Protein AF-A0AAV2IDX4-F1 (afdb_monomer_lite)

Structure (mmCIF, N/CA/C/O backbone):
data_AF-A0AAV2IDX4-F1
#
_entry.id   AF-A0AAV2IDX4-F1
#
loop_
_atom_site.group_PDB
_atom_site.id
_atom_site.type_symbol
_atom_site.label_atom_id
_atom_site.label_alt_id
_atom_site.label_comp_id
_atom_site.label_asym_id
_atom_site.label_entity_id
_atom_site.label_seq_id
_atom_site.pdbx_PDB_ins_code
_atom_site.Cartn_x
_atom_site.Cartn_y
_atom_site.Cartn_z
_atom_site.occupancy
_atom_site.B_iso_or_equiv
_atom_site.auth_seq_id
_atom_site.auth_comp_id
_atom_site.auth_asym_id
_atom_site.auth_atom_id
_atom_site.pdbx_PDB_model_num
ATOM 1 N N . MET A 1 1 ? 19.542 -24.820 -16.896 1.00 60.38 1 MET A N 1
ATOM 2 C CA . MET A 1 1 ? 18.368 -23.986 -17.237 1.00 60.38 1 MET A CA 1
ATOM 3 C C . MET A 1 1 ? 18.653 -22.483 -17.141 1.00 60.38 1 MET A C 1
ATOM 5 O O . MET A 1 1 ? 18.265 -21.768 -18.048 1.00 60.38 1 MET A O 1
ATOM 9 N N . GLN A 1 2 ? 19.351 -21.977 -16.111 1.00 68.81 2 GLN A N 1
ATOM 10 C CA . GLN A 1 2 ? 19.702 -20.544 -16.048 1.00 68.81 2 GLN A CA 1
ATOM 11 C C . GLN A 1 2 ? 20.698 -20.120 -17.146 1.00 68.81 2 GLN A C 1
ATOM 13 O O . GLN A 1 2 ? 20.381 -19.242 -17.937 1.00 68.81 2 GLN A O 1
ATOM 18 N N . LYS A 1 3 ? 21.827 -20.832 -17.285 1.00 77.88 3 LYS A N 1
ATOM 19 C CA . LYS A 1 3 ? 22.819 -20.570 -18.348 1.00 77.88 3 LYS A CA 1
ATOM 20 C C . LYS A 1 3 ? 22.234 -20.627 -19.766 1.00 77.88 3 LYS A C 1
ATOM 22 O O . LYS A 1 3 ? 22.630 -19.858 -20.625 1.00 77.88 3 LYS A O 1
ATOM 27 N N . SER A 1 4 ? 21.273 -21.521 -20.016 1.00 84.56 4 SER A N 1
ATOM 28 C CA . SER A 1 4 ? 20.616 -21.618 -21.326 1.00 84.56 4 SER A CA 1
ATOM 29 C C . SER A 1 4 ? 19.731 -20.407 -21.625 1.00 84.56 4 SER A C 1
ATOM 31 O O . SER A 1 4 ? 19.692 -19.970 -22.764 1.00 84.56 4 SER A O 1
ATOM 33 N N . LEU A 1 5 ? 19.052 -19.843 -20.619 1.00 87.25 5 LEU A N 1
ATOM 34 C CA . LEU A 1 5 ? 18.246 -18.632 -20.797 1.00 87.25 5 LEU A CA 1
ATOM 35 C C . LEU A 1 5 ? 19.126 -17.401 -21.050 1.00 87.25 5 LEU A C 1
ATOM 37 O O . LEU A 1 5 ? 18.795 -16.584 -21.900 1.00 87.25 5 LEU A O 1
ATOM 41 N N . GLU A 1 6 ? 20.260 -17.296 -20.357 1.00 86.81 6 GLU A N 1
ATOM 42 C CA . GLU A 1 6 ? 21.240 -16.226 -20.585 1.00 86.81 6 GLU A CA 1
ATOM 43 C C . GLU A 1 6 ? 21.781 -16.261 -22.025 1.00 86.81 6 GLU A C 1
ATOM 45 O O . GLU A 1 6 ? 21.756 -15.238 -22.702 1.00 86.81 6 GLU A O 1
ATOM 50 N N . ILE A 1 7 ? 22.143 -17.448 -22.534 1.00 89.31 7 ILE A N 1
ATOM 51 C CA . ILE A 1 7 ? 22.582 -17.632 -23.931 1.00 89.31 7 ILE A CA 1
ATOM 52 C C . ILE A 1 7 ? 21.482 -17.237 -24.926 1.00 89.31 7 ILE A C 1
ATOM 54 O O . ILE A 1 7 ? 21.768 -16.590 -25.929 1.00 89.31 7 ILE A O 1
ATOM 58 N N . ILE A 1 8 ? 20.223 -17.602 -24.658 1.00 91.44 8 ILE A N 1
ATOM 59 C CA . ILE A 1 8 ? 19.089 -17.222 -25.513 1.00 91.44 8 ILE A CA 1
ATOM 60 C C . ILE A 1 8 ? 18.952 -15.695 -25.568 1.00 91.44 8 ILE A C 1
ATOM 62 O O . ILE A 1 8 ? 18.817 -15.132 -26.651 1.00 91.44 8 ILE A O 1
ATOM 66 N N . LEU A 1 9 ? 19.025 -15.012 -24.424 1.00 91.62 9 LEU A N 1
ATOM 67 C CA . LEU A 1 9 ? 18.957 -13.549 -24.384 1.00 91.62 9 LEU A CA 1
ATOM 68 C C . LEU A 1 9 ? 20.129 -12.896 -25.130 1.00 91.62 9 LEU A C 1
ATOM 70 O O . LEU A 1 9 ? 19.923 -11.884 -25.791 1.00 91.62 9 LEU A O 1
ATOM 74 N N . ASP A 1 10 ? 21.323 -13.486 -25.086 1.00 89.38 10 ASP A N 1
ATOM 75 C CA . ASP A 1 10 ? 22.485 -12.989 -25.833 1.00 89.38 10 ASP A CA 1
ATOM 76 C C . ASP A 1 10 ? 22.357 -13.182 -27.346 1.00 89.38 10 ASP A C 1
ATOM 78 O O . ASP A 1 10 ? 22.716 -12.296 -28.118 1.00 89.38 10 ASP A O 1
ATOM 82 N N . GLN A 1 11 ? 21.843 -14.331 -27.785 1.00 92.00 11 GLN A N 1
ATOM 83 C CA . GLN A 1 11 ? 21.772 -14.668 -29.208 1.00 92.00 11 GLN A CA 1
ATOM 84 C C . GLN A 1 11 ? 20.576 -14.032 -29.915 1.00 92.00 11 GLN A C 1
ATOM 86 O O . GLN A 1 11 ? 20.699 -13.607 -31.061 1.00 92.00 11 GLN A O 1
ATOM 91 N N . ILE A 1 12 ? 19.414 -13.996 -29.256 1.00 93.19 12 ILE A N 1
ATOM 92 C CA . ILE A 1 12 ? 18.151 -13.581 -29.882 1.00 93.19 12 ILE A CA 1
ATOM 93 C C . ILE A 1 12 ? 17.427 -12.456 -29.132 1.00 93.19 12 ILE A C 1
ATOM 95 O O . ILE A 1 12 ? 16.335 -12.065 -29.539 1.00 93.19 12 ILE A O 1
ATOM 99 N N . GLY A 1 13 ? 18.022 -11.875 -28.083 1.00 90.75 13 GLY A N 1
ATOM 100 C CA . GLY A 1 13 ? 17.424 -10.762 -27.333 1.00 90.75 13 GLY A CA 1
ATOM 101 C C . GLY A 1 13 ? 17.138 -9.522 -28.186 1.00 90.75 13 GLY A C 1
ATOM 102 O O . GLY A 1 13 ? 16.141 -8.843 -27.963 1.00 90.75 13 GLY A O 1
ATOM 103 N N . GLY A 1 14 ? 17.928 -9.275 -29.235 1.00 92.12 14 GLY A N 1
ATOM 104 C CA . GLY A 1 14 ? 17.680 -8.175 -30.174 1.00 92.12 14 GLY A CA 1
ATOM 105 C C . GLY A 1 14 ? 16.335 -8.265 -30.911 1.00 92.12 14 GLY A C 1
ATOM 106 O O . GLY A 1 14 ? 15.823 -7.246 -31.369 1.00 92.12 14 GLY A O 1
ATOM 107 N N . LEU A 1 15 ? 15.712 -9.451 -30.982 1.00 94.69 15 LEU A N 1
ATOM 108 C CA . LEU A 1 15 ? 14.390 -9.617 -31.596 1.00 94.69 15 LEU A CA 1
ATOM 109 C C . LEU A 1 15 ? 13.275 -8.917 -30.809 1.00 94.69 15 LEU A C 1
ATOM 111 O O . LEU A 1 15 ? 12.245 -8.588 -31.396 1.00 94.69 15 LEU A O 1
ATOM 115 N N . TYR A 1 16 ? 13.481 -8.624 -29.518 1.00 95.81 16 TYR A N 1
ATOM 116 C CA . TYR A 1 16 ? 12.505 -7.877 -28.720 1.00 95.81 16 TYR A CA 1
ATOM 117 C C . TYR A 1 16 ? 12.252 -6.466 -29.247 1.00 95.81 16 TYR A C 1
ATOM 119 O O . TYR A 1 16 ? 11.205 -5.911 -28.941 1.00 95.81 16 TYR A O 1
ATOM 127 N N . LYS A 1 17 ? 13.125 -5.919 -30.102 1.00 94.81 17 LYS A N 1
ATOM 128 C CA . LYS A 1 17 ? 12.891 -4.652 -30.809 1.00 94.81 17 LYS A CA 1
ATOM 129 C C . LYS A 1 17 ? 11.570 -4.627 -31.596 1.00 94.81 17 LYS A C 1
ATOM 131 O O . LYS A 1 17 ? 11.012 -3.559 -31.828 1.00 94.81 17 LYS A O 1
ATOM 136 N N . PHE A 1 18 ? 11.077 -5.796 -32.011 1.00 95.25 18 PHE A N 1
ATOM 137 C CA . PHE A 1 18 ? 9.812 -5.957 -32.739 1.00 95.25 18 PHE A CA 1
ATOM 138 C C . PHE A 1 18 ? 8.642 -6.376 -31.840 1.00 95.25 18 PHE A C 1
ATOM 140 O O . PHE A 1 18 ? 7.544 -6.609 -32.340 1.00 95.25 18 PHE A O 1
ATOM 147 N N . HIS A 1 19 ? 8.870 -6.504 -30.533 1.00 96.12 19 HIS A N 1
ATOM 148 C CA . HIS A 1 19 ? 7.825 -6.821 -29.572 1.00 96.12 19 HIS A CA 1
ATOM 149 C C . HIS A 1 19 ? 6.912 -5.600 -29.393 1.00 96.12 19 HIS A C 1
ATOM 151 O O . HIS A 1 19 ? 7.383 -4.478 -29.217 1.00 96.12 19 HIS A O 1
ATOM 157 N N . ASP A 1 20 ? 5.604 -5.828 -29.420 1.00 94.50 20 ASP A N 1
ATOM 158 C CA . ASP A 1 20 ? 4.555 -4.810 -29.307 1.00 94.50 20 ASP A CA 1
ATOM 159 C C . ASP A 1 20 ? 4.399 -4.273 -27.874 1.00 94.50 20 ASP A C 1
ATOM 161 O O . ASP A 1 20 ? 4.255 -3.069 -27.681 1.00 94.50 20 ASP A O 1
ATOM 165 N N . HIS A 1 21 ? 4.498 -5.157 -26.876 1.00 96.94 21 HIS A N 1
ATOM 166 C CA . HIS A 1 21 ? 4.340 -4.852 -25.446 1.00 96.94 21 HIS A CA 1
ATOM 167 C C . HIS A 1 21 ? 5.558 -5.241 -24.562 1.00 96.94 21 HIS A C 1
ATOM 169 O O . HIS A 1 21 ? 5.427 -6.083 -23.665 1.00 96.94 21 HIS A O 1
ATOM 175 N N . PRO A 1 22 ? 6.773 -4.710 -24.817 1.00 97.00 22 PRO A N 1
ATOM 176 C CA . PRO A 1 22 ? 8.003 -5.138 -24.140 1.00 97.00 22 PRO A CA 1
ATOM 177 C C . PRO A 1 22 ? 8.040 -4.802 -22.639 1.00 97.00 22 PRO A C 1
ATOM 179 O O . PRO A 1 22 ? 8.498 -5.631 -21.845 1.00 97.00 22 PRO A O 1
ATOM 182 N N . ILE A 1 23 ? 7.556 -3.624 -22.219 1.00 97.81 23 ILE A N 1
ATOM 183 C CA . ILE A 1 23 ? 7.543 -3.231 -20.800 1.00 97.81 23 ILE A CA 1
ATOM 184 C C . ILE A 1 23 ? 6.481 -4.040 -20.058 1.00 97.81 23 ILE A C 1
ATOM 186 O O . ILE A 1 23 ? 6.746 -4.555 -18.974 1.00 97.81 23 ILE A O 1
ATOM 190 N N . THR A 1 24 ? 5.304 -4.225 -20.656 1.00 98.38 24 THR A N 1
ATOM 191 C CA . THR A 1 24 ? 4.228 -5.056 -20.099 1.00 98.38 24 THR A CA 1
ATOM 192 C C . THR A 1 24 ? 4.675 -6.511 -19.935 1.00 98.38 24 THR A C 1
ATOM 194 O O . THR A 1 24 ? 4.412 -7.133 -18.904 1.00 98.38 24 THR A O 1
ATOM 197 N N . TYR A 1 25 ? 5.402 -7.059 -20.915 1.00 98.38 25 TYR A N 1
ATOM 198 C CA . TYR A 1 25 ? 5.982 -8.399 -20.822 1.00 98.38 25 TYR A CA 1
ATOM 199 C C . TYR A 1 25 ? 6.972 -8.515 -19.655 1.00 98.38 25 TYR A C 1
ATOM 201 O O . TYR A 1 25 ? 6.879 -9.453 -18.855 1.00 98.38 25 TYR A O 1
ATOM 209 N N . LEU A 1 26 ? 7.890 -7.552 -19.519 1.00 98.31 26 LEU A N 1
ATOM 210 C CA . LEU A 1 26 ? 8.830 -7.495 -18.398 1.00 98.31 26 LEU A CA 1
ATOM 211 C C . LEU A 1 26 ? 8.108 -7.387 -17.057 1.00 98.31 26 LEU A C 1
ATOM 213 O O . LEU A 1 26 ? 8.430 -8.140 -16.139 1.00 98.31 26 LEU A O 1
ATOM 217 N N . TYR A 1 27 ? 7.123 -6.496 -16.958 1.00 98.75 27 TYR A N 1
ATOM 218 C CA . TYR A 1 27 ? 6.324 -6.297 -15.755 1.00 98.75 27 TYR A CA 1
ATOM 219 C C . 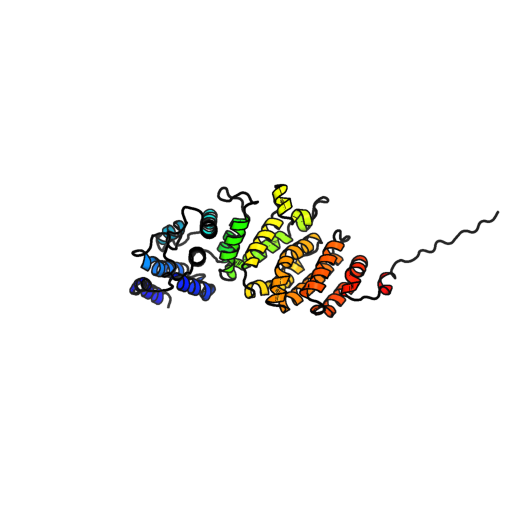TYR A 1 27 ? 5.671 -7.609 -15.319 1.00 98.75 27 TYR A C 1
ATOM 221 O O . TYR A 1 27 ? 5.926 -8.078 -14.212 1.00 98.75 27 TYR A O 1
ATOM 229 N N . ASN A 1 28 ? 4.922 -8.256 -16.215 1.00 98.50 28 ASN A N 1
ATOM 230 C CA . ASN A 1 28 ? 4.242 -9.517 -15.923 1.00 98.50 28 ASN A CA 1
ATOM 231 C C . ASN A 1 28 ? 5.230 -10.625 -15.546 1.00 98.50 28 ASN A C 1
ATOM 233 O O . ASN A 1 28 ? 4.986 -11.377 -14.606 1.00 98.50 28 ASN A O 1
ATOM 237 N N . THR A 1 29 ? 6.361 -10.716 -16.249 1.00 98.06 29 THR A N 1
ATOM 238 C CA . THR A 1 29 ? 7.387 -11.732 -15.987 1.00 98.06 29 THR A CA 1
ATOM 239 C C . THR A 1 29 ? 8.013 -11.547 -14.606 1.00 98.06 29 THR A C 1
ATOM 241 O O . THR A 1 29 ? 8.105 -12.504 -13.837 1.00 98.06 29 THR A O 1
ATOM 244 N N . LEU A 1 30 ? 8.428 -10.323 -14.273 1.00 98.25 30 LEU A N 1
ATOM 245 C CA . LEU A 1 30 ? 9.047 -10.002 -12.989 1.00 98.25 30 LEU A CA 1
ATOM 246 C C . LEU A 1 30 ? 8.050 -10.144 -11.835 1.00 98.25 30 LEU A C 1
ATOM 248 O O . LEU A 1 30 ? 8.400 -10.714 -10.804 1.00 98.25 30 LEU A O 1
ATOM 252 N N . PHE A 1 31 ? 6.809 -9.702 -12.037 1.00 98.31 31 PHE A N 1
ATOM 253 C CA . PHE A 1 31 ? 5.744 -9.789 -11.045 1.00 98.31 31 PHE A CA 1
ATOM 254 C C . PHE A 1 31 ? 5.370 -11.247 -10.759 1.00 98.31 31 PHE A C 1
ATOM 256 O O . PHE A 1 31 ? 5.369 -11.688 -9.611 1.00 98.31 31 PHE A O 1
ATOM 263 N N . TYR A 1 32 ? 5.086 -12.025 -11.806 1.00 98.06 32 TYR A N 1
ATOM 264 C CA . TYR A 1 32 ? 4.619 -13.404 -11.672 1.00 98.06 32 TYR A CA 1
ATOM 265 C C . TYR A 1 32 ? 5.705 -14.344 -11.134 1.00 98.06 32 TYR A C 1
ATOM 267 O O . TYR A 1 32 ? 5.425 -15.247 -10.342 1.00 98.06 32 TYR A O 1
ATOM 275 N N . TYR A 1 33 ? 6.959 -14.137 -11.544 1.00 97.44 33 TYR A N 1
ATOM 276 C CA . TYR A 1 33 ? 8.088 -14.964 -11.121 1.00 97.44 33 TYR A CA 1
ATOM 277 C C . TYR A 1 33 ? 8.908 -14.362 -9.974 1.00 97.44 33 TYR A C 1
ATOM 279 O O . TYR A 1 33 ? 10.010 -14.854 -9.734 1.00 97.44 33 TYR A O 1
ATOM 287 N N . GLU A 1 34 ? 8.386 -13.378 -9.233 1.00 96.06 34 GLU A N 1
ATOM 288 C CA . GLU A 1 34 ? 9.090 -12.683 -8.140 1.00 96.06 34 GLU A CA 1
ATOM 289 C C . GLU A 1 34 ? 9.817 -13.664 -7.206 1.00 96.06 34 GLU A C 1
ATOM 291 O O . GLU A 1 34 ? 11.047 -13.651 -7.131 1.00 96.06 34 GLU A O 1
ATOM 296 N N . LYS A 1 35 ? 9.098 -14.641 -6.638 1.00 94.44 35 LYS A N 1
ATOM 297 C CA . LYS A 1 35 ? 9.672 -15.665 -5.744 1.00 94.44 35 LYS A CA 1
ATOM 298 C C . LYS A 1 35 ? 10.784 -16.499 -6.385 1.00 94.44 35 LYS A C 1
ATOM 300 O O . LYS A 1 35 ? 11.672 -16.984 -5.695 1.00 94.44 35 LYS A O 1
ATOM 305 N N . ARG A 1 36 ? 10.736 -16.719 -7.705 1.00 94.31 36 ARG A N 1
ATOM 306 C CA . ARG A 1 36 ? 11.748 -17.503 -8.444 1.00 94.31 36 ARG A CA 1
ATOM 307 C C . ARG A 1 36 ? 12.945 -16.666 -8.894 1.00 94.31 36 ARG A C 1
ATOM 309 O O . ARG A 1 36 ? 13.963 -17.246 -9.288 1.00 94.31 36 ARG A O 1
ATOM 316 N N . LEU A 1 37 ? 12.796 -15.343 -8.898 1.00 93.81 37 LEU A N 1
ATOM 317 C CA . LEU A 1 37 ? 13.788 -14.370 -9.341 1.00 93.81 37 LEU A CA 1
ATOM 318 C C . LEU A 1 37 ? 14.417 -13.583 -8.183 1.00 93.81 37 LEU A C 1
ATOM 320 O O . LEU A 1 37 ? 15.413 -12.904 -8.427 1.00 93.81 37 LEU A O 1
ATOM 324 N N . ALA A 1 38 ? 13.886 -13.704 -6.960 1.00 90.31 38 ALA A N 1
ATOM 325 C CA . ALA A 1 38 ? 14.344 -12.999 -5.761 1.00 90.31 38 ALA A CA 1
ATOM 326 C C . ALA A 1 38 ? 15.873 -13.049 -5.594 1.00 90.31 38 ALA A C 1
ATOM 328 O O . ALA A 1 38 ? 16.512 -12.003 -5.537 1.00 90.31 38 ALA A O 1
ATOM 329 N N . ASP A 1 39 ? 16.459 -14.248 -5.669 1.00 89.12 39 ASP A N 1
ATOM 330 C CA . ASP A 1 39 ? 17.907 -14.458 -5.503 1.00 89.12 39 ASP A CA 1
ATOM 331 C C . ASP A 1 39 ? 18.691 -14.443 -6.830 1.00 89.12 39 ASP A C 1
ATOM 333 O O . ASP A 1 39 ? 19.891 -14.712 -6.871 1.00 89.12 39 ASP A O 1
ATOM 337 N N . LYS A 1 40 ? 18.026 -14.163 -7.959 1.00 91.12 40 LYS A N 1
ATOM 338 C CA . LYS A 1 40 ? 18.618 -14.229 -9.307 1.00 91.12 40 LYS A CA 1
ATOM 339 C C . LYS A 1 40 ? 18.844 -12.846 -9.899 1.00 91.12 40 LYS A C 1
ATOM 341 O O . LYS A 1 40 ? 18.485 -12.582 -11.046 1.00 91.12 40 LYS A O 1
ATOM 346 N N . THR A 1 41 ? 19.484 -11.976 -9.129 1.00 90.06 41 THR A N 1
ATOM 347 C CA . THR A 1 41 ? 19.788 -10.587 -9.495 1.00 90.06 41 THR A CA 1
ATOM 348 C C . THR A 1 41 ? 20.404 -10.443 -10.887 1.00 90.06 41 THR A C 1
ATOM 350 O O . THR A 1 41 ? 19.895 -9.678 -11.703 1.00 90.06 41 THR A O 1
ATOM 353 N N . ASN A 1 42 ? 21.439 -11.229 -11.204 1.00 89.62 42 ASN A N 1
ATOM 354 C CA . ASN A 1 42 ? 22.107 -11.155 -12.508 1.00 89.62 42 ASN A CA 1
ATOM 355 C C . ASN A 1 42 ? 21.173 -11.531 -13.661 1.00 89.62 42 ASN A C 1
ATOM 357 O O . ASN A 1 42 ? 21.225 -10.911 -14.719 1.00 89.62 42 ASN A O 1
ATOM 361 N N . LEU A 1 43 ? 20.277 -12.496 -13.444 1.00 91.75 43 LEU A N 1
ATOM 362 C CA . LEU A 1 43 ? 19.290 -12.884 -14.444 1.00 91.75 43 LEU A CA 1
ATOM 363 C C . LEU A 1 43 ? 18.235 -11.790 -14.641 1.00 91.75 43 LEU A C 1
ATOM 365 O O . LEU A 1 43 ? 17.913 -11.482 -15.785 1.00 91.75 43 LEU A O 1
ATOM 369 N N . LYS A 1 44 ? 17.734 -11.170 -13.559 1.00 93.69 44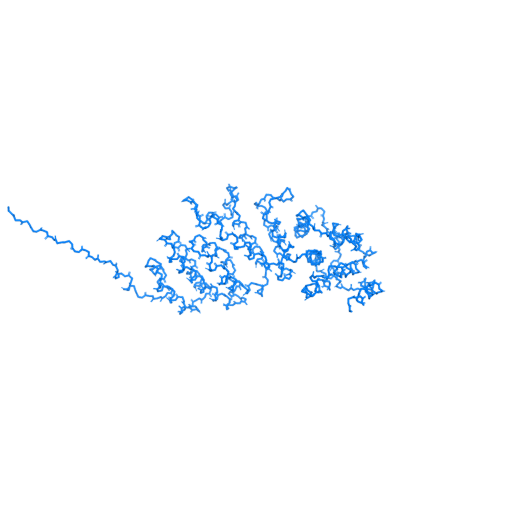 LYS A N 1
ATOM 370 C CA . LYS A 1 44 ? 16.810 -10.021 -13.645 1.00 93.69 44 LYS A CA 1
ATOM 371 C C . LYS A 1 44 ? 17.443 -8.877 -14.434 1.00 93.69 44 LYS A C 1
ATOM 373 O O . LYS A 1 44 ? 16.859 -8.387 -15.397 1.00 93.69 44 LYS A O 1
ATOM 378 N N . ARG A 1 45 ? 18.677 -8.520 -14.068 1.00 92.31 45 ARG A N 1
ATOM 379 C CA . ARG A 1 45 ? 19.477 -7.487 -14.731 1.00 92.31 45 ARG A CA 1
ATOM 380 C C . ARG A 1 45 ? 19.681 -7.800 -16.213 1.00 92.31 45 ARG A C 1
ATOM 382 O O . ARG A 1 45 ? 19.472 -6.930 -17.053 1.00 92.31 45 ARG A O 1
ATOM 389 N N . LYS A 1 46 ? 20.044 -9.043 -16.545 1.00 92.38 46 LYS A N 1
ATOM 390 C CA . LYS A 1 46 ? 20.244 -9.492 -17.929 1.00 92.38 46 LYS A CA 1
ATOM 391 C C . LYS A 1 46 ? 18.953 -9.433 -18.740 1.00 92.38 46 LYS A C 1
ATOM 393 O O . LYS A 1 46 ? 18.980 -8.955 -19.866 1.00 92.38 46 LYS A O 1
ATOM 398 N N . LEU A 1 47 ? 17.837 -9.881 -18.164 1.00 94.69 47 LEU A N 1
ATOM 399 C CA . LEU A 1 47 ? 16.526 -9.865 -18.807 1.00 94.69 47 LEU A CA 1
ATOM 400 C C . LEU A 1 47 ? 16.089 -8.436 -19.150 1.00 94.69 47 LEU A C 1
ATOM 402 O O . LEU A 1 47 ? 15.765 -8.159 -20.303 1.00 94.69 47 LEU A O 1
ATOM 406 N N . VAL A 1 48 ? 16.140 -7.524 -18.175 1.00 95.25 48 VAL A N 1
ATOM 407 C CA . VAL A 1 48 ? 15.788 -6.112 -18.388 1.00 95.25 48 VAL A CA 1
ATOM 408 C C . VAL A 1 48 ? 16.737 -5.457 -19.385 1.00 95.25 48 VAL A C 1
ATOM 410 O O . VAL A 1 48 ? 16.279 -4.808 -20.322 1.00 95.25 48 VAL A O 1
ATOM 413 N N . SER A 1 49 ? 18.048 -5.670 -19.242 1.00 93.88 49 SER A N 1
ATOM 414 C CA . SER A 1 49 ? 19.042 -5.092 -20.149 1.00 93.88 49 SER A CA 1
ATOM 415 C C . SER A 1 49 ? 18.895 -5.592 -21.585 1.00 93.88 49 SER A C 1
ATOM 417 O O . SER A 1 49 ? 19.072 -4.796 -22.500 1.00 93.88 49 SER A O 1
ATOM 419 N N . ALA A 1 50 ? 18.588 -6.874 -21.799 1.00 94.81 50 ALA A N 1
ATOM 420 C CA . ALA A 1 50 ? 18.415 -7.430 -23.138 1.00 94.81 50 ALA A CA 1
ATOM 421 C C . ALA A 1 50 ? 17.157 -6.874 -23.819 1.00 94.81 50 ALA A C 1
ATOM 423 O O . ALA A 1 50 ? 17.214 -6.474 -24.978 1.00 94.81 50 ALA A O 1
ATOM 424 N N . ILE A 1 51 ? 16.036 -6.812 -23.093 1.00 95.81 51 ILE A N 1
ATOM 425 C CA . ILE A 1 51 ? 14.747 -6.398 -23.660 1.00 95.81 51 ILE A CA 1
ATOM 426 C C . ILE A 1 51 ? 14.693 -4.885 -23.856 1.00 95.81 51 ILE A C 1
ATOM 428 O O . ILE A 1 51 ? 14.414 -4.436 -24.960 1.00 95.81 51 ILE A O 1
ATOM 432 N N . ILE A 1 52 ? 15.001 -4.089 -22.827 1.00 95.19 52 ILE A N 1
ATOM 433 C CA . ILE A 1 52 ? 14.983 -2.622 -22.942 1.00 95.19 52 ILE A CA 1
ATOM 434 C C . ILE A 1 52 ? 16.120 -2.135 -23.848 1.00 95.19 52 ILE A C 1
ATOM 436 O O . ILE A 1 52 ? 15.930 -1.208 -24.635 1.00 95.19 52 ILE A O 1
ATOM 440 N N . GLY A 1 53 ? 17.287 -2.787 -23.787 1.00 93.00 53 GLY A N 1
ATOM 441 C CA . GLY A 1 53 ? 18.433 -2.464 -24.636 1.00 93.00 53 GLY A CA 1
ATOM 442 C C . GLY A 1 53 ? 18.178 -2.697 -26.125 1.00 93.00 53 GLY A C 1
ATOM 443 O O . GLY A 1 53 ? 18.736 -1.973 -26.940 1.00 93.00 53 GLY A O 1
ATOM 444 N N . ALA A 1 54 ? 17.283 -3.619 -26.501 1.00 94.19 54 ALA A N 1
ATOM 445 C CA . ALA A 1 54 ? 16.912 -3.841 -27.903 1.00 94.19 54 ALA A CA 1
ATOM 446 C C . ALA A 1 54 ? 16.253 -2.615 -28.572 1.00 94.19 54 ALA A C 1
ATOM 448 O O . ALA A 1 54 ? 16.166 -2.564 -29.796 1.00 94.19 54 ALA A O 1
ATOM 449 N N . PHE A 1 55 ? 15.808 -1.628 -27.787 1.00 93.62 55 PHE A N 1
ATOM 450 C CA . PHE A 1 55 ? 15.180 -0.395 -28.266 1.00 93.62 55 PHE A CA 1
ATOM 451 C C . PHE A 1 55 ? 16.130 0.813 -28.282 1.00 93.62 55 PHE A C 1
ATOM 453 O O . PHE A 1 55 ? 15.694 1.907 -28.639 1.00 93.62 55 PHE A O 1
ATOM 460 N N . SER A 1 56 ? 17.407 0.660 -27.904 1.00 89.56 56 SER A N 1
ATOM 461 C CA . SER A 1 56 ? 18.337 1.790 -27.723 1.00 89.56 56 SER A CA 1
ATOM 462 C C . SER A 1 56 ? 18.608 2.604 -28.993 1.00 89.56 56 SER A C 1
ATOM 464 O O . SER A 1 56 ? 19.068 3.735 -28.905 1.00 89.56 56 SER A O 1
ATOM 466 N N . ASP A 1 57 ? 18.361 2.034 -30.173 1.00 89.31 57 ASP A N 1
ATOM 467 C CA . ASP A 1 57 ? 18.554 2.689 -31.470 1.00 89.31 57 ASP A CA 1
ATOM 468 C C . ASP A 1 57 ? 17.271 3.321 -32.043 1.00 89.31 57 ASP A C 1
ATOM 470 O O . ASP A 1 57 ? 17.335 4.046 -33.034 1.00 89.31 57 ASP A O 1
ATOM 474 N N . ILE A 1 58 ? 16.108 3.064 -31.431 1.00 89.75 58 ILE A N 1
ATOM 475 C CA . ILE A 1 58 ? 14.794 3.559 -31.883 1.00 89.75 58 ILE A CA 1
ATOM 476 C C . ILE A 1 58 ? 14.039 4.375 -30.830 1.00 89.75 58 ILE A C 1
ATOM 478 O O . ILE A 1 58 ? 13.030 5.004 -31.151 1.00 89.75 58 ILE A O 1
ATOM 482 N N . ARG A 1 59 ? 14.498 4.373 -29.576 1.00 90.12 59 ARG A N 1
ATOM 483 C CA . ARG A 1 59 ? 13.918 5.143 -28.473 1.00 90.12 59 ARG A CA 1
ATOM 484 C C . ARG A 1 59 ? 14.990 6.004 -27.787 1.00 90.12 59 ARG A C 1
ATOM 486 O O . ARG A 1 59 ? 16.146 5.594 -27.739 1.00 90.12 59 ARG A O 1
ATOM 493 N N . PRO A 1 60 ? 14.621 7.174 -27.234 1.00 88.44 60 PRO A N 1
ATOM 494 C CA . PRO A 1 60 ? 15.530 8.007 -26.437 1.00 88.44 60 PRO A CA 1
ATOM 495 C C . PRO A 1 60 ? 16.105 7.253 -25.229 1.00 88.44 60 PRO A C 1
ATOM 497 O O . PRO A 1 60 ? 15.425 6.394 -24.684 1.00 88.44 60 PRO A O 1
ATOM 500 N N . GLU A 1 61 ? 17.299 7.603 -24.739 1.00 82.12 61 GLU A N 1
ATOM 501 C CA . GLU A 1 61 ? 17.947 6.864 -23.633 1.00 82.12 61 GLU A CA 1
ATOM 502 C C . GLU A 1 61 ? 17.083 6.765 -22.362 1.00 82.12 61 GLU A C 1
ATOM 504 O O . GLU A 1 61 ? 16.997 5.706 -21.744 1.00 82.12 61 GLU A O 1
ATOM 509 N N . ASN A 1 62 ? 16.373 7.837 -22.006 1.00 84.19 62 ASN A N 1
ATOM 510 C CA . ASN A 1 62 ? 15.527 7.910 -20.814 1.00 84.19 62 ASN A CA 1
ATOM 511 C C . ASN A 1 62 ? 14.070 7.475 -21.062 1.00 84.19 62 ASN A C 1
ATOM 513 O O . ASN A 1 62 ? 13.182 7.823 -20.285 1.00 84.19 62 ASN A O 1
ATOM 517 N N . TRP A 1 63 ? 13.782 6.725 -22.130 1.00 90.44 63 TRP A N 1
ATOM 518 C CA . TRP A 1 63 ? 12.407 6.350 -22.480 1.00 90.44 63 TRP A CA 1
ATOM 519 C C . TRP A 1 63 ? 11.751 5.352 -21.516 1.00 90.44 63 TRP A C 1
ATOM 521 O O . TRP A 1 63 ? 10.531 5.245 -21.525 1.00 90.44 63 TRP A O 1
ATOM 531 N N . CYS A 1 64 ? 12.525 4.628 -20.700 1.00 93.38 64 CYS A N 1
ATOM 532 C CA . CYS A 1 64 ? 12.019 3.622 -19.756 1.00 93.38 64 CYS A CA 1
ATOM 533 C C . CYS A 1 64 ? 12.731 3.737 -18.399 1.00 93.38 64 CYS A C 1
ATOM 535 O O . CYS A 1 64 ? 12.146 4.193 -17.422 1.00 93.38 64 CYS A O 1
ATOM 537 N N . LEU A 1 65 ? 14.014 3.379 -18.340 1.00 95.12 65 LEU A N 1
ATOM 538 C CA . LEU A 1 65 ? 14.780 3.297 -17.091 1.00 95.12 65 LEU A CA 1
ATOM 539 C C . LEU A 1 65 ? 15.304 4.672 -16.644 1.00 95.12 65 LEU A C 1
ATOM 541 O O . LEU A 1 65 ? 15.463 5.579 -17.464 1.00 95.12 65 LEU A O 1
ATOM 545 N N . SER A 1 66 ? 15.535 4.836 -15.343 1.00 94.88 66 SER A N 1
ATOM 546 C CA . SER A 1 66 ? 16.163 6.021 -14.754 1.00 94.88 66 SER A CA 1
ATOM 547 C C . SER A 1 66 ? 17.657 6.093 -15.077 1.00 94.88 66 SER A C 1
ATOM 549 O O . SER A 1 66 ? 18.307 5.078 -15.336 1.00 94.88 66 SER A O 1
ATOM 551 N N . GLU A 1 67 ? 18.224 7.298 -15.030 1.00 93.44 67 GLU A N 1
ATOM 552 C CA . GLU A 1 67 ? 19.656 7.514 -15.265 1.00 93.44 67 GLU A CA 1
ATOM 553 C C . GLU A 1 67 ? 20.523 6.724 -14.274 1.00 93.44 67 GLU A C 1
ATOM 555 O O . GLU A 1 67 ? 21.466 6.046 -14.684 1.00 93.44 67 GLU A O 1
ATOM 560 N N . ASP A 1 68 ? 20.156 6.727 -12.989 1.00 94.50 68 ASP A N 1
ATOM 561 C CA . ASP A 1 68 ? 20.846 5.975 -11.937 1.00 94.50 68 ASP A CA 1
ATOM 562 C C . ASP A 1 68 ? 20.863 4.464 -12.230 1.00 94.50 68 ASP A C 1
ATOM 564 O O . ASP A 1 68 ? 21.902 3.804 -12.111 1.00 94.50 68 ASP A O 1
ATOM 568 N N . TYR A 1 69 ? 19.736 3.909 -12.689 1.00 94.88 69 TYR A N 1
ATOM 569 C CA . TYR A 1 69 ? 19.652 2.494 -13.048 1.00 94.88 69 TYR A CA 1
ATOM 570 C C . TYR A 1 69 ? 20.423 2.174 -14.335 1.00 94.88 69 TYR A C 1
ATOM 572 O O . TYR A 1 69 ? 21.081 1.137 -14.425 1.00 94.88 69 TYR A O 1
ATOM 580 N N . LEU A 1 70 ? 20.417 3.068 -15.328 1.00 93.06 70 LEU A N 1
ATOM 581 C CA . LEU A 1 70 ? 21.232 2.919 -16.539 1.00 93.06 70 LEU A CA 1
ATOM 582 C C . LEU A 1 70 ? 22.735 2.925 -16.216 1.00 93.06 70 LEU A C 1
ATOM 584 O O . LEU A 1 70 ? 23.493 2.148 -16.803 1.00 93.06 70 LEU A O 1
ATOM 588 N N . LEU A 1 71 ? 23.177 3.750 -15.261 1.00 92.31 71 LEU A N 1
ATOM 589 C CA . LEU A 1 71 ? 24.553 3.727 -14.755 1.00 92.31 71 LEU A CA 1
ATOM 590 C C . LEU A 1 71 ? 24.869 2.405 -14.052 1.00 92.31 71 LEU A C 1
ATOM 592 O O . LEU A 1 71 ? 25.944 1.841 -14.266 1.00 92.31 71 LEU A O 1
ATOM 596 N N . TYR A 1 72 ? 23.932 1.871 -13.264 1.00 91.94 72 TYR A N 1
ATOM 597 C CA . TYR A 1 72 ? 24.063 0.538 -12.680 1.00 91.94 72 TYR A CA 1
ATOM 598 C C . TYR A 1 72 ? 24.199 -0.552 -13.754 1.00 91.94 72 TYR A C 1
ATOM 600 O O . TYR A 1 72 ? 25.086 -1.399 -13.649 1.00 91.94 72 TYR A O 1
ATOM 608 N N . LEU A 1 73 ? 23.401 -0.505 -14.828 1.00 90.00 73 LEU A N 1
ATOM 609 C CA . LEU A 1 73 ? 23.476 -1.480 -15.922 1.00 90.00 73 LEU A CA 1
ATOM 610 C C . LEU A 1 73 ? 24.839 -1.512 -16.623 1.00 90.00 73 LEU A C 1
ATOM 612 O O . LEU A 1 73 ? 25.214 -2.577 -17.116 1.00 90.00 73 LEU A O 1
ATOM 616 N N . LYS A 1 74 ? 25.599 -0.412 -16.613 1.00 87.94 74 LYS A N 1
ATOM 617 C CA . LYS A 1 74 ? 26.943 -0.323 -17.209 1.00 87.94 74 LYS A CA 1
ATOM 618 C C . LYS A 1 74 ? 28.062 -0.913 -16.335 1.00 87.94 74 LYS A C 1
ATOM 620 O O . LYS A 1 74 ? 29.160 -1.119 -16.844 1.00 87.94 74 LYS A O 1
ATOM 625 N N . ARG A 1 75 ? 27.817 -1.195 -15.047 1.00 88.50 75 ARG A N 1
ATOM 626 C CA . ARG A 1 75 ? 28.830 -1.775 -14.135 1.00 88.50 75 ARG A CA 1
ATOM 627 C C . ARG A 1 75 ? 29.208 -3.201 -14.544 1.00 88.50 75 ARG A C 1
ATOM 629 O O . ARG A 1 75 ? 28.424 -3.879 -15.207 1.00 88.50 75 ARG A O 1
ATOM 636 N N . SER A 1 76 ? 30.369 -3.701 -14.129 1.00 78.94 76 SER A N 1
ATOM 637 C CA . SER A 1 76 ? 30.727 -5.106 -14.382 1.00 78.94 76 SER A CA 1
ATOM 638 C C . SER A 1 76 ? 29.740 -6.068 -13.689 1.00 78.94 76 SER A C 1
ATOM 640 O O . SER A 1 76 ? 28.998 -5.682 -12.778 1.00 78.94 76 SER A O 1
ATOM 642 N N . GLN A 1 77 ? 29.680 -7.330 -14.131 1.00 70.12 77 GLN A N 1
ATOM 643 C CA . GLN A 1 77 ? 28.872 -8.352 -13.444 1.00 70.12 77 GLN A CA 1
ATOM 644 C C . GLN A 1 77 ? 29.442 -8.706 -12.059 1.00 70.12 77 GLN A C 1
ATOM 646 O O . GLN A 1 77 ? 28.692 -9.148 -11.190 1.00 70.12 77 GLN A O 1
ATOM 651 N N . ASP A 1 78 ? 30.729 -8.452 -11.830 1.00 64.12 78 ASP A N 1
ATOM 652 C CA . ASP A 1 78 ? 31.390 -8.685 -10.544 1.00 64.12 78 ASP A CA 1
ATOM 653 C C . ASP A 1 78 ? 31.081 -7.570 -9.519 1.00 64.12 78 ASP A C 1
ATOM 655 O O . ASP A 1 78 ? 31.088 -7.813 -8.316 1.00 64.12 78 ASP A O 1
ATOM 659 N N . GLU A 1 79 ? 30.682 -6.376 -9.978 1.00 64.44 79 GLU A N 1
ATOM 660 C CA . GLU A 1 79 ? 30.213 -5.238 -9.164 1.00 64.44 79 GLU A CA 1
ATOM 661 C C . GLU A 1 79 ? 28.672 -5.167 -9.073 1.00 64.44 79 GLU A C 1
ATOM 663 O O . GLU A 1 79 ? 28.057 -4.098 -9.108 1.00 64.44 79 GLU A O 1
ATOM 668 N N . SER A 1 80 ? 28.006 -6.320 -8.982 1.00 63.69 80 SER A N 1
ATOM 669 C CA . SER A 1 80 ? 26.534 -6.399 -9.028 1.00 63.69 80 SER A CA 1
ATOM 670 C C . SER A 1 80 ? 25.812 -5.892 -7.772 1.00 63.69 80 SER A C 1
ATOM 672 O O . SER A 1 80 ? 24.585 -5.756 -7.794 1.00 63.69 80 SER A O 1
ATOM 674 N N . ALA A 1 81 ? 26.546 -5.590 -6.699 1.00 79.00 81 ALA A N 1
ATOM 675 C CA . ALA A 1 81 ? 26.001 -5.062 -5.454 1.00 79.00 81 ALA A CA 1
ATOM 676 C C . ALA A 1 81 ? 25.795 -3.541 -5.554 1.00 79.00 81 ALA A C 1
ATOM 678 O O . ALA A 1 81 ? 26.708 -2.751 -5.321 1.00 79.00 81 ALA A O 1
ATOM 679 N N . TRP A 1 82 ? 24.579 -3.122 -5.898 1.00 91.31 82 TRP A N 1
ATOM 680 C CA . TRP A 1 82 ? 24.162 -1.725 -5.796 1.00 91.31 82 TRP A CA 1
ATOM 681 C C . TRP A 1 82 ? 22.979 -1.606 -4.847 1.00 91.31 82 TRP A C 1
ATOM 683 O O . TRP A 1 82 ? 21.934 -2.194 -5.081 1.00 91.31 82 TRP A O 1
ATOM 693 N N . THR A 1 83 ? 23.125 -0.817 -3.792 1.00 93.38 83 THR A N 1
ATOM 694 C CA . THR A 1 83 ? 22.007 -0.472 -2.914 1.00 93.38 83 THR A CA 1
ATOM 695 C C . THR A 1 83 ? 21.610 0.965 -3.224 1.00 93.38 83 THR A C 1
ATOM 697 O O . THR A 1 83 ? 22.398 1.862 -2.919 1.00 93.38 83 THR A O 1
ATOM 700 N N . PRO A 1 84 ? 20.445 1.206 -3.852 1.00 95.69 84 PRO A N 1
ATOM 701 C CA . PRO A 1 84 ? 19.992 2.564 -4.111 1.00 95.69 84 PRO A CA 1
ATOM 702 C C . PRO A 1 84 ? 19.743 3.313 -2.802 1.00 95.69 84 PRO A C 1
ATOM 704 O O . PRO A 1 84 ? 19.252 2.733 -1.829 1.00 95.69 84 PRO A O 1
ATOM 707 N N . ASP A 1 85 ? 20.091 4.595 -2.780 1.00 95.88 85 ASP A N 1
ATOM 708 C CA . ASP A 1 85 ? 19.878 5.465 -1.629 1.00 95.88 85 ASP A CA 1
ATOM 709 C C . ASP A 1 85 ? 18.449 6.026 -1.596 1.00 95.88 85 ASP A C 1
ATOM 711 O O . ASP A 1 85 ? 17.611 5.730 -2.445 1.00 95.88 85 ASP A O 1
ATOM 715 N N . HIS A 1 86 ? 18.141 6.829 -0.579 1.00 95.88 86 HIS A N 1
ATOM 716 C CA . HIS A 1 86 ? 16.811 7.412 -0.424 1.00 95.88 86 HIS A CA 1
ATOM 717 C C . HIS A 1 86 ? 16.452 8.393 -1.554 1.00 95.88 86 HIS A C 1
ATOM 719 O O . HIS A 1 86 ? 15.302 8.440 -1.991 1.00 95.88 86 HIS A O 1
ATOM 725 N N . GLU A 1 87 ? 17.436 9.145 -2.054 1.00 97.00 87 GLU A N 1
ATOM 726 C CA . GLU A 1 87 ? 17.255 10.119 -3.130 1.00 97.00 87 GLU A CA 1
ATOM 727 C C . GLU A 1 87 ? 16.830 9.447 -4.441 1.00 97.00 87 GLU A C 1
ATOM 729 O O . GLU A 1 87 ? 15.948 9.963 -5.130 1.00 97.00 87 GLU A O 1
ATOM 734 N N . TYR A 1 88 ? 17.371 8.268 -4.748 1.00 97.69 88 TYR A N 1
ATOM 735 C CA . TYR A 1 88 ? 16.939 7.463 -5.887 1.00 97.69 88 TYR A CA 1
ATOM 736 C C . TYR A 1 88 ? 15.425 7.183 -5.872 1.00 97.69 88 TYR A C 1
ATOM 738 O O . TYR A 1 88 ? 14.731 7.429 -6.864 1.00 97.69 88 TYR A O 1
ATOM 746 N N . TYR A 1 89 ? 14.878 6.727 -4.740 1.00 98.38 89 TYR A N 1
ATOM 747 C CA . TYR A 1 89 ? 13.441 6.441 -4.637 1.00 98.38 89 TYR A CA 1
ATOM 748 C C . TYR A 1 89 ? 12.597 7.719 -4.715 1.00 98.38 89 TYR A C 1
ATOM 750 O O . TYR A 1 89 ? 11.542 7.708 -5.353 1.00 98.38 89 TYR A O 1
ATOM 758 N N . ILE A 1 90 ? 13.070 8.836 -4.144 1.00 97.62 90 ILE A N 1
ATOM 759 C CA . ILE A 1 90 ? 12.417 10.147 -4.290 1.00 97.62 90 ILE A CA 1
ATOM 760 C C . ILE A 1 90 ? 12.341 10.535 -5.771 1.00 97.62 90 ILE A C 1
ATOM 762 O O . ILE A 1 90 ? 11.263 10.887 -6.250 1.00 97.62 90 ILE A O 1
ATOM 766 N N . LYS A 1 91 ? 13.448 10.435 -6.519 1.00 96.25 91 LYS A N 1
ATOM 767 C CA . LYS A 1 91 ? 13.494 10.760 -7.955 1.00 96.25 91 LYS A CA 1
ATOM 768 C C . LYS A 1 91 ? 12.543 9.888 -8.771 1.00 96.25 91 LYS A C 1
ATOM 770 O O . LYS A 1 91 ? 11.822 10.411 -9.622 1.00 96.25 91 LYS A O 1
ATOM 775 N N . LEU A 1 92 ? 12.489 8.584 -8.492 1.00 96.94 92 LEU A N 1
ATOM 776 C CA . LEU A 1 92 ? 11.564 7.672 -9.167 1.00 96.94 92 LEU A CA 1
ATOM 777 C C . LEU A 1 92 ? 10.098 8.019 -8.905 1.00 96.94 92 LEU A C 1
ATOM 779 O O . LEU A 1 92 ? 9.314 8.112 -9.849 1.00 96.94 92 LEU A O 1
ATOM 783 N N . ILE A 1 93 ? 9.714 8.247 -7.648 1.00 97.88 93 ILE A N 1
ATOM 784 C CA . ILE A 1 93 ? 8.334 8.626 -7.321 1.00 97.88 93 ILE A CA 1
ATOM 785 C C . ILE A 1 93 ? 7.993 9.998 -7.911 1.00 97.88 93 ILE A C 1
ATOM 787 O O . ILE A 1 93 ? 6.912 10.166 -8.483 1.00 97.88 93 ILE A O 1
ATOM 791 N N . ASN A 1 94 ? 8.927 10.952 -7.856 1.00 95.94 94 ASN A N 1
ATOM 792 C CA . ASN A 1 94 ? 8.777 12.261 -8.485 1.00 95.94 94 ASN A CA 1
ATOM 793 C C . ASN A 1 94 ? 8.496 12.123 -9.985 1.00 95.94 94 ASN A C 1
ATOM 795 O O . ASN A 1 94 ? 7.621 12.802 -10.506 1.00 95.94 94 ASN A O 1
ATOM 799 N N . ARG A 1 95 ? 9.165 11.189 -10.670 1.00 95.12 95 ARG A N 1
ATOM 800 C CA . ARG A 1 95 ? 8.939 10.909 -12.093 1.00 95.12 95 ARG A CA 1
ATOM 801 C C . ARG A 1 95 ? 7.475 10.581 -12.394 1.00 95.12 95 ARG A C 1
ATOM 803 O O . ARG A 1 95 ? 6.912 11.123 -13.346 1.00 95.12 95 ARG A O 1
ATOM 810 N N . LEU A 1 96 ? 6.839 9.728 -11.587 1.00 96.94 96 LEU A N 1
ATOM 811 C CA . LEU A 1 96 ? 5.412 9.423 -11.735 1.00 96.94 96 LEU A CA 1
ATOM 812 C C . LEU A 1 96 ? 4.539 10.621 -11.368 1.00 96.94 96 LEU A C 1
ATOM 814 O O . LEU A 1 96 ? 3.650 10.978 -12.140 1.00 96.94 96 LEU A O 1
ATOM 818 N N . ARG A 1 97 ? 4.816 11.262 -10.228 1.00 95.81 97 ARG A N 1
ATOM 819 C CA . ARG A 1 97 ? 4.062 12.424 -9.742 1.00 95.81 97 ARG A CA 1
ATOM 820 C C . ARG A 1 97 ? 4.035 13.547 -10.782 1.00 95.81 97 ARG A C 1
ATOM 822 O O . ARG A 1 97 ? 2.956 13.965 -11.191 1.00 95.81 97 ARG A O 1
ATOM 829 N N . SER A 1 98 ? 5.202 13.976 -11.256 1.00 94.75 98 SER A N 1
ATOM 830 C CA . SER A 1 98 ? 5.358 15.008 -12.283 1.00 94.75 98 SER A CA 1
ATOM 831 C C . SER A 1 98 ? 4.666 14.621 -13.591 1.00 94.75 98 SER A C 1
ATOM 833 O O . SER A 1 98 ? 4.061 15.476 -14.230 1.00 94.75 98 SER A O 1
ATOM 835 N N . THR A 1 99 ? 4.678 13.334 -13.968 1.00 94.88 99 THR A N 1
ATOM 836 C CA . THR A 1 99 ? 3.949 12.855 -15.156 1.00 94.88 99 THR A CA 1
ATOM 837 C C . THR A 1 99 ? 2.432 12.990 -14.987 1.00 94.88 99 THR A C 1
ATOM 839 O O . THR A 1 99 ? 1.762 13.460 -15.901 1.00 94.88 99 THR A O 1
ATOM 842 N N . ILE A 1 100 ? 1.883 12.596 -13.832 1.00 94.62 100 ILE A N 1
ATOM 843 C CA . ILE A 1 100 ? 0.440 12.695 -13.544 1.00 94.62 100 ILE A CA 1
ATOM 844 C C . ILE A 1 100 ? -0.008 14.160 -13.499 1.00 94.62 100 ILE A C 1
ATOM 846 O O . ILE A 1 100 ? -1.082 14.489 -13.994 1.00 94.62 100 ILE A O 1
ATOM 850 N N . LEU A 1 101 ? 0.820 15.036 -12.924 1.00 93.75 101 LEU A N 1
ATOM 851 C CA . LEU A 1 101 ? 0.539 16.468 -12.810 1.00 93.75 101 LEU A CA 1
ATOM 852 C C . LEU A 1 101 ? 0.799 17.250 -14.108 1.00 93.75 101 LEU A C 1
ATOM 854 O O . LEU A 1 101 ? 0.419 18.415 -14.195 1.00 93.75 101 LEU A O 1
ATOM 858 N N . GLY A 1 102 ? 1.433 16.634 -15.111 1.00 91.44 102 GLY A N 1
ATOM 859 C CA . GLY A 1 102 ? 1.796 17.307 -16.359 1.00 91.44 102 GLY A CA 1
ATOM 860 C C . GLY A 1 102 ? 2.853 18.403 -16.175 1.00 91.44 102 GLY A C 1
ATOM 861 O O . GLY A 1 102 ? 2.835 19.396 -16.899 1.00 91.44 102 GLY A O 1
ATOM 862 N N . GLU A 1 103 ? 3.752 18.249 -15.198 1.00 91.50 103 GLU A N 1
ATOM 863 C CA . GLU A 1 103 ? 4.834 19.204 -14.936 1.00 91.50 103 GLU A CA 1
ATOM 864 C C . GLU A 1 103 ? 5.844 19.235 -16.102 1.00 91.50 103 GLU A C 1
ATOM 866 O O . GLU A 1 103 ? 6.128 18.213 -16.734 1.00 91.50 103 GLU A O 1
ATOM 871 N N . LEU A 1 104 ? 6.400 20.421 -16.383 1.00 86.12 104 LEU A N 1
ATOM 872 C CA . LEU A 1 104 ? 7.382 20.642 -17.447 1.00 86.12 104 LEU A CA 1
ATOM 873 C C . LEU A 1 104 ? 8.785 20.921 -16.870 1.00 86.12 104 LEU A C 1
ATOM 875 O O . LEU A 1 104 ? 8.889 21.673 -15.899 1.00 86.12 104 LEU A O 1
ATOM 879 N N . PRO A 1 105 ? 9.864 20.409 -17.498 1.00 85.25 105 PRO A N 1
ATOM 880 C CA . PRO A 1 105 ? 9.861 19.503 -18.651 1.00 85.25 105 PRO A CA 1
ATOM 881 C C . PRO A 1 105 ? 9.337 18.101 -18.281 1.00 85.25 105 PRO A C 1
ATOM 883 O O . PRO A 1 105 ? 9.533 17.660 -17.147 1.00 85.25 105 PRO A O 1
ATOM 886 N N . PRO A 1 106 ? 8.674 17.388 -19.213 1.00 83.12 106 PRO A N 1
ATOM 887 C CA . PRO A 1 106 ? 8.105 16.088 -18.902 1.00 83.12 106 PRO A CA 1
ATOM 888 C C . PRO A 1 106 ? 9.229 15.079 -18.613 1.00 83.12 106 PRO A C 1
ATOM 890 O O . PRO A 1 106 ? 10.243 15.077 -19.319 1.00 83.12 106 PRO A O 1
ATOM 893 N N . PRO A 1 107 ? 9.063 14.176 -17.627 1.00 82.50 107 PRO A N 1
ATOM 894 C CA . PRO A 1 107 ? 10.114 13.213 -17.289 1.00 82.50 107 PRO A CA 1
ATOM 895 C C . PRO A 1 107 ? 10.398 12.168 -18.380 1.00 82.50 107 PRO A C 1
ATOM 897 O O . PRO A 1 107 ? 11.436 11.509 -18.354 1.00 82.50 107 PRO A O 1
ATOM 900 N N . TYR A 1 108 ? 9.466 11.996 -19.319 1.00 81.00 108 TYR A N 1
ATOM 901 C CA . TYR A 1 108 ? 9.647 11.235 -20.552 1.00 81.00 108 TYR A CA 1
ATOM 902 C C . TYR A 1 108 ? 9.426 12.158 -21.743 1.00 81.00 108 TYR A C 1
ATOM 904 O O . TYR A 1 108 ? 8.564 13.038 -21.708 1.00 81.00 108 TYR A O 1
ATOM 912 N N . GLN A 1 109 ? 10.170 11.929 -22.823 1.00 77.50 109 GLN A N 1
ATOM 913 C CA . GLN A 1 109 ? 9.897 12.613 -24.082 1.00 77.50 109 GLN A CA 1
ATOM 914 C C . GLN A 1 109 ? 8.501 12.239 -24.598 1.00 77.50 109 GLN A C 1
ATOM 916 O O . GLN A 1 109 ? 8.057 11.099 -24.450 1.00 77.50 109 GLN A O 1
ATOM 921 N N . SER A 1 110 ? 7.812 13.213 -25.197 1.00 71.75 110 SER A N 1
ATOM 922 C CA . SER A 1 110 ? 6.469 13.009 -25.743 1.00 71.75 110 SER A CA 1
ATOM 923 C C . SER A 1 110 ? 6.484 11.912 -26.809 1.00 71.75 110 SER A C 1
ATOM 925 O O . SER A 1 110 ? 7.278 11.962 -27.748 1.00 71.75 110 SER A O 1
ATOM 927 N N . ALA A 1 111 ? 5.599 10.928 -26.657 1.00 81.56 111 ALA A N 1
ATOM 928 C CA . ALA A 1 111 ? 5.413 9.824 -27.587 1.00 81.56 111 ALA A CA 1
ATOM 929 C C . ALA A 1 111 ? 3.987 9.844 -28.155 1.00 81.56 111 ALA A C 1
ATOM 931 O O . ALA A 1 111 ? 3.047 10.293 -27.499 1.00 81.56 111 ALA A O 1
ATOM 932 N N . ASP A 1 112 ? 3.811 9.321 -29.370 1.00 89.31 112 ASP A N 1
ATOM 933 C CA . ASP A 1 112 ? 2.481 9.113 -29.944 1.00 89.31 112 ASP A CA 1
ATOM 934 C C . ASP A 1 112 ? 1.828 7.863 -29.338 1.00 89.31 112 ASP A C 1
ATOM 936 O O . ASP A 1 112 ? 2.027 6.742 -29.813 1.00 89.31 112 ASP A O 1
ATOM 940 N N . TRP A 1 113 ? 1.052 8.044 -28.267 1.00 92.25 113 TRP A N 1
ATOM 941 C CA . TRP A 1 113 ? 0.447 6.952 -27.492 1.00 92.25 113 TRP A CA 1
ATOM 942 C C . TRP A 1 113 ? -0.463 6.013 -28.301 1.00 92.25 113 TRP A C 1
ATOM 944 O O . TRP A 1 113 ? -0.732 4.906 -27.852 1.00 92.25 113 TRP A O 1
ATOM 954 N N . ARG A 1 114 ? -0.885 6.391 -29.518 1.00 92.94 114 ARG A N 1
ATOM 955 C CA . ARG A 1 114 ? -1.676 5.522 -30.412 1.00 92.94 114 ARG A CA 1
ATOM 956 C C . ARG A 1 114 ? -0.904 4.296 -30.901 1.00 92.94 114 ARG A C 1
ATOM 958 O O . ARG A 1 114 ? -1.520 3.299 -31.259 1.00 92.94 114 ARG A O 1
ATOM 965 N N . PHE A 1 115 ? 0.425 4.388 -30.937 1.00 91.81 115 PHE A N 1
ATOM 966 C CA . PHE A 1 115 ? 1.327 3.343 -31.431 1.00 91.81 115 PHE A CA 1
ATOM 967 C C . PHE A 1 115 ? 2.243 2.796 -30.329 1.00 91.81 115 PHE A C 1
ATOM 969 O O . PHE A 1 115 ? 3.314 2.263 -30.613 1.00 91.81 115 PHE A O 1
ATOM 976 N N . ASN A 1 116 ? 1.866 2.982 -29.064 1.00 92.50 116 ASN A N 1
ATOM 977 C CA . ASN A 1 116 ? 2.611 2.481 -27.915 1.00 92.50 116 ASN A CA 1
ATOM 978 C C . ASN A 1 116 ? 1.775 1.461 -27.142 1.00 92.50 116 ASN A C 1
ATOM 980 O O . ASN A 1 116 ? 0.551 1.440 -27.235 1.00 92.50 116 ASN A O 1
ATOM 984 N N . GLU A 1 117 ? 2.450 0.637 -26.343 1.00 95.81 117 GLU A N 1
ATOM 985 C CA . GLU A 1 117 ? 1.797 -0.379 -25.512 1.00 95.81 117 GLU A CA 1
ATOM 986 C C . GLU A 1 117 ? 0.892 0.207 -24.417 1.00 95.81 117 GLU A C 1
ATOM 988 O O . GLU A 1 117 ? 0.003 -0.483 -23.923 1.00 95.81 117 GLU A O 1
ATOM 993 N N . PHE A 1 118 ? 1.097 1.478 -24.054 1.00 96.12 118 PHE A N 1
ATOM 994 C CA . PHE A 1 118 ? 0.336 2.173 -23.022 1.00 96.12 118 PHE A CA 1
ATOM 995 C C . PHE A 1 118 ? -0.528 3.299 -23.599 1.00 96.12 118 PHE A C 1
ATOM 997 O O . PHE A 1 118 ? -0.084 4.024 -24.491 1.00 96.12 118 PHE A O 1
ATOM 1004 N N . PRO A 1 119 ? -1.725 3.527 -23.026 1.00 94.88 119 PRO A N 1
ATOM 1005 C CA . PRO A 1 119 ? -2.666 4.526 -23.530 1.00 94.88 119 PRO A CA 1
ATOM 1006 C C . PRO A 1 119 ? -2.254 5.974 -23.227 1.00 94.88 119 PRO A C 1
ATOM 1008 O O . PRO A 1 119 ? -2.813 6.903 -23.806 1.00 94.88 119 PRO A O 1
ATOM 1011 N N . ASN A 1 120 ? -1.341 6.192 -22.276 1.00 94.50 120 ASN A N 1
ATOM 1012 C CA . ASN A 1 120 ? -0.890 7.517 -21.859 1.00 94.50 120 ASN A CA 1
ATOM 1013 C C . ASN A 1 120 ? 0.445 7.453 -21.099 1.00 94.50 120 ASN A C 1
ATOM 1015 O O . ASN A 1 120 ? 0.903 6.384 -20.686 1.00 94.50 120 ASN A O 1
ATOM 1019 N N . ALA A 1 121 ? 1.025 8.634 -20.863 1.00 94.50 121 ALA A N 1
ATOM 1020 C CA . ALA A 1 121 ? 2.298 8.796 -20.170 1.00 94.50 121 ALA A CA 1
ATOM 1021 C C . ALA A 1 121 ? 2.287 8.240 -18.740 1.00 94.50 121 ALA A C 1
ATOM 1023 O O . ALA A 1 121 ? 3.254 7.611 -18.332 1.00 94.50 121 ALA A O 1
ATOM 1024 N N . ALA A 1 122 ? 1.205 8.428 -17.977 1.00 95.50 122 ALA A N 1
ATOM 1025 C CA . ALA A 1 122 ? 1.143 7.965 -16.590 1.00 95.50 122 ALA A CA 1
ATOM 1026 C C . ALA A 1 122 ? 1.192 6.431 -16.495 1.00 95.50 122 ALA A C 1
ATOM 1028 O O . ALA A 1 122 ? 1.939 5.892 -15.679 1.00 95.50 122 ALA A O 1
ATOM 1029 N N . ALA A 1 123 ? 0.455 5.731 -17.365 1.00 96.81 123 ALA A N 1
ATOM 1030 C CA . ALA A 1 123 ? 0.477 4.273 -17.447 1.00 96.81 123 ALA A CA 1
ATOM 1031 C C . ALA A 1 123 ? 1.868 3.748 -17.837 1.00 96.81 123 ALA A C 1
ATOM 1033 O O . ALA A 1 123 ? 2.362 2.809 -17.210 1.00 96.81 123 ALA A O 1
ATOM 1034 N N . HIS A 1 124 ? 2.517 4.394 -18.810 1.00 96.50 124 HIS A N 1
ATOM 1035 C CA . HIS A 1 124 ? 3.893 4.087 -19.208 1.00 96.50 124 HIS A CA 1
ATOM 1036 C C . HIS A 1 124 ? 4.891 4.275 -18.067 1.00 96.50 124 HIS A C 1
ATOM 1038 O O . HIS A 1 124 ? 5.677 3.375 -17.763 1.00 96.50 124 HIS A O 1
ATOM 1044 N N . THR A 1 125 ? 4.829 5.424 -17.394 1.00 97.06 125 THR A N 1
ATOM 1045 C CA . THR A 1 125 ? 5.709 5.752 -16.272 1.00 97.06 125 THR A CA 1
ATOM 1046 C C . THR A 1 125 ? 5.555 4.757 -15.131 1.00 97.06 125 THR A C 1
ATOM 1048 O O . THR A 1 125 ? 6.562 4.283 -14.609 1.00 97.06 125 THR A O 1
ATOM 1051 N N . LEU A 1 126 ? 4.316 4.418 -14.763 1.00 98.31 126 LEU A N 1
ATOM 1052 C CA . LEU A 1 126 ? 4.028 3.474 -13.686 1.00 98.31 126 LEU A CA 1
ATOM 1053 C C . LEU A 1 126 ? 4.661 2.104 -13.959 1.00 98.31 126 LEU A C 1
ATOM 1055 O O . LEU A 1 126 ? 5.424 1.612 -13.131 1.00 98.31 126 LEU A O 1
ATOM 1059 N N . HIS A 1 127 ? 4.407 1.517 -15.132 1.00 98.38 127 HIS A N 1
ATOM 1060 C CA . HIS A 1 127 ? 4.937 0.191 -15.459 1.00 98.38 127 HIS A CA 1
ATOM 1061 C C . HIS A 1 127 ? 6.460 0.197 -15.599 1.00 98.38 127 HIS A C 1
ATOM 1063 O O . HIS A 1 127 ? 7.113 -0.730 -15.122 1.00 98.38 127 HIS A O 1
ATOM 1069 N N . SER A 1 128 ? 7.036 1.256 -16.175 1.00 97.44 128 SER A N 1
ATOM 1070 C CA . SER A 1 128 ? 8.492 1.415 -16.278 1.00 97.44 128 SER A CA 1
ATOM 1071 C C . SER A 1 128 ? 9.154 1.441 -14.895 1.00 97.44 128 SER A C 1
ATOM 1073 O O . SER A 1 128 ? 10.133 0.731 -14.666 1.00 97.44 128 SER A O 1
ATOM 1075 N N . ILE A 1 129 ? 8.580 2.192 -13.946 1.00 98.38 129 ILE A N 1
ATOM 1076 C CA . ILE A 1 129 ? 9.055 2.244 -12.556 1.00 98.38 129 ILE A CA 1
ATOM 1077 C C . ILE A 1 129 ? 8.909 0.876 -11.883 1.00 98.38 129 ILE A C 1
ATOM 1079 O O . ILE A 1 129 ? 9.854 0.406 -11.257 1.00 98.38 129 ILE A O 1
ATOM 1083 N N . CYS A 1 130 ? 7.765 0.199 -12.023 1.00 98.69 130 CYS A N 1
ATOM 1084 C CA . CYS A 1 130 ? 7.569 -1.122 -11.422 1.00 98.69 130 CYS A CA 1
ATOM 1085 C C . CYS A 1 130 ? 8.560 -2.164 -11.964 1.00 98.69 130 CYS A C 1
ATOM 1087 O O . CYS A 1 130 ? 9.101 -2.950 -11.185 1.00 98.69 130 CYS A O 1
ATOM 1089 N N . VAL A 1 131 ? 8.835 -2.160 -13.274 1.00 98.50 131 VAL A N 1
ATOM 1090 C CA . VAL A 1 131 ? 9.861 -3.018 -13.891 1.00 98.50 131 VAL A CA 1
ATOM 1091 C C . VAL A 1 131 ? 11.232 -2.739 -13.285 1.00 98.50 131 VAL A C 1
ATOM 1093 O O . VAL A 1 131 ? 11.913 -3.676 -12.868 1.00 98.50 131 VAL A O 1
ATOM 1096 N N . GLU A 1 132 ? 11.621 -1.468 -13.192 1.00 98.00 132 GLU A N 1
ATOM 1097 C CA . GLU A 1 132 ? 12.910 -1.069 -12.629 1.00 98.00 132 GLU A CA 1
ATOM 1098 C C . GLU A 1 132 ? 13.055 -1.506 -11.164 1.00 98.00 132 GLU A C 1
ATOM 1100 O O . GLU A 1 132 ? 14.031 -2.169 -10.810 1.00 98.00 132 GLU A O 1
ATOM 1105 N N . LEU A 1 133 ? 12.044 -1.230 -10.333 1.00 98.38 133 LEU A N 1
ATOM 1106 C CA . LEU A 1 133 ? 12.021 -1.591 -8.913 1.00 98.38 133 LEU A CA 1
ATOM 1107 C C . LEU A 1 133 ? 12.091 -3.108 -8.689 1.00 98.38 133 LEU A C 1
ATOM 1109 O O . LEU A 1 133 ? 12.807 -3.570 -7.799 1.00 98.38 133 LEU A O 1
ATOM 1113 N N . MET A 1 134 ? 11.392 -3.906 -9.504 1.00 98.25 134 MET A N 1
ATOM 1114 C CA . MET A 1 134 ? 11.470 -5.370 -9.419 1.00 98.25 134 MET A CA 1
ATOM 1115 C C . MET A 1 134 ? 12.826 -5.918 -9.881 1.00 98.25 134 MET A C 1
ATOM 1117 O O . MET A 1 134 ? 13.277 -6.976 -9.423 1.00 98.25 134 MET A O 1
ATOM 1121 N N . ALA A 1 135 ? 13.511 -5.190 -10.759 1.00 96.44 135 ALA A N 1
ATOM 1122 C CA . ALA A 1 135 ? 14.814 -5.557 -11.289 1.00 96.44 135 ALA A CA 1
ATOM 1123 C C . ALA A 1 135 ? 15.995 -5.108 -10.417 1.00 96.44 135 ALA A C 1
ATOM 1125 O O . ALA A 1 135 ? 17.136 -5.465 -10.723 1.00 96.44 135 ALA A O 1
ATOM 1126 N N . LEU A 1 136 ? 15.748 -4.369 -9.331 1.00 96.00 136 LEU A N 1
ATOM 1127 C CA . LEU A 1 136 ? 16.787 -3.970 -8.387 1.00 96.00 136 LEU A CA 1
ATOM 1128 C C . LEU A 1 136 ? 17.477 -5.183 -7.730 1.00 96.00 136 LEU A C 1
ATOM 1130 O O . LEU A 1 136 ? 16.837 -6.214 -7.480 1.00 96.00 136 LEU A O 1
ATOM 1134 N N . PRO A 1 137 ? 18.775 -5.066 -7.397 1.00 94.06 137 PRO A N 1
ATOM 1135 C CA . PRO A 1 137 ? 19.552 -6.102 -6.713 1.00 94.06 137 PRO A CA 1
ATOM 1136 C C . PRO A 1 137 ? 19.345 -6.099 -5.183 1.00 94.06 137 PRO A C 1
ATOM 1138 O O . PRO A 1 137 ? 20.230 -6.512 -4.439 1.00 94.06 137 PRO A O 1
ATOM 1141 N N . VAL A 1 138 ? 18.197 -5.611 -4.706 1.00 95.00 138 VAL A N 1
ATOM 1142 C CA . VAL A 1 138 ? 17.821 -5.557 -3.286 1.00 95.00 138 VAL A CA 1
ATOM 1143 C C . VAL A 1 138 ? 16.528 -6.336 -3.045 1.00 95.00 138 VAL A C 1
ATOM 1145 O O . VAL A 1 138 ? 15.783 -6.632 -3.981 1.00 95.00 138 VAL A O 1
ATOM 1148 N N . SER A 1 139 ? 16.266 -6.693 -1.786 1.00 95.75 139 SER A N 1
ATOM 1149 C CA . SER A 1 139 ? 15.063 -7.448 -1.427 1.00 95.75 139 SER A CA 1
ATOM 1150 C C . SER A 1 139 ? 13.786 -6.631 -1.660 1.00 95.75 139 SER A C 1
ATOM 1152 O O . SER A 1 139 ? 13.785 -5.406 -1.513 1.00 95.75 139 SER A O 1
ATOM 1154 N N . ALA A 1 140 ? 12.681 -7.318 -1.958 1.00 97.19 140 ALA A N 1
ATOM 1155 C CA . ALA A 1 140 ? 11.367 -6.697 -2.124 1.00 97.19 140 ALA A CA 1
ATOM 1156 C C . ALA A 1 140 ? 10.945 -5.868 -0.898 1.00 97.19 140 ALA A C 1
ATOM 1158 O O . ALA A 1 140 ? 10.465 -4.746 -1.043 1.00 97.19 140 ALA A O 1
ATOM 1159 N N . GLN A 1 141 ? 11.210 -6.384 0.306 1.00 97.19 141 GLN A N 1
ATOM 1160 C CA . GLN A 1 141 ? 10.920 -5.692 1.562 1.00 97.19 141 GLN A CA 1
ATOM 1161 C C . GLN A 1 141 ? 11.717 -4.391 1.678 1.00 97.19 141 GLN A C 1
ATOM 1163 O O . GLN A 1 141 ? 11.141 -3.355 1.984 1.00 97.19 141 GLN A O 1
ATOM 1168 N N . THR A 1 142 ? 13.018 -4.416 1.364 1.00 97.25 142 THR A N 1
ATOM 1169 C CA . THR A 1 142 ? 13.871 -3.216 1.384 1.00 97.25 142 THR A CA 1
ATOM 1170 C C . THR A 1 142 ? 13.360 -2.146 0.422 1.00 97.25 142 THR A C 1
ATOM 1172 O O . THR A 1 142 ? 13.313 -0.973 0.784 1.00 97.25 142 THR A O 1
ATOM 1175 N N . VAL A 1 143 ? 12.943 -2.539 -0.786 1.00 98.25 143 VAL A N 1
ATOM 1176 C CA . VAL A 1 143 ? 12.343 -1.607 -1.752 1.00 98.25 143 VAL A CA 1
ATOM 1177 C C . VAL A 1 143 ? 11.033 -1.042 -1.211 1.00 98.25 143 VAL A C 1
ATOM 1179 O O . VAL A 1 143 ? 10.845 0.169 -1.217 1.00 98.25 143 VAL A O 1
ATOM 1182 N N . GLY A 1 144 ? 10.144 -1.896 -0.704 1.00 98.00 144 GLY A N 1
ATOM 1183 C CA . GLY A 1 144 ? 8.873 -1.481 -0.117 1.00 98.00 144 GLY A CA 1
ATOM 1184 C C . GLY A 1 144 ? 9.030 -0.490 1.034 1.00 98.00 144 GLY A C 1
ATOM 1185 O O . GLY A 1 144 ? 8.360 0.542 1.071 1.00 98.00 144 GLY A O 1
ATOM 1186 N N . GLU A 1 145 ? 9.964 -0.760 1.947 1.00 97.94 145 GLU A N 1
ATOM 1187 C CA . GLU A 1 145 ? 10.302 0.153 3.037 1.00 97.94 145 GLU A CA 1
ATOM 1188 C C . GLU A 1 145 ? 10.849 1.481 2.519 1.00 97.94 145 GLU A C 1
ATOM 1190 O O . GLU A 1 145 ? 10.438 2.530 3.010 1.00 97.94 145 GLU A O 1
ATOM 1195 N N . ALA A 1 146 ? 11.722 1.455 1.511 1.00 98.12 146 ALA A N 1
ATOM 1196 C CA . ALA A 1 146 ? 12.277 2.667 0.926 1.00 98.12 146 ALA A CA 1
ATOM 1197 C C . ALA A 1 146 ? 11.209 3.527 0.228 1.00 98.12 146 ALA A C 1
ATOM 1199 O O . ALA A 1 146 ? 11.235 4.749 0.364 1.00 98.12 146 ALA A O 1
ATOM 1200 N N . LEU A 1 147 ? 10.243 2.903 -0.459 1.00 98.19 147 LEU A N 1
ATOM 1201 C CA . LEU A 1 147 ? 9.102 3.589 -1.076 1.00 98.19 147 LEU A CA 1
ATOM 1202 C C . LEU A 1 147 ? 8.196 4.243 -0.027 1.00 98.19 147 LEU A C 1
ATOM 1204 O O . LEU A 1 147 ? 7.785 5.386 -0.200 1.00 98.19 147 LEU A O 1
ATOM 1208 N N . ILE A 1 148 ? 7.906 3.544 1.073 1.00 97.12 148 ILE A N 1
ATOM 1209 C CA . ILE A 1 148 ? 7.148 4.118 2.192 1.00 97.12 148 ILE A CA 1
ATOM 1210 C C . ILE A 1 148 ? 7.927 5.271 2.829 1.00 97.12 148 ILE A C 1
ATOM 1212 O O . ILE A 1 148 ? 7.358 6.317 3.138 1.00 97.12 148 ILE A O 1
ATOM 1216 N N . ASP A 1 149 ? 9.236 5.111 2.993 1.00 95.88 149 ASP A N 1
ATOM 1217 C CA . ASP A 1 149 ? 10.086 6.121 3.602 1.00 95.88 149 ASP A CA 1
ATOM 1218 C C . ASP A 1 149 ? 10.122 7.426 2.786 1.00 95.88 149 ASP A C 1
ATOM 1220 O O . ASP A 1 149 ? 10.328 8.472 3.394 1.00 95.88 149 ASP A O 1
ATOM 1224 N N . VAL A 1 150 ? 9.841 7.417 1.469 1.00 95.44 150 VAL A N 1
ATOM 1225 C CA . VAL A 1 150 ? 9.649 8.653 0.661 1.00 95.44 150 VAL A CA 1
ATOM 1226 C C . VAL A 1 150 ? 8.560 9.550 1.258 1.00 95.44 150 VAL A C 1
ATOM 1228 O O . VAL A 1 150 ? 8.610 10.763 1.116 1.00 95.44 150 VAL A O 1
ATOM 1231 N N . SER A 1 151 ? 7.574 8.964 1.937 1.00 91.06 151 SER A N 1
ATOM 1232 C CA . SER A 1 151 ? 6.463 9.686 2.568 1.00 91.06 151 SER A CA 1
ATOM 1233 C C . SER A 1 151 ? 6.688 9.992 4.052 1.00 91.06 151 SER A C 1
ATOM 1235 O O . SER A 1 151 ? 6.027 10.877 4.599 1.00 91.06 151 SER A O 1
ATOM 1237 N N . LEU A 1 152 ? 7.567 9.236 4.722 1.00 89.25 152 LEU A N 1
ATOM 1238 C CA . LEU A 1 152 ? 7.742 9.289 6.180 1.00 89.25 152 LEU A CA 1
ATOM 1239 C C . LEU A 1 152 ? 9.028 9.989 6.630 1.00 89.25 152 LEU A C 1
ATOM 1241 O O . LEU A 1 152 ? 9.094 10.431 7.777 1.00 89.25 152 LEU A O 1
ATOM 1245 N N . LYS A 1 153 ? 10.066 10.045 5.788 1.00 89.25 153 LYS A N 1
ATOM 1246 C CA . LYS A 1 153 ? 11.348 10.670 6.129 1.00 89.25 153 LYS A CA 1
ATOM 1247 C C . LYS A 1 153 ? 11.435 12.074 5.531 1.00 89.25 153 LYS A C 1
ATOM 1249 O O . LYS A 1 153 ? 11.146 12.244 4.349 1.00 89.25 153 LYS A O 1
ATOM 1254 N N . PRO A 1 154 ? 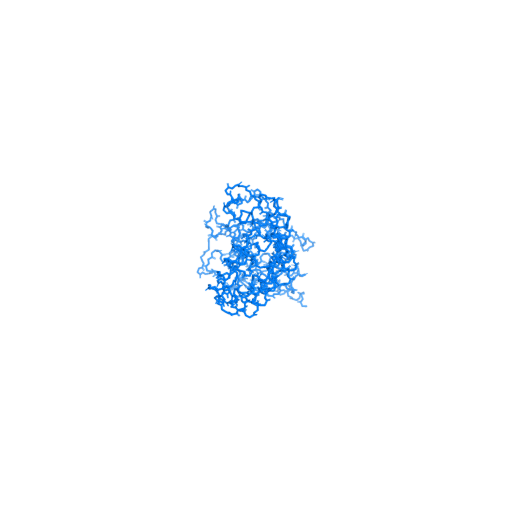11.875 13.076 6.311 1.00 84.06 154 PRO A N 1
ATOM 1255 C CA . PRO A 1 154 ? 12.105 14.405 5.772 1.00 84.06 154 PRO A CA 1
ATOM 1256 C C . PRO A 1 154 ? 13.275 14.377 4.784 1.00 84.06 154 PRO A C 1
ATOM 1258 O O . PRO A 1 154 ? 14.284 13.704 5.006 1.00 84.06 154 PRO A O 1
ATOM 1261 N N . SER A 1 155 ? 13.155 15.148 3.709 1.00 87.81 155 SER A N 1
ATOM 1262 C CA . SER A 1 155 ? 14.205 15.340 2.710 1.00 87.81 155 SER A CA 1
ATOM 1263 C C . SER A 1 155 ? 14.104 16.743 2.127 1.00 87.81 155 SER A C 1
ATOM 1265 O O . SER A 1 155 ? 13.005 17.259 1.941 1.00 87.81 155 SER A O 1
ATOM 1267 N N . SER A 1 156 ? 15.243 17.354 1.797 1.00 86.69 156 SER A N 1
ATOM 1268 C CA . SER A 1 156 ? 15.288 18.654 1.112 1.00 86.69 156 SER A CA 1
ATOM 1269 C C . SER A 1 156 ? 14.713 18.611 -0.308 1.00 86.69 156 SER A C 1
ATOM 1271 O O . SER A 1 156 ? 14.410 19.656 -0.876 1.00 86.69 156 SER A O 1
ATOM 1273 N N . LEU A 1 157 ? 14.569 17.413 -0.882 1.00 86.00 157 LEU A N 1
ATOM 1274 C CA . LEU A 1 157 ? 13.994 17.184 -2.210 1.00 86.00 157 LEU A CA 1
ATOM 1275 C C . LEU A 1 157 ? 12.466 17.059 -2.191 1.00 86.00 157 LEU A C 1
ATOM 1277 O O . LEU A 1 157 ? 11.839 17.008 -3.249 1.00 86.00 157 LEU A O 1
ATOM 1281 N N . LEU A 1 158 ? 11.872 16.958 -1.003 1.00 85.88 158 LEU A N 1
ATOM 1282 C CA . LEU A 1 158 ? 10.438 16.809 -0.827 1.00 85.88 158 LEU A CA 1
ATOM 1283 C C . LEU A 1 158 ? 9.802 18.161 -0.488 1.00 85.88 158 LEU A C 1
ATOM 1285 O O . LEU A 1 158 ? 10.427 18.993 0.176 1.00 85.88 158 LEU A O 1
ATOM 1289 N N . PRO A 1 159 ? 8.559 18.402 -0.936 1.00 82.50 159 PRO A N 1
ATOM 1290 C CA . PRO A 1 159 ? 7.828 19.585 -0.522 1.00 82.50 159 PRO A CA 1
ATOM 1291 C C . PRO A 1 159 ? 7.507 19.523 0.981 1.00 82.50 159 PRO A C 1
ATOM 1293 O O . PRO A 1 159 ? 7.590 18.455 1.597 1.00 82.50 159 PRO A O 1
ATOM 1296 N N . PRO A 1 160 ? 7.083 20.651 1.578 1.00 75.81 160 PRO A N 1
ATOM 1297 C CA . PRO A 1 160 ? 6.516 20.646 2.920 1.00 75.81 160 PRO A CA 1
ATOM 1298 C C . PRO A 1 160 ? 5.386 19.614 3.044 1.00 75.81 160 PRO A C 1
ATOM 1300 O O . PRO A 1 160 ? 4.603 19.434 2.112 1.00 75.81 160 PRO A O 1
ATOM 1303 N N . GLN A 1 161 ? 5.255 18.985 4.215 1.00 68.50 161 GLN A N 1
ATOM 1304 C CA . GLN A 1 161 ? 4.344 17.853 4.427 1.00 68.50 161 GLN A CA 1
ATOM 1305 C C . GLN A 1 161 ? 2.882 18.140 4.042 1.00 68.50 161 GLN A C 1
ATOM 1307 O O . GLN A 1 161 ? 2.182 17.261 3.550 1.00 68.50 161 GLN A O 1
ATOM 1312 N N . LYS A 1 162 ? 2.425 19.387 4.204 1.00 66.06 162 LYS A N 1
ATOM 1313 C CA . LYS A 1 162 ? 1.077 19.837 3.809 1.00 66.06 162 LYS A CA 1
ATOM 1314 C C . LYS A 1 162 ? 0.756 19.665 2.316 1.00 66.06 162 LYS A C 1
ATOM 1316 O O . LYS A 1 162 ? -0.412 19.646 1.947 1.00 66.06 162 LYS A O 1
ATOM 1321 N N . ASP A 1 163 ? 1.779 19.521 1.474 1.00 75.75 163 ASP A N 1
ATOM 1322 C CA . ASP A 1 163 ? 1.665 19.381 0.020 1.00 75.75 163 ASP A CA 1
ATOM 1323 C C . ASP A 1 163 ? 2.034 17.951 -0.447 1.00 75.75 163 ASP A C 1
ATOM 1325 O O . ASP A 1 163 ? 2.277 17.702 -1.631 1.00 75.75 163 ASP A O 1
ATOM 1329 N N . MET A 1 164 ? 2.065 16.982 0.480 1.00 87.81 164 MET A N 1
ATOM 1330 C CA . MET A 1 164 ? 2.518 15.606 0.233 1.00 87.81 164 MET A CA 1
ATOM 1331 C C . MET A 1 164 ? 1.450 14.696 -0.401 1.00 87.81 164 MET A C 1
ATOM 1333 O O . MET A 1 164 ? 1.759 13.596 -0.853 1.00 87.81 164 MET A O 1
ATOM 1337 N N . MET A 1 165 ? 0.195 15.140 -0.516 1.00 90.19 165 MET A N 1
ATOM 1338 C CA . MET A 1 165 ? -0.912 14.309 -1.025 1.00 90.19 165 MET A CA 1
ATOM 1339 C C . MET A 1 165 ? -0.639 13.699 -2.409 1.00 90.19 165 MET A C 1
ATOM 1341 O O . MET A 1 165 ? -0.940 12.530 -2.658 1.00 90.19 165 MET A O 1
ATOM 1345 N N . SER A 1 166 ? -0.026 14.465 -3.315 1.00 93.19 166 SER A N 1
ATOM 1346 C CA . SER A 1 166 ? 0.342 13.982 -4.653 1.00 93.19 166 SER A CA 1
ATOM 1347 C C . SER A 1 166 ? 1.444 12.913 -4.610 1.00 93.19 166 SER A C 1
ATOM 1349 O O . SER A 1 166 ? 1.459 12.010 -5.449 1.00 93.19 166 SER A O 1
ATOM 1351 N N . TRP A 1 167 ? 2.322 12.962 -3.606 1.00 95.19 167 TRP A N 1
ATOM 1352 C CA . TRP A 1 167 ? 3.331 11.939 -3.348 1.00 95.19 167 TRP A CA 1
ATOM 1353 C C . TRP A 1 167 ? 2.716 10.672 -2.767 1.00 95.19 167 TRP A C 1
ATOM 1355 O O . TRP A 1 167 ? 3.021 9.594 -3.270 1.00 95.19 167 TRP A O 1
ATOM 1365 N N . TYR A 1 168 ? 1.804 10.775 -1.793 1.00 95.00 168 TYR A N 1
ATOM 1366 C CA . TYR A 1 168 ? 1.079 9.607 -1.272 1.00 95.00 168 TYR A CA 1
ATOM 1367 C C . TYR A 1 168 ? 0.325 8.879 -2.383 1.00 95.00 168 TYR A C 1
ATOM 1369 O O . TYR A 1 168 ? 0.339 7.652 -2.443 1.00 95.00 168 TYR A O 1
ATOM 1377 N N . ASN A 1 169 ? -0.276 9.632 -3.307 1.00 96.06 169 ASN A N 1
ATOM 1378 C CA . ASN A 1 169 ? -0.939 9.081 -4.481 1.00 96.06 169 ASN A CA 1
ATOM 1379 C C . ASN A 1 169 ? 0.035 8.310 -5.391 1.00 96.06 169 ASN A C 1
ATOM 1381 O O . ASN A 1 169 ? -0.248 7.179 -5.783 1.00 96.06 169 ASN A O 1
ATOM 1385 N N . ALA A 1 170 ? 1.196 8.893 -5.703 1.00 97.75 170 ALA A N 1
ATOM 1386 C CA . ALA A 1 170 ? 2.207 8.249 -6.541 1.00 97.75 170 ALA A CA 1
ATOM 1387 C C . ALA A 1 170 ? 2.828 7.010 -5.865 1.00 97.75 170 ALA A C 1
ATOM 1389 O O . ALA A 1 170 ? 2.961 5.970 -6.510 1.00 97.75 170 ALA A O 1
ATOM 1390 N N . VAL A 1 171 ? 3.147 7.087 -4.567 1.00 98.19 171 VAL A N 1
ATOM 1391 C CA . VAL A 1 171 ? 3.609 5.936 -3.773 1.00 98.19 171 VAL A CA 1
ATOM 1392 C C . VAL A 1 171 ? 2.540 4.850 -3.751 1.00 98.19 171 VAL A C 1
ATOM 1394 O O . VAL A 1 171 ? 2.859 3.694 -4.001 1.00 98.19 171 VAL A O 1
ATOM 1397 N N . GLY A 1 172 ? 1.274 5.206 -3.520 1.00 98.06 172 GLY A N 1
ATOM 1398 C CA . GLY A 1 172 ? 0.156 4.267 -3.521 1.00 98.06 172 GLY A CA 1
ATOM 1399 C C . GLY A 1 172 ? -0.000 3.521 -4.845 1.00 98.06 172 GLY A C 1
ATOM 1400 O O . GLY A 1 172 ? -0.086 2.294 -4.838 1.00 98.06 172 GLY A O 1
ATOM 1401 N N . LEU A 1 173 ? 0.045 4.230 -5.976 1.00 98.50 173 LEU A N 1
ATOM 1402 C CA . LEU A 1 173 ? -0.006 3.628 -7.315 1.00 98.50 173 LEU A CA 1
ATOM 1403 C C . LEU A 1 173 ? 1.147 2.644 -7.553 1.00 98.50 173 LEU A C 1
ATOM 1405 O O . LEU A 1 173 ? 0.914 1.514 -7.974 1.00 98.50 173 LEU A O 1
ATOM 1409 N N . VAL A 1 174 ? 2.387 3.050 -7.261 1.00 98.69 174 VAL A N 1
ATOM 1410 C CA . VAL A 1 174 ? 3.567 2.192 -7.464 1.00 98.69 174 VAL A CA 1
ATOM 1411 C C . VAL A 1 174 ? 3.524 0.980 -6.541 1.00 98.69 174 VAL A C 1
ATOM 1413 O O . VAL A 1 174 ? 3.694 -0.149 -6.993 1.00 98.69 174 VAL A O 1
ATOM 1416 N N . LEU A 1 175 ? 3.280 1.199 -5.249 1.00 98.06 175 LEU A N 1
ATOM 1417 C CA . LEU A 1 175 ? 3.345 0.160 -4.228 1.00 98.06 175 LEU A CA 1
ATOM 1418 C C . LEU A 1 175 ? 2.265 -0.911 -4.441 1.00 98.06 175 LEU A C 1
ATOM 1420 O O . LEU A 1 175 ? 2.543 -2.098 -4.286 1.00 98.06 175 LEU A O 1
ATOM 1424 N N . THR A 1 176 ? 1.058 -0.515 -4.856 1.00 97.81 176 THR A N 1
ATOM 1425 C CA . THR A 1 176 ? -0.040 -1.457 -5.146 1.00 97.81 176 THR A CA 1
ATOM 1426 C C . THR A 1 176 ? 0.108 -2.185 -6.479 1.00 97.81 176 THR A C 1
ATOM 1428 O O . THR A 1 176 ? -0.453 -3.271 -6.626 1.00 97.81 176 THR A O 1
ATOM 1431 N N . ALA A 1 177 ? 0.902 -1.650 -7.411 1.00 98.31 177 ALA A N 1
ATOM 1432 C CA . ALA A 1 177 ? 1.263 -2.313 -8.662 1.00 98.31 177 ALA A CA 1
ATOM 1433 C C . ALA A 1 177 ? 2.442 -3.300 -8.516 1.00 98.31 177 ALA A C 1
ATOM 1435 O O . ALA A 1 177 ? 2.792 -3.980 -9.481 1.00 98.31 177 ALA A O 1
ATOM 1436 N N . LEU A 1 178 ? 3.058 -3.408 -7.335 1.00 98.44 178 LEU A N 1
ATOM 1437 C CA . LEU A 1 178 ? 4.137 -4.359 -7.046 1.00 98.44 178 LEU A CA 1
ATOM 1438 C C . LEU A 1 178 ? 3.618 -5.644 -6.362 1.00 98.44 178 LEU A C 1
ATOM 1440 O O . LEU A 1 178 ? 2.517 -5.653 -5.799 1.00 98.44 178 LEU A O 1
ATOM 1444 N N . PRO A 1 179 ? 4.393 -6.748 -6.390 1.00 97.62 179 PRO A N 1
ATOM 1445 C CA . PRO A 1 179 ? 4.052 -7.980 -5.675 1.00 97.62 179 PRO A CA 1
ATOM 1446 C C . PRO A 1 179 ? 3.864 -7.781 -4.162 1.00 97.62 179 PRO A C 1
ATOM 1448 O O . PRO A 1 179 ? 4.390 -6.840 -3.571 1.00 97.62 179 PRO A O 1
ATOM 1451 N N . GLU A 1 180 ? 3.161 -8.716 -3.514 1.00 95.75 180 GLU A N 1
ATOM 1452 C CA . GLU A 1 180 ? 2.844 -8.668 -2.072 1.00 95.75 180 GLU A CA 1
ATOM 1453 C C . GLU A 1 180 ? 4.048 -8.423 -1.163 1.00 95.75 180 GLU A C 1
ATOM 1455 O O . GLU A 1 180 ? 3.954 -7.638 -0.222 1.00 95.75 180 GLU A O 1
ATOM 1460 N N . SER A 1 181 ? 5.195 -9.019 -1.486 1.00 96.12 181 SER A N 1
ATOM 1461 C CA . SER A 1 181 ? 6.439 -8.870 -0.728 1.00 96.12 181 SER A CA 1
ATOM 1462 C C . SER A 1 181 ? 6.952 -7.426 -0.636 1.00 96.12 181 SER A C 1
ATOM 1464 O O . SER A 1 181 ? 7.732 -7.127 0.268 1.00 96.12 181 SER A O 1
ATOM 1466 N N . TYR A 1 182 ? 6.515 -6.533 -1.531 1.00 97.75 182 TYR A N 1
ATOM 1467 C CA . TYR A 1 182 ? 6.866 -5.112 -1.517 1.00 97.75 182 TYR A CA 1
ATOM 1468 C C . TYR A 1 182 ? 5.934 -4.304 -0.614 1.00 97.75 182 TYR A C 1
ATOM 1470 O O . TYR A 1 182 ? 6.392 -3.465 0.153 1.00 97.75 182 TYR A O 1
ATOM 1478 N N . TRP A 1 183 ? 4.623 -4.534 -0.678 1.00 95.12 183 TRP A N 1
ATOM 1479 C CA . TRP A 1 183 ? 3.656 -3.697 0.039 1.00 95.12 183 TRP A CA 1
ATOM 1480 C C . TRP A 1 183 ? 3.273 -4.232 1.419 1.00 95.12 183 TRP A C 1
ATOM 1482 O O . TRP A 1 183 ? 2.768 -3.469 2.244 1.00 95.12 183 TRP A O 1
ATOM 1492 N N . SER A 1 184 ? 3.566 -5.500 1.732 1.00 94.50 184 SER A N 1
ATOM 1493 C CA . SER A 1 184 ? 3.275 -6.090 3.046 1.00 94.50 184 SER A CA 1
ATOM 1494 C C . SER A 1 184 ? 3.972 -5.365 4.202 1.00 94.50 184 SER A C 1
ATOM 1496 O O . SER A 1 184 ? 3.463 -5.368 5.319 1.00 94.50 184 SER A O 1
ATOM 1498 N N . VAL A 1 185 ? 5.104 -4.700 3.943 1.00 96.31 185 VAL A N 1
ATOM 1499 C CA . VAL A 1 185 ? 5.857 -3.904 4.935 1.00 96.31 185 VAL A CA 1
ATOM 1500 C C . VAL A 1 185 ? 5.089 -2.676 5.447 1.00 96.31 185 VAL A C 1
ATOM 1502 O O . VAL A 1 185 ? 5.422 -2.131 6.502 1.00 96.31 185 VAL A O 1
ATOM 1505 N N . LEU A 1 186 ? 4.012 -2.264 4.761 1.00 96.88 186 LEU A N 1
ATOM 1506 C CA . LEU A 1 186 ? 3.087 -1.242 5.262 1.00 96.88 186 LEU A CA 1
ATOM 1507 C C . LEU A 1 186 ? 2.421 -1.679 6.573 1.00 96.88 186 LEU A C 1
ATOM 1509 O O . LEU A 1 186 ? 2.245 -0.861 7.476 1.00 96.88 186 LEU A O 1
ATOM 1513 N N . ASN A 1 187 ? 2.129 -2.974 6.721 1.00 96.44 187 ASN A N 1
ATOM 1514 C CA . ASN A 1 187 ? 1.536 -3.532 7.937 1.00 96.44 187 ASN A CA 1
ATOM 1515 C C . ASN A 1 187 ? 2.427 -3.292 9.164 1.00 96.44 187 ASN A C 1
ATOM 1517 O O . ASN A 1 187 ? 1.929 -2.932 10.231 1.00 96.44 187 ASN A O 1
ATOM 1521 N N . ASP A 1 188 ? 3.747 -3.404 9.004 1.00 95.94 188 ASP A N 1
ATOM 1522 C CA . ASP A 1 188 ? 4.705 -3.149 10.083 1.00 95.94 188 ASP A CA 1
ATOM 1523 C C . ASP A 1 188 ? 4.765 -1.662 10.453 1.00 95.94 188 ASP A C 1
ATOM 1525 O O . ASP A 1 188 ? 4.972 -1.311 11.615 1.00 95.94 188 ASP A O 1
ATOM 1529 N N . ARG A 1 189 ? 4.556 -0.762 9.484 1.00 96.19 189 ARG A N 1
ATOM 1530 C CA . ARG A 1 189 ? 4.480 0.686 9.733 1.00 96.19 189 ARG A CA 1
ATOM 1531 C C . ARG A 1 189 ? 3.192 1.062 10.467 1.00 96.19 189 ARG A C 1
ATOM 1533 O O . ARG A 1 189 ? 3.255 1.856 11.402 1.00 96.19 189 ARG A O 1
ATOM 1540 N N . ILE A 1 190 ? 2.064 0.435 10.124 1.00 97.44 190 ILE A N 1
ATOM 1541 C CA . ILE A 1 190 ? 0.799 0.568 10.866 1.00 97.44 190 ILE A CA 1
ATOM 1542 C C . ILE A 1 190 ? 0.968 0.069 12.304 1.00 97.44 190 ILE A C 1
ATOM 1544 O O . ILE A 1 190 ? 0.555 0.751 13.240 1.00 97.44 190 ILE A O 1
ATOM 1548 N N . LEU A 1 191 ? 1.614 -1.087 12.493 1.00 97.00 191 LEU A N 1
ATOM 1549 C CA . LEU A 1 191 ? 1.896 -1.632 13.823 1.00 97.00 191 LEU A CA 1
ATOM 1550 C C . LEU A 1 191 ? 2.755 -0.676 14.655 1.00 97.00 191 LEU A C 1
ATOM 1552 O O . LEU A 1 191 ? 2.403 -0.373 15.788 1.00 97.00 191 LEU A O 1
ATOM 1556 N N . LYS A 1 192 ? 3.832 -0.128 14.085 1.00 95.62 192 LYS A N 1
ATOM 1557 C CA . LYS A 1 192 ? 4.660 0.873 14.779 1.00 95.62 192 LYS A CA 1
ATOM 1558 C C . LYS A 1 192 ? 3.873 2.143 15.126 1.00 95.62 192 LYS A C 1
ATOM 1560 O O . LYS A 1 192 ? 4.085 2.715 16.190 1.00 95.62 192 LYS A O 1
ATOM 1565 N N . ALA A 1 193 ? 2.973 2.587 14.246 1.00 94.88 193 ALA A N 1
ATOM 1566 C CA . ALA A 1 193 ? 2.147 3.767 14.486 1.00 94.88 193 ALA A CA 1
ATOM 1567 C C . ALA A 1 193 ? 1.142 3.541 15.624 1.00 94.88 193 ALA A C 1
ATOM 1569 O O . ALA A 1 193 ? 1.034 4.389 16.512 1.00 94.88 193 ALA A O 1
ATOM 1570 N N . ILE A 1 194 ? 0.442 2.399 15.632 1.00 95.44 194 ILE A N 1
ATOM 1571 C CA . ILE A 1 194 ? -0.592 2.099 16.632 1.00 95.44 194 ILE A CA 1
ATOM 1572 C C . ILE A 1 194 ? -0.010 1.833 18.026 1.00 95.44 194 ILE A C 1
ATOM 1574 O O . ILE A 1 194 ? -0.659 2.139 19.023 1.00 95.44 194 ILE A O 1
ATOM 1578 N N . THR A 1 195 ? 1.222 1.325 18.113 1.00 94.69 195 THR A N 1
ATOM 1579 C CA . THR A 1 195 ? 1.958 1.150 19.380 1.00 94.69 195 THR A CA 1
ATOM 1580 C C . THR A 1 195 ? 2.831 2.359 19.725 1.00 94.69 195 THR A C 1
ATOM 1582 O O . THR A 1 195 ? 3.774 2.256 20.505 1.00 94.69 195 THR A O 1
ATOM 1585 N N . SER A 1 196 ? 2.604 3.514 19.091 1.00 92.62 196 SER A N 1
ATOM 1586 C CA . SER A 1 196 ? 3.370 4.715 19.418 1.00 92.62 196 SER A CA 1
ATOM 1587 C C . SER A 1 196 ? 2.962 5.256 20.797 1.00 92.62 196 SER A C 1
ATOM 1589 O O . SER A 1 196 ? 1.778 5.203 21.151 1.00 92.62 196 SER A O 1
ATOM 1591 N N . PRO A 1 197 ? 3.889 5.874 21.555 1.00 90.19 197 PRO A N 1
ATOM 1592 C CA . PRO A 1 197 ? 3.573 6.459 22.862 1.00 90.19 197 PRO A CA 1
ATOM 1593 C C . PRO A 1 197 ? 2.437 7.490 22.812 1.00 90.19 197 PRO A C 1
ATOM 1595 O O . PRO A 1 197 ? 1.716 7.668 23.788 1.00 90.19 197 PRO A O 1
ATOM 1598 N N . MET A 1 198 ? 2.240 8.142 21.661 1.00 87.31 198 MET A N 1
ATOM 1599 C CA . MET A 1 198 ? 1.141 9.082 21.436 1.00 87.31 198 MET A CA 1
ATOM 1600 C C . MET A 1 198 ? -0.249 8.439 21.538 1.00 87.31 198 MET A C 1
ATOM 1602 O O . MET A 1 198 ? -1.202 9.118 21.921 1.00 87.31 198 MET A O 1
ATOM 1606 N N . LEU A 1 199 ? -0.373 7.159 21.176 1.00 90.31 199 LEU A N 1
ATOM 1607 C CA . LEU A 1 199 ? -1.636 6.420 21.195 1.00 90.31 199 LEU A CA 1
ATOM 1608 C C . LEU A 1 199 ? -1.747 5.478 22.400 1.00 90.31 199 LEU A C 1
ATOM 1610 O O . LEU A 1 199 ? -2.860 5.230 22.856 1.00 90.31 199 LEU A O 1
ATOM 1614 N N . GLU A 1 200 ? -0.632 4.979 22.937 1.00 88.62 200 GLU A N 1
ATOM 1615 C CA . GLU A 1 200 ? -0.628 4.144 24.148 1.00 88.62 200 GLU A CA 1
ATOM 1616 C C . GLU A 1 200 ? -0.769 4.970 25.430 1.00 88.62 200 GLU A C 1
ATOM 1618 O O . GLU A 1 200 ? -1.610 4.677 26.278 1.00 88.62 200 GLU A O 1
ATOM 1623 N N . THR A 1 201 ? 0.023 6.034 25.557 1.00 82.31 201 THR A N 1
ATOM 1624 C CA . THR A 1 201 ? 0.093 6.885 26.752 1.00 82.31 201 THR A CA 1
ATOM 1625 C C . THR A 1 201 ? -0.023 8.357 26.349 1.00 82.31 201 THR A C 1
ATOM 1627 O O . THR A 1 201 ? 0.957 9.107 26.432 1.00 82.31 201 THR A O 1
ATOM 1630 N N . PRO A 1 202 ? -1.196 8.793 25.857 1.00 74.06 202 PRO A N 1
ATOM 1631 C CA . PRO A 1 202 ? -1.392 10.176 25.442 1.00 74.06 202 PRO A CA 1
ATOM 1632 C C . PRO A 1 202 ? -1.155 11.137 26.612 1.00 74.06 202 PRO A C 1
ATOM 1634 O O . PRO A 1 202 ? -1.582 10.893 27.741 1.00 74.06 202 PRO A O 1
ATOM 1637 N N . ALA A 1 203 ? -0.511 12.272 26.338 1.00 75.06 203 ALA A N 1
ATOM 1638 C CA . ALA A 1 203 ? -0.462 13.368 27.298 1.00 75.06 203 ALA A CA 1
ATOM 1639 C C . ALA A 1 203 ? -1.887 13.875 27.588 1.00 75.06 203 ALA A C 1
ATOM 1641 O O . ALA A 1 203 ? -2.741 13.870 26.704 1.00 75.06 203 ALA A O 1
ATOM 1642 N N . ALA A 1 204 ? -2.138 14.373 28.802 1.00 70.56 204 ALA A N 1
ATOM 1643 C CA . ALA A 1 204 ? -3.483 14.729 29.280 1.00 70.56 204 ALA A CA 1
ATOM 1644 C C . ALA A 1 204 ? -4.258 15.742 28.401 1.00 70.56 204 ALA A C 1
ATOM 1646 O O . ALA A 1 204 ? -5.476 15.841 28.497 1.00 70.56 204 ALA A O 1
ATOM 1647 N N . HIS A 1 205 ? -3.566 16.501 27.548 1.00 67.88 205 HIS A N 1
ATOM 1648 C CA . HIS A 1 205 ? -4.129 17.518 26.650 1.00 67.88 205 HIS A CA 1
ATOM 1649 C C . HIS A 1 205 ? -4.239 17.063 25.181 1.00 67.88 205 HIS A C 1
ATOM 1651 O O . HIS A 1 205 ? -4.710 17.822 24.330 1.00 67.88 205 HIS A O 1
ATOM 1657 N N . HIS A 1 206 ? -3.823 15.837 24.860 1.00 73.50 206 HIS A N 1
ATOM 1658 C CA . HIS A 1 206 ? -3.856 15.300 23.505 1.00 73.50 206 HIS A CA 1
ATOM 1659 C C . HIS A 1 206 ? -5.164 14.556 23.231 1.00 73.50 206 HIS A C 1
ATOM 1661 O O . HIS A 1 206 ? -5.384 13.446 23.706 1.00 73.50 206 HIS A O 1
ATOM 1667 N N . SER A 1 207 ? -6.023 15.165 22.409 1.00 82.50 207 SER A N 1
ATOM 1668 C CA . SER A 1 207 ? -7.193 14.481 21.861 1.00 82.50 207 SER A CA 1
ATOM 1669 C C . SER A 1 207 ? -6.792 13.675 20.618 1.00 82.50 207 SER A C 1
ATOM 1671 O O . SER A 1 207 ? -6.190 14.258 19.707 1.00 82.50 207 SER A O 1
ATOM 1673 N N . PRO A 1 208 ? -7.166 12.385 20.516 1.00 83.50 208 PRO A N 1
ATOM 1674 C CA . PRO A 1 208 ? -6.885 11.569 19.335 1.00 83.50 208 PRO A CA 1
ATOM 1675 C C . PRO A 1 208 ? -7.480 12.183 18.062 1.00 83.50 208 PRO A C 1
ATOM 1677 O O . PRO A 1 208 ? -6.846 12.158 17.017 1.00 83.50 208 PRO A O 1
ATOM 1680 N N . PHE A 1 209 ? -8.642 12.837 18.149 1.00 86.06 209 PHE A N 1
ATOM 1681 C CA . PHE A 1 209 ? -9.266 13.501 17.001 1.00 86.06 209 PHE A CA 1
ATOM 1682 C C . PHE A 1 209 ? -8.493 14.721 16.502 1.00 86.06 209 PHE A C 1
ATOM 1684 O O . PHE A 1 209 ? -8.624 15.074 15.340 1.00 86.06 209 PHE A O 1
ATOM 1691 N N . LYS A 1 210 ? -7.690 15.377 17.350 1.00 83.88 210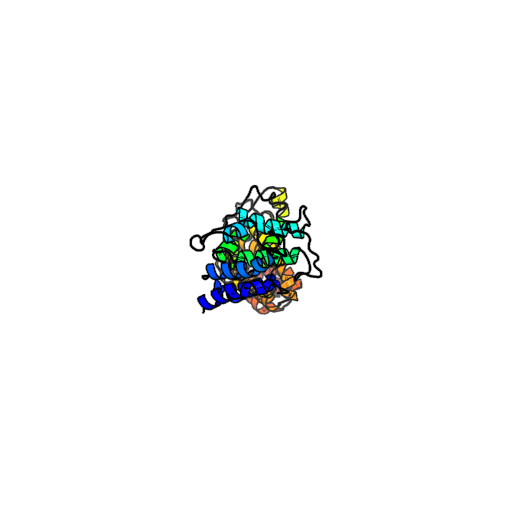 LYS A N 1
ATOM 1692 C CA . LYS A 1 210 ? -6.793 16.450 16.896 1.00 83.88 210 LYS A CA 1
ATOM 1693 C C . LYS A 1 210 ? -5.544 15.870 16.248 1.00 83.88 210 LYS A C 1
ATOM 1695 O O . LYS A 1 210 ? -5.154 16.336 15.190 1.00 83.88 210 LYS A O 1
ATOM 1700 N N . ILE A 1 211 ? -4.970 14.832 16.861 1.00 82.75 211 ILE A N 1
ATOM 1701 C CA . ILE A 1 211 ? -3.766 14.158 16.357 1.00 82.75 211 ILE A CA 1
ATOM 1702 C C . ILE A 1 211 ? -4.013 13.548 14.974 1.00 82.75 211 ILE A C 1
ATOM 1704 O O . ILE A 1 211 ? -3.154 13.635 14.108 1.00 82.75 211 ILE A O 1
ATOM 1708 N N . LEU A 1 212 ? -5.177 12.92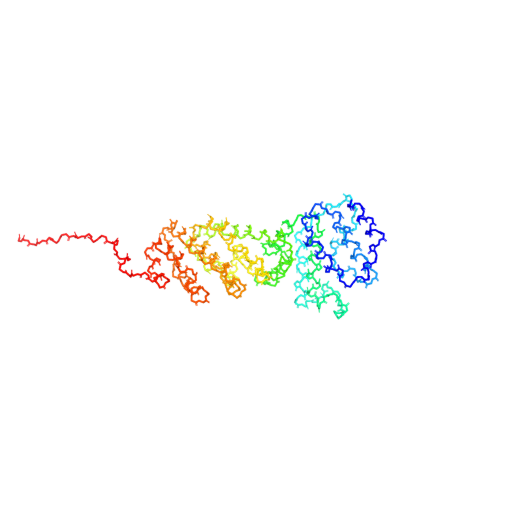7 14.775 1.00 84.94 212 LEU A N 1
ATOM 1709 C CA . LEU A 1 212 ? -5.529 12.230 13.537 1.00 84.94 212 LEU A CA 1
ATOM 1710 C C . LEU A 1 212 ? -6.209 13.135 12.505 1.00 84.94 212 LEU A C 1
ATOM 1712 O O . LEU A 1 212 ? -6.473 12.694 11.388 1.00 84.94 212 LEU A O 1
ATOM 1716 N N . ASN A 1 213 ? -6.488 14.395 12.851 1.00 82.69 213 ASN A N 1
ATOM 1717 C CA . ASN A 1 213 ? -7.020 15.363 11.905 1.00 82.69 213 ASN A CA 1
ATOM 1718 C C . ASN A 1 213 ? -5.876 16.071 11.187 1.00 82.69 213 ASN A C 1
ATOM 1720 O O . ASN A 1 213 ? -5.375 17.106 11.617 1.00 82.69 213 ASN A O 1
ATOM 1724 N N . VAL A 1 214 ? -5.546 15.509 10.036 1.00 72.38 214 VAL A N 1
ATOM 1725 C CA . VAL A 1 214 ? -4.545 15.982 9.081 1.00 72.38 214 VAL A CA 1
ATOM 1726 C C . VAL A 1 214 ? -4.664 17.478 8.786 1.00 72.38 214 VAL A C 1
ATOM 1728 O O . VAL A 1 214 ? -3.681 18.212 8.866 1.00 72.38 214 VAL A O 1
ATOM 1731 N N . SER A 1 215 ? -5.874 17.968 8.495 1.00 74.62 215 SER A N 1
ATOM 1732 C CA . SER A 1 215 ? -6.086 19.383 8.177 1.00 74.62 215 SER A CA 1
ATOM 1733 C C . SER A 1 215 ? -5.722 20.286 9.355 1.00 74.62 215 SER A C 1
ATOM 1735 O O . SER A 1 215 ? -5.106 21.331 9.162 1.00 74.62 215 SER A O 1
ATOM 1737 N N . LEU A 1 216 ? -6.057 19.875 10.581 1.00 74.00 216 LEU A N 1
ATOM 1738 C CA . LEU A 1 216 ? -5.671 20.602 11.791 1.00 74.00 216 LEU A CA 1
ATOM 1739 C C . LEU A 1 216 ? -4.167 20.493 12.067 1.00 74.00 216 LEU A C 1
ATOM 1741 O O . LEU A 1 216 ? -3.547 21.508 12.380 1.00 74.00 216 LEU A O 1
ATOM 1745 N N . SER A 1 217 ? -3.571 19.310 11.902 1.00 73.81 217 SER A N 1
ATOM 1746 C CA . SER A 1 217 ? -2.128 19.089 12.052 1.00 73.81 217 SER A CA 1
ATOM 1747 C C . SER A 1 217 ? -1.313 19.982 11.115 1.00 73.81 217 SER A C 1
ATOM 1749 O O . SER A 1 217 ? -0.371 20.636 11.560 1.00 73.81 217 SER A O 1
ATOM 1751 N N . HIS A 1 218 ? -1.717 20.095 9.845 1.00 71.25 218 HIS A N 1
ATOM 1752 C CA . HIS A 1 218 ? -1.078 20.993 8.882 1.00 71.25 218 HIS A CA 1
ATOM 1753 C C . HIS A 1 218 ? -1.260 22.469 9.235 1.00 71.25 218 HIS A C 1
ATOM 1755 O O . HIS A 1 218 ? -0.310 23.239 9.129 1.00 71.25 218 HIS A O 1
ATOM 1761 N N . LEU A 1 219 ? -2.452 22.879 9.681 1.00 69.88 219 LEU A N 1
ATOM 1762 C CA . LEU A 1 219 ? -2.694 24.263 10.109 1.00 69.88 219 LEU A CA 1
ATOM 1763 C C . LEU A 1 219 ? -1.842 24.653 11.324 1.00 69.88 219 LEU A C 1
ATOM 1765 O O . LEU A 1 219 ? -1.453 25.811 11.459 1.00 69.88 219 LEU A O 1
ATOM 1769 N N . GLN A 1 220 ? -1.561 23.697 12.210 1.00 70.38 220 GLN A N 1
ATOM 1770 C CA . GLN A 1 220 ? -0.802 23.912 13.441 1.00 70.38 220 GLN A CA 1
ATOM 1771 C C . GLN A 1 220 ? 0.700 23.634 13.293 1.00 70.38 220 GLN A C 1
ATOM 1773 O O . GLN A 1 220 ? 1.431 23.811 14.266 1.00 70.38 220 GLN A O 1
ATOM 1778 N N . ASN A 1 221 ? 1.164 23.195 12.113 1.00 66.62 221 ASN A N 1
ATOM 1779 C CA . ASN A 1 221 ? 2.509 22.641 11.901 1.00 66.62 221 ASN A CA 1
ATOM 1780 C C . ASN A 1 221 ? 2.892 21.594 12.971 1.00 66.62 221 ASN A C 1
ATOM 1782 O O . ASN A 1 221 ? 4.049 21.491 13.379 1.00 66.62 221 ASN A O 1
ATOM 1786 N N . ALA A 1 222 ? 1.901 20.845 13.461 1.00 69.06 222 ALA A N 1
ATOM 1787 C CA . ALA A 1 222 ? 2.062 19.821 14.481 1.00 69.06 222 ALA A CA 1
ATOM 1788 C C . ALA A 1 222 ? 2.105 18.459 13.788 1.00 69.06 222 ALA A C 1
ATOM 1790 O O . ALA A 1 222 ? 1.073 17.857 13.492 1.00 69.06 222 ALA A O 1
ATOM 1791 N N . GLU A 1 223 ? 3.316 18.005 13.478 1.00 70.62 223 GLU A N 1
ATOM 1792 C CA . GLU A 1 223 ? 3.533 16.762 12.745 1.00 70.62 223 GLU A CA 1
ATOM 1793 C C . GLU A 1 223 ? 3.560 15.565 13.696 1.00 70.62 223 GLU A C 1
ATOM 1795 O O . GLU A 1 223 ? 4.282 15.534 14.698 1.00 70.62 223 GLU A O 1
ATOM 1800 N N . HIS A 1 224 ? 2.760 14.553 13.372 1.00 82.31 224 HIS A N 1
ATOM 1801 C CA . HIS A 1 224 ? 2.671 13.328 14.147 1.00 82.31 224 HIS A CA 1
ATOM 1802 C C . HIS A 1 224 ? 2.887 12.137 13.227 1.00 82.31 224 HIS A C 1
ATOM 1804 O O . HIS A 1 224 ? 2.182 11.949 12.244 1.00 82.31 224 HIS A O 1
ATOM 1810 N N . GLN A 1 225 ? 3.847 11.277 13.562 1.00 84.81 225 GLN A N 1
ATOM 1811 C CA . GLN A 1 225 ? 4.179 10.138 12.706 1.00 84.81 225 GLN A CA 1
ATOM 1812 C C . GLN A 1 225 ? 2.971 9.216 12.460 1.00 84.81 225 GLN A C 1
ATOM 1814 O O . GLN A 1 225 ? 2.831 8.656 11.376 1.00 84.81 225 GLN A O 1
ATOM 1819 N N . CYS A 1 226 ? 2.080 9.068 13.447 1.00 88.75 226 CYS A N 1
ATOM 1820 C CA . CYS A 1 226 ? 0.879 8.249 13.302 1.00 88.75 226 CYS A CA 1
ATOM 1821 C C . CYS A 1 226 ? -0.125 8.830 12.292 1.00 88.75 226 CYS A C 1
ATOM 1823 O O . CYS A 1 226 ? -0.699 8.051 11.533 1.00 88.75 226 CYS A O 1
ATOM 1825 N N . SER A 1 227 ? -0.305 10.156 12.219 1.00 89.12 227 SER A N 1
ATOM 1826 C CA . SER A 1 227 ? -1.185 10.769 11.217 1.00 89.12 227 SER A CA 1
ATOM 1827 C C . SER A 1 227 ? -0.602 10.639 9.814 1.00 89.12 227 SER A C 1
ATOM 1829 O O . SER A 1 227 ? -1.312 10.207 8.914 1.00 89.12 227 SER A O 1
ATOM 1831 N N . THR A 1 228 ? 0.706 10.845 9.645 1.00 89.25 228 THR A N 1
ATOM 1832 C CA . THR A 1 228 ? 1.367 10.624 8.351 1.00 89.25 228 THR A CA 1
ATOM 1833 C C . THR A 1 228 ? 1.223 9.177 7.868 1.00 89.25 228 THR A C 1
ATOM 1835 O O . THR A 1 228 ? 0.955 8.924 6.694 1.00 89.25 228 THR A O 1
ATOM 1838 N N . VAL A 1 229 ? 1.386 8.197 8.767 1.00 93.81 229 VAL A N 1
ATOM 1839 C CA . VAL A 1 229 ? 1.177 6.780 8.422 1.00 93.81 229 VAL A CA 1
ATOM 1840 C C . VAL A 1 229 ? -0.276 6.531 8.024 1.00 93.81 229 VAL A C 1
ATOM 1842 O O . VAL A 1 229 ? -0.511 5.806 7.060 1.00 93.81 229 VAL A O 1
ATOM 1845 N N . LEU A 1 230 ? -1.241 7.135 8.722 1.00 93.81 230 LEU A N 1
ATOM 1846 C CA . LEU A 1 230 ? -2.660 7.033 8.386 1.00 93.81 230 LEU A CA 1
ATOM 1847 C C . LEU A 1 230 ? -2.948 7.570 6.973 1.00 93.81 230 LEU A C 1
ATOM 1849 O O . LEU A 1 230 ? -3.572 6.868 6.179 1.00 93.81 230 LEU A O 1
ATOM 1853 N N . GLU A 1 231 ? -2.441 8.756 6.635 1.00 92.12 231 GLU A N 1
ATOM 1854 C CA . GLU A 1 231 ? -2.594 9.367 5.307 1.00 92.12 231 GLU A CA 1
ATOM 1855 C C . GLU A 1 231 ? -1.983 8.517 4.197 1.00 92.12 231 GLU A C 1
ATOM 1857 O O . GLU A 1 231 ? -2.623 8.260 3.174 1.00 92.12 231 GLU A O 1
ATOM 1862 N N . LEU A 1 232 ? -0.763 8.022 4.418 1.00 94.75 232 LEU A N 1
ATOM 1863 C CA . LEU A 1 232 ? -0.111 7.128 3.473 1.00 94.75 232 LEU A CA 1
ATOM 1864 C C . LEU A 1 232 ? -0.925 5.844 3.283 1.00 94.75 232 LEU A C 1
ATOM 1866 O O . LEU A 1 232 ? -1.121 5.412 2.150 1.00 94.75 232 LEU A O 1
ATOM 1870 N N . CYS A 1 233 ? -1.424 5.241 4.367 1.00 96.50 233 CYS A N 1
ATOM 1871 C CA . CYS A 1 233 ? -2.270 4.052 4.276 1.00 96.50 233 CYS A CA 1
ATOM 1872 C C . CYS A 1 233 ? -3.524 4.333 3.455 1.00 96.50 233 CYS A C 1
ATOM 1874 O O . CYS A 1 233 ? -3.891 3.516 2.615 1.00 96.50 233 CYS A O 1
ATOM 1876 N N . HIS A 1 234 ? -4.153 5.495 3.650 1.00 95.88 234 HIS A N 1
ATOM 1877 C CA . HIS A 1 234 ? -5.313 5.893 2.861 1.00 95.88 234 HIS A CA 1
ATOM 1878 C C . HIS A 1 234 ? -4.964 6.062 1.381 1.00 95.88 234 HIS A C 1
ATOM 1880 O O . HIS A 1 234 ? -5.690 5.544 0.535 1.00 95.88 234 HIS A O 1
ATOM 1886 N N . GLY A 1 235 ? -3.832 6.694 1.061 1.00 95.19 235 GLY A N 1
ATOM 1887 C CA . GLY A 1 235 ? -3.331 6.811 -0.311 1.00 95.19 235 GLY A CA 1
ATOM 1888 C C . GLY A 1 235 ? -3.054 5.453 -0.963 1.00 95.19 235 GLY A C 1
ATOM 1889 O O . GLY A 1 235 ? -3.484 5.207 -2.087 1.00 95.19 235 GLY A O 1
ATOM 1890 N N . VAL A 1 236 ? -2.401 4.532 -0.249 1.00 97.56 236 VAL A N 1
ATOM 1891 C CA . VAL A 1 236 ? -2.103 3.177 -0.744 1.00 97.56 236 VAL A CA 1
ATOM 1892 C C . VAL A 1 236 ? -3.387 2.368 -0.931 1.00 97.56 236 VAL A C 1
ATOM 1894 O O . VAL A 1 236 ? -3.618 1.802 -1.995 1.00 97.56 236 VAL A O 1
ATOM 1897 N N . TRP A 1 237 ? -4.255 2.316 0.076 1.00 97.31 237 TRP A N 1
ATOM 1898 C CA . TRP A 1 237 ? -5.481 1.517 0.028 1.00 97.31 237 TRP A CA 1
ATOM 1899 C C . TRP A 1 237 ? -6.528 2.072 -0.933 1.00 97.31 237 TRP A C 1
ATOM 1901 O O . TRP A 1 237 ? -7.357 1.307 -1.425 1.00 97.31 237 TRP A O 1
ATOM 1911 N N . HIS A 1 238 ? -6.474 3.365 -1.262 1.00 97.19 238 HIS A N 1
ATOM 1912 C CA . HIS A 1 238 ? -7.288 3.937 -2.331 1.00 97.19 238 HIS A CA 1
ATOM 1913 C C . HIS A 1 238 ? -6.998 3.269 -3.684 1.00 97.19 238 HIS A C 1
ATOM 1915 O O . HIS A 1 238 ? -7.936 2.928 -4.400 1.00 97.19 238 HIS A O 1
ATOM 1921 N N . HIS A 1 239 ? -5.723 2.995 -3.980 1.00 97.31 239 HIS A N 1
ATOM 1922 C CA . HIS A 1 239 ? -5.287 2.343 -5.225 1.00 97.31 239 HIS A CA 1
ATOM 1923 C C . HIS A 1 239 ? -5.289 0.817 -5.168 1.00 97.31 239 HIS A C 1
ATOM 1925 O O . HIS A 1 239 ? -5.248 0.159 -6.204 1.00 97.31 239 HIS A O 1
ATOM 1931 N N . ALA A 1 240 ? -5.361 0.238 -3.970 1.00 96.75 240 ALA A N 1
ATOM 1932 C CA . ALA A 1 240 ? -5.362 -1.206 -3.806 1.00 96.75 240 ALA A CA 1
ATOM 1933 C C . ALA A 1 240 ? -6.607 -1.839 -4.447 1.00 96.75 240 ALA A C 1
ATOM 1935 O O . ALA A 1 240 ? -7.749 -1.412 -4.219 1.00 96.75 240 ALA A O 1
ATOM 1936 N N . GLY A 1 241 ? -6.394 -2.910 -5.212 1.00 95.56 241 GLY A N 1
ATOM 1937 C CA . GLY A 1 241 ? -7.479 -3.743 -5.718 1.00 95.56 241 GLY A CA 1
ATOM 1938 C C . GLY A 1 241 ? -8.199 -4.463 -4.574 1.00 95.56 241 GLY A C 1
ATOM 1939 O O . GLY A 1 241 ? -7.610 -4.727 -3.521 1.00 95.56 241 GLY A O 1
ATOM 1940 N N . ILE A 1 242 ? -9.464 -4.850 -4.778 1.00 95.25 242 ILE A N 1
ATOM 1941 C CA . ILE A 1 242 ? -10.242 -5.515 -3.719 1.00 95.25 242 ILE A CA 1
ATOM 1942 C C . ILE A 1 242 ? -9.556 -6.774 -3.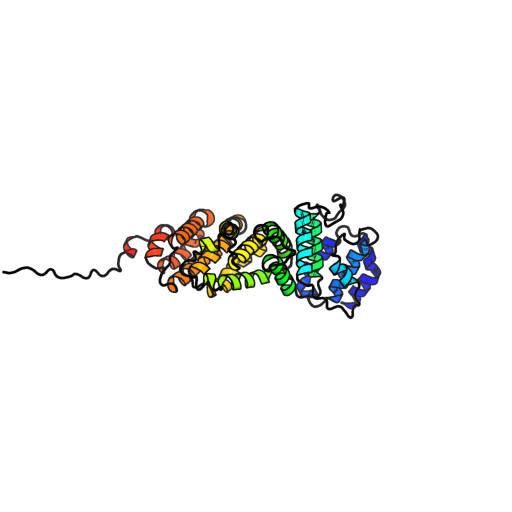190 1.00 95.25 242 ILE A C 1
ATOM 1944 O O . ILE A 1 242 ? -9.596 -7.030 -1.991 1.00 95.25 242 ILE A O 1
ATOM 1948 N N . GLY A 1 243 ? -8.863 -7.529 -4.050 1.00 94.38 243 GLY A N 1
ATOM 1949 C CA . GLY A 1 243 ? -8.079 -8.699 -3.652 1.00 94.38 243 GLY A CA 1
ATOM 1950 C C . GLY A 1 243 ? -7.013 -8.379 -2.600 1.00 94.38 243 GLY A C 1
ATOM 1951 O O . GLY A 1 243 ? -6.907 -9.108 -1.620 1.00 94.38 243 GLY A O 1
ATOM 1952 N N . GLN A 1 244 ? -6.295 -7.260 -2.748 1.00 94.44 244 GLN A N 1
ATOM 1953 C CA . GLN A 1 244 ? -5.298 -6.800 -1.774 1.00 94.44 244 GLN A CA 1
ATOM 1954 C C . GLN A 1 244 ? -5.967 -6.357 -0.466 1.00 94.44 244 GLN A C 1
ATOM 1956 O O . GLN A 1 244 ? -5.560 -6.801 0.607 1.00 94.44 244 GLN A O 1
ATOM 1961 N N . LEU A 1 245 ? -7.042 -5.561 -0.550 1.00 95.31 245 LEU A N 1
ATOM 1962 C CA . LEU A 1 245 ? -7.795 -5.088 0.623 1.00 95.31 245 LEU A CA 1
ATOM 1963 C C . LEU A 1 245 ? -8.465 -6.214 1.413 1.00 95.31 245 LEU A C 1
ATOM 1965 O O . LEU A 1 245 ? -8.732 -6.073 2.603 1.00 95.31 245 LEU A O 1
ATOM 1969 N N . SER A 1 246 ? -8.721 -7.354 0.779 1.00 94.19 246 SER A N 1
ATOM 1970 C CA . SER A 1 246 ? -9.378 -8.497 1.418 1.00 94.19 246 SER A CA 1
ATOM 1971 C C . SER A 1 246 ? -8.543 -9.154 2.516 1.00 94.19 246 SER A C 1
ATOM 1973 O O . SER A 1 246 ? -9.093 -9.916 3.306 1.00 94.19 246 SER A O 1
ATOM 1975 N N . HIS A 1 247 ? -7.244 -8.852 2.595 1.00 93.06 247 HIS A N 1
ATOM 1976 C CA . HIS A 1 247 ? -6.383 -9.280 3.699 1.00 93.06 247 HIS A CA 1
ATOM 1977 C C . HIS A 1 247 ? -6.566 -8.426 4.963 1.00 93.06 247 HIS A C 1
ATOM 1979 O O . HIS A 1 247 ? -6.110 -8.817 6.037 1.00 93.06 247 HIS A O 1
ATOM 1985 N N . LEU A 1 248 ? -7.244 -7.275 4.867 1.00 95.25 248 LEU A N 1
ATOM 1986 C CA . LEU A 1 248 ? -7.390 -6.335 5.976 1.00 95.25 248 LEU A CA 1
ATOM 1987 C C . LEU A 1 248 ? -8.100 -6.935 7.204 1.00 95.25 248 LEU A C 1
ATOM 1989 O O . LEU A 1 248 ? -7.568 -6.763 8.298 1.00 95.25 248 LEU A O 1
ATOM 1993 N N . PRO A 1 249 ? -9.223 -7.679 7.092 1.00 96.12 249 PRO A N 1
ATOM 1994 C CA . PRO A 1 249 ? -9.849 -8.298 8.264 1.00 96.12 249 PRO A CA 1
ATOM 1995 C C . PRO A 1 249 ? -8.905 -9.262 8.992 1.00 96.12 249 PRO A C 1
ATOM 1997 O O . PRO A 1 249 ? -8.815 -9.236 10.219 1.00 96.12 249 PRO A O 1
ATOM 2000 N N . GLN A 1 250 ? -8.143 -10.066 8.241 1.00 96.50 250 GLN A N 1
ATOM 2001 C CA . GLN A 1 250 ? -7.156 -10.978 8.817 1.00 96.50 250 GLN A CA 1
ATOM 2002 C C . GLN A 1 250 ? -6.020 -10.210 9.501 1.00 96.50 250 GLN A C 1
ATOM 2004 O O . GLN A 1 250 ? -5.659 -10.531 10.631 1.00 96.50 250 GLN A O 1
ATOM 2009 N N . PHE A 1 251 ? -5.498 -9.158 8.867 1.00 97.31 251 PHE A N 1
ATOM 2010 C CA . PHE A 1 251 ? -4.482 -8.294 9.466 1.00 97.31 251 PHE A CA 1
ATOM 2011 C C . PHE A 1 251 ? -4.974 -7.646 10.772 1.00 97.31 251 PHE A C 1
ATOM 2013 O O . PHE A 1 251 ? -4.277 -7.687 11.789 1.00 97.31 251 PHE A O 1
ATOM 2020 N N . VAL A 1 252 ? -6.201 -7.116 10.784 1.00 98.31 252 VAL A N 1
ATOM 2021 C CA . VAL A 1 252 ? -6.821 -6.537 11.984 1.00 98.31 252 VAL A CA 1
ATOM 2022 C C . VAL A 1 252 ? -6.930 -7.584 13.090 1.00 98.31 252 VAL A C 1
ATOM 2024 O O . VAL A 1 252 ? -6.494 -7.332 14.212 1.00 98.31 252 VAL A O 1
ATOM 2027 N N . LYS A 1 253 ? -7.441 -8.775 12.774 1.00 98.12 253 LYS A N 1
ATOM 2028 C CA . LYS A 1 253 ? -7.635 -9.864 13.734 1.00 98.12 253 LYS A CA 1
ATOM 2029 C C . LYS A 1 253 ? -6.328 -10.414 14.306 1.00 98.12 253 LYS A C 1
ATOM 2031 O O . LYS A 1 253 ? -6.222 -10.624 15.512 1.00 98.12 253 LYS A O 1
ATOM 2036 N N . GLU A 1 254 ? -5.351 -10.693 13.450 1.00 97.75 254 GLU A N 1
ATOM 2037 C CA . GLU A 1 254 ? -4.144 -11.437 13.826 1.00 97.75 254 GLU A CA 1
ATOM 2038 C C . GLU A 1 254 ? -3.001 -10.539 14.299 1.00 97.75 254 GLU A C 1
ATOM 2040 O O . GLU A 1 254 ? -2.147 -10.997 15.058 1.00 97.75 254 GLU A O 1
ATOM 2045 N N . LYS A 1 255 ? -2.952 -9.278 13.852 1.00 97.88 255 LYS A N 1
ATOM 2046 C CA . LYS A 1 255 ? -1.832 -8.369 14.136 1.00 97.88 255 LYS A CA 1
ATOM 2047 C C . LYS A 1 255 ? -2.238 -7.159 14.970 1.00 97.88 255 LYS A C 1
ATOM 2049 O O . LYS A 1 255 ? -1.552 -6.866 15.944 1.00 97.88 255 LYS A O 1
ATOM 2054 N N . LEU A 1 256 ? -3.345 -6.483 14.646 1.00 98.12 256 LEU A N 1
ATOM 2055 C CA . LEU A 1 256 ? -3.741 -5.255 15.356 1.00 98.12 256 LEU A CA 1
ATOM 2056 C C . LEU A 1 256 ? -4.485 -5.534 16.671 1.00 98.12 256 LEU A C 1
ATOM 2058 O O . LEU A 1 256 ? -4.134 -4.988 17.715 1.00 98.12 256 LEU A O 1
ATOM 2062 N N . LYS A 1 257 ? -5.480 -6.424 16.664 1.00 98.19 257 LYS A N 1
ATOM 2063 C CA . LYS A 1 257 ? -6.271 -6.788 17.852 1.00 98.19 257 LYS A CA 1
ATOM 2064 C C . LYS A 1 257 ? -5.419 -7.222 19.058 1.00 98.19 257 LYS A C 1
ATOM 2066 O O . LYS A 1 257 ? -5.737 -6.804 20.175 1.00 98.19 257 LYS A O 1
ATOM 2071 N N . PRO A 1 258 ? -4.328 -8.003 18.903 1.00 97.81 258 PRO A N 1
ATOM 2072 C CA . PRO A 1 258 ? -3.465 -8.353 20.028 1.00 97.81 258 PRO A CA 1
ATOM 2073 C C . PRO A 1 258 ? -2.795 -7.153 20.706 1.00 97.81 258 PRO A C 1
ATOM 2075 O O . PRO A 1 258 ? -2.637 -7.193 21.927 1.00 97.81 258 PRO A O 1
ATOM 2078 N N . VAL A 1 259 ? -2.446 -6.098 19.960 1.00 97.56 259 VAL A N 1
ATOM 2079 C CA . VAL A 1 259 ? -1.697 -4.939 20.483 1.00 97.56 259 VAL A CA 1
ATOM 2080 C C . VAL A 1 259 ? -2.592 -3.793 20.952 1.00 97.56 259 VAL A C 1
ATOM 2082 O O . VAL A 1 259 ? -2.191 -3.036 21.827 1.00 97.56 259 VAL A O 1
ATOM 2085 N N . ILE A 1 260 ? -3.823 -3.691 20.444 1.00 97.81 260 ILE A N 1
ATOM 2086 C CA . ILE A 1 260 ? -4.764 -2.643 20.857 1.00 97.81 260 ILE A CA 1
ATOM 2087 C C . ILE A 1 260 ? -5.275 -2.928 22.276 1.00 97.81 260 ILE A C 1
ATOM 2089 O O . ILE A 1 260 ? -5.884 -3.973 22.539 1.00 97.81 260 ILE A O 1
ATOM 2093 N N . LYS A 1 261 ? -5.018 -1.990 23.193 1.00 96.06 261 LYS A N 1
ATOM 2094 C CA . LYS A 1 261 ? -5.467 -2.011 24.598 1.00 96.06 261 LYS A CA 1
ATOM 2095 C C . LYS A 1 261 ? -6.104 -0.700 25.047 1.00 96.06 261 LYS A C 1
ATOM 2097 O O . LYS A 1 261 ? -6.891 -0.724 25.988 1.00 96.06 261 LYS A O 1
ATOM 2102 N N . HIS A 1 262 ? -5.793 0.409 24.382 1.00 94.06 262 HIS A N 1
ATOM 2103 C CA . HIS A 1 262 ? -6.208 1.749 24.790 1.00 94.06 262 HIS A CA 1
ATOM 2104 C C . HIS A 1 262 ? -7.200 2.380 23.809 1.00 94.06 262 HIS A C 1
ATOM 2106 O O . HIS A 1 262 ? -7.227 2.057 22.620 1.00 94.06 262 HIS A O 1
ATOM 2112 N N . GLU A 1 263 ? -7.997 3.325 24.310 1.00 95.00 263 GLU A N 1
ATOM 2113 C CA . GLU A 1 263 ? -9.046 4.009 23.544 1.00 95.00 263 GLU A CA 1
ATOM 2114 C C . GLU A 1 263 ? -8.509 4.698 22.280 1.00 95.00 263 GLU A C 1
ATOM 2116 O O . GLU A 1 263 ? -9.063 4.527 21.195 1.00 95.00 263 GLU A O 1
ATOM 2121 N N . ASN A 1 264 ? -7.376 5.395 22.377 1.00 93.88 264 ASN A N 1
ATOM 2122 C CA . ASN A 1 264 ? -6.782 6.105 21.241 1.00 93.88 264 ASN A CA 1
ATOM 2123 C C . ASN A 1 264 ? -6.312 5.164 20.124 1.00 93.88 264 ASN A C 1
ATOM 2125 O O . ASN A 1 264 ? -6.433 5.500 18.947 1.00 93.88 264 ASN A O 1
ATOM 2129 N N . GLN A 1 265 ? -5.821 3.972 20.472 1.00 96.00 265 GLN A N 1
ATOM 2130 C CA . GLN A 1 265 ? -5.440 2.951 19.494 1.00 96.00 265 GLN A CA 1
ATOM 2131 C C . GLN A 1 265 ? -6.666 2.421 18.742 1.00 96.00 265 GLN A C 1
ATOM 2133 O O . GLN A 1 265 ? -6.622 2.228 17.527 1.00 96.00 265 GLN A O 1
ATOM 2138 N N . PHE A 1 266 ? -7.786 2.227 19.445 1.00 97.44 266 PHE A N 1
ATOM 2139 C CA . PHE A 1 266 ? -9.041 1.831 18.812 1.00 97.44 266 PHE A CA 1
ATOM 2140 C C . PHE A 1 266 ? -9.591 2.927 17.889 1.00 97.44 266 PHE A C 1
ATOM 2142 O O . PHE A 1 266 ? -10.018 2.636 16.771 1.00 97.44 266 PHE A O 1
ATOM 2149 N N . ILE A 1 267 ? -9.511 4.194 18.303 1.00 96.38 267 ILE A N 1
ATOM 2150 C CA . ILE A 1 267 ? -9.896 5.336 17.461 1.00 96.38 267 ILE A CA 1
ATOM 2151 C C . ILE A 1 267 ? -9.007 5.418 16.213 1.00 96.38 267 ILE A C 1
ATOM 2153 O O . ILE A 1 267 ? -9.527 5.647 15.120 1.00 96.38 267 ILE A O 1
ATOM 2157 N N . PHE A 1 268 ? -7.698 5.180 16.342 1.00 96.75 268 PHE A N 1
ATOM 2158 C CA . PHE A 1 268 ? -6.786 5.091 15.200 1.00 96.75 268 PHE A CA 1
ATOM 2159 C C . PHE A 1 268 ? -7.213 3.995 14.219 1.00 96.75 268 PHE A C 1
ATOM 2161 O O . PHE A 1 268 ? -7.325 4.258 13.024 1.00 96.75 268 PHE A O 1
ATOM 2168 N N . LEU A 1 269 ? -7.527 2.792 14.715 1.00 98.00 269 LEU A N 1
ATOM 2169 C CA . LEU A 1 269 ? -8.043 1.706 13.879 1.00 98.00 269 LEU A CA 1
ATOM 2170 C C . LEU A 1 269 ? -9.334 2.111 13.150 1.00 98.00 269 LEU A C 1
ATOM 2172 O O . LEU A 1 269 ? -9.475 1.829 11.961 1.00 98.00 269 LEU A O 1
ATOM 2176 N N . CYS A 1 270 ? -10.258 2.796 13.829 1.00 97.69 270 CYS A N 1
ATOM 2177 C CA . CYS A 1 270 ? -11.495 3.275 13.209 1.00 97.69 270 CYS A CA 1
ATOM 2178 C C . CYS A 1 270 ? -11.215 4.267 12.069 1.00 97.69 270 CYS A C 1
ATOM 2180 O O . CYS A 1 270 ? -11.795 4.130 10.994 1.00 97.69 270 CYS A O 1
ATOM 2182 N N . HIS A 1 271 ? -10.284 5.210 12.257 1.00 96.44 271 HIS A N 1
ATOM 2183 C CA . HIS A 1 271 ? -9.863 6.134 11.196 1.00 96.44 271 HIS A CA 1
ATOM 2184 C C . HIS A 1 271 ? -9.154 5.412 10.047 1.00 96.44 271 HIS A C 1
ATOM 2186 O O . HIS A 1 271 ? -9.305 5.789 8.887 1.00 96.44 271 HIS A O 1
ATOM 2192 N N . LEU A 1 272 ? -8.390 4.366 10.357 1.00 96.75 272 LEU A N 1
ATOM 2193 C CA . LEU A 1 272 ? -7.664 3.577 9.374 1.00 96.75 272 LEU A CA 1
ATOM 2194 C C . LEU A 1 272 ? -8.624 2.845 8.426 1.00 96.75 272 LEU A C 1
ATOM 2196 O O . LEU A 1 272 ? -8.460 2.933 7.212 1.00 96.75 272 LEU A O 1
ATOM 2200 N N . VAL A 1 273 ? -9.641 2.161 8.960 1.00 97.25 273 VAL A N 1
ATOM 2201 C CA . VAL A 1 273 ? -10.530 1.303 8.153 1.00 97.25 273 VAL A CA 1
ATOM 2202 C C . VAL A 1 273 ? -11.805 1.990 7.664 1.00 97.25 273 VAL A C 1
ATOM 2204 O O . VAL A 1 273 ? -12.359 1.585 6.643 1.00 97.25 273 VAL A O 1
ATOM 2207 N N . GLY A 1 274 ? -12.271 3.025 8.367 1.00 96.75 274 GLY A N 1
ATOM 2208 C CA . GLY A 1 274 ? -13.556 3.683 8.119 1.00 96.75 274 GLY A CA 1
ATOM 2209 C C . GLY A 1 274 ? -13.781 4.142 6.676 1.00 96.75 274 GLY A C 1
ATOM 2210 O O . GLY A 1 274 ? -14.813 3.788 6.101 1.00 96.75 274 GLY A O 1
ATOM 2211 N N . PRO A 1 275 ? -12.822 4.839 6.035 1.00 96.56 275 PRO A N 1
ATOM 2212 C CA . PRO A 1 275 ? -12.982 5.302 4.654 1.00 96.56 275 PRO A CA 1
ATOM 2213 C C . PRO A 1 275 ? -13.199 4.183 3.621 1.00 96.56 275 PRO A C 1
ATOM 2215 O O . PRO A 1 275 ? -13.715 4.438 2.535 1.00 96.56 275 PRO A O 1
ATOM 2218 N N . PHE A 1 276 ? -12.836 2.938 3.946 1.00 97.25 276 PHE A N 1
ATOM 2219 C CA . PHE A 1 276 ? -12.891 1.800 3.024 1.00 97.25 276 PHE A CA 1
ATOM 2220 C C . PHE A 1 276 ? -14.114 0.902 3.225 1.00 97.25 276 PHE A C 1
ATOM 2222 O O . PHE A 1 276 ? -14.322 -0.032 2.448 1.00 97.25 276 PHE A O 1
ATOM 2229 N N . LEU A 1 277 ? -14.965 1.191 4.215 1.00 97.50 277 LEU A N 1
ATOM 2230 C CA . LEU A 1 277 ? -16.172 0.405 4.486 1.00 97.50 277 LEU A CA 1
ATOM 2231 C C . LEU A 1 277 ? -17.126 0.362 3.287 1.00 97.50 277 LEU A C 1
ATOM 2233 O O . LEU A 1 277 ? -17.623 -0.711 2.951 1.00 97.50 277 LEU A O 1
ATOM 2237 N N . GLN A 1 278 ? -17.313 1.490 2.590 1.00 97.56 278 GLN A N 1
ATOM 2238 C CA . GLN A 1 278 ? -18.137 1.554 1.377 1.00 97.56 278 GLN A CA 1
ATOM 2239 C C . GLN A 1 278 ? -17.600 0.627 0.277 1.00 97.56 278 GLN A C 1
ATOM 2241 O O . GLN A 1 278 ? -18.375 -0.068 -0.378 1.00 97.56 278 GLN A O 1
ATOM 2246 N N . ARG A 1 279 ? -16.274 0.570 0.092 1.00 97.00 279 ARG A N 1
ATOM 2247 C CA . ARG A 1 279 ? -15.658 -0.326 -0.896 1.00 97.00 279 ARG A CA 1
ATOM 2248 C C . ARG A 1 279 ? -15.882 -1.788 -0.533 1.00 97.00 279 ARG A C 1
ATOM 2250 O O . ARG A 1 279 ? -16.285 -2.565 -1.391 1.00 97.00 279 ARG A O 1
ATOM 2257 N N . PHE A 1 280 ? -15.720 -2.170 0.736 1.00 97.69 280 PHE A N 1
ATOM 2258 C CA . PHE A 1 280 ? -16.056 -3.533 1.159 1.00 97.69 280 PHE A CA 1
ATOM 2259 C C . PHE A 1 280 ? -17.546 -3.841 1.010 1.00 97.69 280 PHE A C 1
ATOM 2261 O O . PHE A 1 280 ? -17.889 -4.946 0.602 1.00 97.69 280 PHE A O 1
ATOM 2268 N N . HIS A 1 281 ? -18.430 -2.885 1.299 1.00 96.94 281 HIS A N 1
ATOM 2269 C CA . HIS A 1 281 ? -19.867 -3.056 1.107 1.00 96.94 281 HIS A CA 1
ATOM 2270 C C . HIS A 1 281 ? -20.205 -3.383 -0.357 1.00 96.94 281 HIS A C 1
ATOM 2272 O O . HIS A 1 281 ? -20.928 -4.346 -0.608 1.00 96.94 281 HIS A O 1
ATOM 2278 N N . MET A 1 282 ? -19.627 -2.634 -1.304 1.00 96.69 282 MET A N 1
ATOM 2279 C CA . MET A 1 282 ? -19.880 -2.781 -2.742 1.00 96.69 282 MET A CA 1
ATOM 2280 C C . MET A 1 282 ? -19.171 -3.981 -3.379 1.00 96.69 282 MET A C 1
ATOM 2282 O O . MET A 1 282 ? -19.749 -4.661 -4.221 1.00 96.69 282 MET A O 1
ATOM 2286 N N . GLU A 1 283 ? -17.911 -4.223 -3.019 1.00 96.81 283 GLU A N 1
ATOM 2287 C CA . GLU A 1 283 ? -17.032 -5.134 -3.759 1.00 96.81 283 GLU A CA 1
ATOM 2288 C C . GLU A 1 283 ? -16.829 -6.479 -3.036 1.00 96.81 283 GLU A C 1
ATOM 2290 O O . GLU A 1 283 ? -16.548 -7.489 -3.686 1.00 96.81 283 GLU A O 1
ATOM 2295 N N . ARG A 1 284 ? -16.946 -6.532 -1.694 1.00 96.25 284 ARG A N 1
ATOM 2296 C CA . ARG A 1 284 ? -16.692 -7.760 -0.913 1.00 96.25 284 ARG A CA 1
ATOM 2297 C C . ARG A 1 284 ? -17.322 -7.758 0.487 1.00 96.25 284 ARG A C 1
ATOM 2299 O O . ARG A 1 284 ? -16.623 -7.725 1.503 1.00 96.25 284 ARG A O 1
ATOM 2306 N N . THR A 1 285 ? -18.647 -7.890 0.551 1.00 96.25 285 THR A N 1
ATOM 2307 C CA . THR A 1 285 ? -19.445 -7.759 1.788 1.00 96.25 285 THR A CA 1
ATOM 2308 C C . THR A 1 285 ? -18.989 -8.675 2.929 1.00 96.25 285 THR A C 1
ATOM 2310 O O . THR A 1 285 ? -19.041 -8.286 4.091 1.00 96.25 285 THR A O 1
ATOM 2313 N N . ARG A 1 286 ? -18.469 -9.873 2.633 1.00 96.75 286 ARG A N 1
ATOM 2314 C CA . ARG A 1 286 ? -17.930 -10.782 3.661 1.00 96.75 286 ARG A CA 1
ATOM 2315 C C . ARG A 1 286 ? -16.834 -10.124 4.513 1.00 96.75 286 ARG A C 1
ATOM 2317 O O . ARG A 1 286 ? -16.864 -10.254 5.731 1.00 96.75 286 ARG A O 1
ATOM 2324 N N . CYS A 1 287 ? -15.906 -9.399 3.887 1.00 96.88 287 CYS A N 1
ATOM 2325 C CA . CYS A 1 287 ? -14.818 -8.722 4.596 1.00 96.88 287 CYS A CA 1
ATOM 2326 C C . CYS A 1 287 ? -15.343 -7.599 5.498 1.00 96.88 287 CYS A C 1
ATOM 2328 O O . CYS A 1 287 ? -14.824 -7.414 6.593 1.00 96.88 287 CYS A O 1
ATOM 2330 N N . LEU A 1 288 ? -16.395 -6.889 5.073 1.00 97.69 288 LEU A N 1
ATOM 2331 C CA . LEU A 1 288 ? -17.073 -5.881 5.892 1.00 97.69 288 LEU A CA 1
ATOM 2332 C C . LEU A 1 288 ? -17.676 -6.501 7.163 1.00 97.69 288 LEU A C 1
ATOM 2334 O O . LEU A 1 288 ? -17.507 -5.943 8.247 1.00 97.69 288 LEU A O 1
ATOM 2338 N N . LEU A 1 289 ? -18.371 -7.638 7.041 1.00 97.81 289 LEU A N 1
ATOM 2339 C CA . LEU A 1 289 ? -18.987 -8.317 8.188 1.00 97.81 289 LEU A CA 1
ATOM 2340 C C . LEU A 1 289 ? -17.916 -8.807 9.174 1.00 97.81 289 LEU A C 1
ATOM 2342 O O . LEU A 1 289 ? -18.005 -8.515 10.365 1.00 97.81 289 LEU A O 1
ATOM 2346 N N . GLU A 1 290 ? -16.873 -9.476 8.670 1.00 97.88 290 GLU A N 1
ATOM 2347 C CA . GLU A 1 290 ? -15.735 -9.939 9.477 1.00 97.88 290 GLU A CA 1
ATOM 2348 C C . GLU A 1 290 ? -15.055 -8.769 10.204 1.00 97.88 290 GLU A C 1
ATOM 2350 O O . GLU A 1 290 ? -14.877 -8.812 11.419 1.00 97.88 290 GLU A O 1
ATOM 2355 N N . LEU A 1 291 ? -14.747 -7.685 9.485 1.00 97.88 291 LEU A N 1
ATOM 2356 C CA . LEU A 1 291 ? -14.125 -6.495 10.061 1.00 97.88 291 LEU A CA 1
ATOM 2357 C C . LEU A 1 291 ? -15.008 -5.842 11.131 1.00 97.88 291 LEU A C 1
ATOM 2359 O O . LEU A 1 291 ? -14.502 -5.416 12.166 1.00 97.88 291 LEU A O 1
ATOM 2363 N N . THR A 1 292 ? -16.322 -5.779 10.904 1.00 98.19 292 THR A N 1
ATOM 2364 C CA . THR A 1 292 ? -17.259 -5.185 11.864 1.00 98.19 292 THR A CA 1
ATOM 2365 C C . THR A 1 292 ? -17.268 -5.967 13.173 1.00 98.19 292 THR A C 1
ATOM 2367 O O . THR A 1 292 ? -17.158 -5.358 14.233 1.00 98.19 292 THR A O 1
ATOM 2370 N N . VAL A 1 293 ? -17.330 -7.302 13.123 1.00 98.25 293 VAL A N 1
ATOM 2371 C CA . VAL A 1 293 ? -17.244 -8.140 14.333 1.00 98.25 293 VAL A CA 1
ATOM 2372 C C . VAL A 1 293 ? -15.924 -7.899 15.072 1.00 98.25 293 VAL A C 1
ATOM 2374 O O . VAL A 1 293 ? -15.932 -7.710 16.289 1.00 98.25 293 VAL A O 1
ATOM 2377 N N . GLU A 1 294 ? -14.803 -7.820 14.349 1.00 98.38 294 GLU A N 1
ATOM 2378 C CA . GLU A 1 294 ? -13.498 -7.546 14.961 1.00 98.38 294 GLU A CA 1
ATOM 2379 C C . GLU A 1 294 ? -13.442 -6.166 15.641 1.00 98.38 294 GLU A C 1
ATOM 2381 O O . GLU A 1 294 ? -12.849 -6.050 16.712 1.00 98.38 294 GLU A O 1
ATOM 2386 N N . LEU A 1 295 ? -14.101 -5.131 15.100 1.00 98.56 295 LEU A N 1
ATOM 2387 C CA . LEU A 1 295 ? -14.189 -3.821 15.763 1.00 98.56 295 LEU A CA 1
ATOM 2388 C C . LEU A 1 295 ? -14.888 -3.908 17.128 1.00 98.56 295 LEU A C 1
ATOM 2390 O O . LEU A 1 295 ? -14.402 -3.322 18.096 1.00 98.56 295 LEU A O 1
ATOM 2394 N N . TYR A 1 296 ? -15.990 -4.657 17.237 1.00 98.50 296 TYR A N 1
ATOM 2395 C CA . TYR A 1 296 ? -16.670 -4.855 18.522 1.00 98.50 296 TYR A CA 1
ATOM 2396 C C . TYR A 1 296 ? -15.815 -5.650 19.507 1.00 98.50 296 TYR A C 1
ATOM 2398 O O . TYR A 1 296 ? -15.715 -5.276 20.676 1.00 98.50 296 TYR A O 1
ATOM 2406 N N . ASP A 1 297 ? -15.170 -6.722 19.049 1.00 98.50 297 ASP A N 1
ATOM 2407 C CA . ASP A 1 297 ? -14.280 -7.508 19.901 1.00 98.50 297 ASP A CA 1
ATOM 2408 C C . ASP A 1 297 ? -13.109 -6.670 20.436 1.00 98.50 297 ASP A C 1
ATOM 2410 O O . ASP A 1 297 ? -12.733 -6.793 21.603 1.00 98.50 297 ASP A O 1
ATOM 2414 N N . ILE A 1 298 ? -12.527 -5.806 19.600 1.00 98.69 298 ILE A N 1
ATOM 2415 C CA . ILE A 1 298 ? -11.452 -4.898 20.013 1.00 98.69 298 ILE A CA 1
ATOM 2416 C C . ILE A 1 298 ? -11.983 -3.852 20.999 1.00 98.69 298 ILE A C 1
ATOM 2418 O O . ILE A 1 298 ? -11.312 -3.578 21.996 1.00 98.69 298 ILE A O 1
ATOM 2422 N N . LEU A 1 299 ? -13.192 -3.318 20.787 1.00 98.56 299 LEU A N 1
ATOM 2423 C CA . LEU A 1 299 ? -13.834 -2.423 21.751 1.00 98.56 299 LEU A CA 1
ATOM 2424 C C . LEU A 1 299 ? -13.994 -3.099 23.117 1.00 98.56 299 LEU A C 1
ATOM 2426 O O . LEU A 1 299 ? -13.689 -2.477 24.128 1.00 98.56 299 LEU A O 1
ATOM 2430 N N . LEU A 1 300 ? -14.398 -4.372 23.168 1.00 98.38 300 LEU A N 1
ATOM 2431 C CA . LEU A 1 300 ? -14.487 -5.123 24.426 1.00 98.38 300 LEU A CA 1
ATOM 2432 C C . LEU A 1 300 ? -13.120 -5.279 25.112 1.00 98.38 300 LEU A C 1
ATOM 2434 O O . LEU A 1 300 ? -13.025 -5.174 26.336 1.00 98.38 300 LEU A O 1
ATOM 2438 N N . ILE A 1 301 ? -12.047 -5.496 24.346 1.00 98.12 301 ILE A N 1
ATOM 2439 C CA . ILE A 1 301 ? -10.684 -5.538 24.896 1.00 98.12 301 ILE A CA 1
ATOM 2440 C C . ILE A 1 301 ? -10.326 -4.185 25.520 1.00 98.12 301 ILE A C 1
ATOM 2442 O O . ILE A 1 301 ? -9.898 -4.147 26.673 1.00 98.12 301 ILE A O 1
ATOM 2446 N N . VAL A 1 302 ? -10.528 -3.091 24.788 1.00 97.62 302 VAL A N 1
ATOM 2447 C CA . VAL A 1 302 ? -10.233 -1.724 25.249 1.00 97.62 302 VAL A CA 1
ATOM 2448 C C . VAL A 1 302 ? -11.061 -1.365 26.482 1.00 97.62 302 VAL A C 1
ATOM 2450 O O . VAL A 1 302 ? -10.525 -0.828 27.452 1.00 97.62 302 VAL A O 1
ATOM 2453 N N . ASP A 1 303 ? -12.342 -1.732 26.479 1.00 97.50 303 ASP A N 1
ATOM 2454 C CA . ASP A 1 303 ? -13.274 -1.561 27.591 1.00 97.50 303 ASP A CA 1
ATOM 2455 C C . ASP A 1 303 ? -12.790 -2.271 28.860 1.00 97.50 303 ASP A C 1
ATOM 2457 O O . ASP A 1 303 ? -12.849 -1.701 29.945 1.00 97.50 303 ASP A O 1
ATOM 2461 N N . SER A 1 304 ? -12.259 -3.489 28.722 1.00 96.88 304 SER A N 1
ATOM 2462 C CA . SER A 1 304 ? -11.756 -4.283 29.851 1.00 96.88 304 SER A CA 1
ATOM 2463 C C . SER A 1 304 ? -10.418 -3.797 30.421 1.00 96.88 304 SER A C 1
ATOM 2465 O O . SER A 1 304 ? -10.054 -4.168 31.536 1.00 96.88 304 SER A O 1
ATOM 2467 N N . LYS A 1 305 ? -9.653 -3.017 29.648 1.00 95.25 305 LYS A N 1
ATOM 2468 C CA . LYS A 1 305 ? -8.300 -2.558 30.005 1.00 95.25 305 LYS A CA 1
ATOM 2469 C C . LYS A 1 305 ? -8.241 -1.102 30.442 1.00 95.25 305 LYS A C 1
ATOM 2471 O O . LYS A 1 305 ? -7.262 -0.710 31.067 1.00 95.25 305 LYS A O 1
ATOM 2476 N N . SER A 1 306 ? -9.268 -0.323 30.126 1.00 92.06 306 SER A N 1
ATOM 2477 C CA . SER A 1 306 ? -9.324 1.105 30.421 1.00 92.06 306 SER A CA 1
ATOM 2478 C C . SER A 1 306 ? -10.200 1.347 31.648 1.00 92.06 306 SER A C 1
ATOM 2480 O O . SER A 1 306 ? -11.330 0.871 31.697 1.00 92.06 306 SER A O 1
ATOM 2482 N N . GLU A 1 307 ? -9.742 2.119 32.632 1.00 90.25 307 GLU A N 1
ATOM 2483 C CA . GLU A 1 307 ? -10.597 2.507 33.770 1.00 90.25 307 GLU A CA 1
ATOM 2484 C C . GLU A 1 307 ? -11.743 3.414 33.302 1.00 90.25 307 GLU A C 1
ATOM 2486 O O . GLU A 1 307 ? -12.915 3.190 33.614 1.00 90.25 307 GLU A O 1
ATOM 2491 N N . HIS A 1 308 ? -11.421 4.373 32.434 1.00 90.31 308 HIS A N 1
ATOM 2492 C CA . HIS A 1 308 ? -12.356 5.319 31.838 1.00 90.31 308 HIS A CA 1
ATOM 2493 C C . HIS A 1 308 ? -12.196 5.364 30.316 1.00 90.31 308 HIS A C 1
ATOM 2495 O O . HIS A 1 308 ? -11.098 5.185 29.797 1.00 90.31 308 HIS A O 1
ATOM 2501 N N . LEU A 1 309 ? -13.311 5.600 29.621 1.00 93.00 309 LEU A N 1
ATOM 2502 C CA . LEU A 1 309 ? -13.363 5.871 28.186 1.00 93.00 309 LEU A CA 1
ATOM 2503 C C . LEU A 1 309 ? -13.923 7.283 28.001 1.00 93.00 309 LEU A C 1
ATOM 2505 O O . LEU A 1 309 ? -15.022 7.579 28.474 1.00 93.00 309 LEU A O 1
ATOM 2509 N N . TYR A 1 310 ? -13.159 8.155 27.357 1.00 92.38 310 TYR A N 1
ATOM 2510 C CA . TYR A 1 310 ? -13.457 9.578 27.205 1.00 92.38 310 TYR A CA 1
ATOM 2511 C C . TYR A 1 310 ? -14.285 9.883 25.953 1.00 92.38 310 TYR A C 1
ATOM 2513 O O . TYR A 1 310 ? -14.927 10.929 25.870 1.00 92.38 310 TYR A O 1
ATOM 2521 N N . HIS A 1 311 ? -14.287 8.982 24.972 1.00 94.75 311 HIS A N 1
ATOM 2522 C CA . HIS A 1 311 ? -14.829 9.191 23.630 1.00 94.75 311 HIS A CA 1
ATOM 2523 C C . HIS A 1 311 ? -15.890 8.147 23.256 1.00 94.75 311 HIS A C 1
ATOM 2525 O O . HIS A 1 311 ? -16.107 7.849 22.080 1.00 94.75 311 HIS A O 1
ATOM 2531 N N . MET A 1 312 ? -16.596 7.626 24.265 1.00 95.94 312 MET A N 1
ATOM 2532 C CA . MET A 1 312 ? -17.647 6.618 24.104 1.00 95.94 312 MET A CA 1
ATOM 2533 C C . MET A 1 312 ? -18.726 7.026 23.099 1.00 95.94 312 MET A C 1
ATOM 2535 O O . MET A 1 312 ? -19.165 6.180 22.326 1.00 95.94 312 MET A O 1
ATOM 2539 N N . ASP A 1 313 ? -19.154 8.293 23.106 1.00 96.44 313 ASP A N 1
ATOM 2540 C CA . ASP A 1 313 ? -20.217 8.778 22.217 1.00 96.44 313 ASP A CA 1
ATOM 2541 C C . ASP A 1 313 ? -19.780 8.695 20.748 1.00 96.44 313 ASP A C 1
ATOM 2543 O O . ASP A 1 313 ? -20.435 8.028 19.955 1.00 96.44 313 ASP A O 1
ATOM 2547 N N . ALA A 1 314 ? -18.600 9.230 20.414 1.00 96.44 314 ALA A N 1
ATOM 2548 C CA . ALA A 1 314 ? -18.052 9.175 19.057 1.00 96.44 314 ALA A CA 1
ATOM 2549 C C . ALA A 1 314 ? -17.829 7.733 18.563 1.00 96.44 314 ALA A C 1
ATOM 2551 O O . ALA A 1 314 ? -18.108 7.416 17.406 1.00 96.44 314 ALA A O 1
ATOM 2552 N N . ILE A 1 315 ? -17.358 6.843 19.445 1.00 97.94 315 ILE A N 1
ATOM 2553 C CA . ILE A 1 315 ? -17.227 5.413 19.140 1.00 97.94 315 ILE A CA 1
ATOM 2554 C C . ILE A 1 315 ? -18.599 4.801 18.828 1.00 97.94 315 ILE A C 1
ATOM 2556 O O . ILE A 1 315 ? -18.746 4.089 17.835 1.00 97.94 315 ILE A O 1
ATOM 2560 N N . CYS A 1 316 ? -19.608 5.067 19.659 1.00 98.00 316 CYS A N 1
ATOM 2561 C CA . CYS A 1 316 ? -20.946 4.514 19.467 1.00 98.00 316 CYS A CA 1
ATOM 2562 C C . CYS A 1 316 ? -21.607 5.056 18.196 1.00 98.00 316 CYS A C 1
ATOM 2564 O O . CYS A 1 316 ? -22.204 4.274 17.459 1.00 98.00 316 CYS A O 1
ATOM 2566 N N . ASP A 1 317 ? -21.462 6.349 17.907 1.00 98.19 317 ASP A N 1
ATOM 2567 C CA . ASP A 1 317 ? -21.981 6.982 16.692 1.00 98.19 317 ASP A CA 1
ATOM 2568 C C . ASP A 1 317 ? -21.384 6.344 15.434 1.00 98.19 317 ASP A C 1
ATOM 2570 O O . ASP A 1 317 ? -22.111 6.009 14.498 1.00 98.19 317 ASP A O 1
ATOM 2574 N N . TYR A 1 318 ? -20.073 6.084 15.435 1.00 98.06 318 TYR A N 1
ATOM 2575 C CA . TYR A 1 318 ? -19.405 5.377 14.344 1.00 98.06 318 TYR A CA 1
ATOM 2576 C C . TYR A 1 318 ? -19.932 3.943 14.166 1.00 98.06 318 TYR A C 1
ATOM 2578 O O . TYR A 1 318 ? -20.200 3.510 13.045 1.00 98.06 318 TYR A O 1
ATOM 2586 N N . LEU A 1 319 ? -20.161 3.210 15.258 1.00 98.25 319 LEU A N 1
ATOM 2587 C CA . LEU A 1 319 ? -20.733 1.860 15.200 1.00 98.25 319 LEU A CA 1
ATOM 2588 C C . LEU A 1 319 ? -22.195 1.857 14.719 1.00 98.25 319 LEU A C 1
ATOM 2590 O O . LEU A 1 319 ? -22.589 0.977 13.952 1.00 98.25 319 LEU A O 1
ATOM 2594 N N . TYR A 1 320 ? -22.996 2.855 15.102 1.00 98.00 320 TYR A N 1
ATOM 2595 C CA . TYR A 1 320 ? -24.341 3.045 14.552 1.00 98.00 320 TYR A CA 1
ATOM 2596 C C . TYR A 1 320 ? -24.308 3.392 13.067 1.00 98.00 320 TYR A C 1
ATOM 2598 O O . TYR A 1 320 ? -25.108 2.851 12.304 1.00 98.00 320 TYR A O 1
ATOM 2606 N N . HIS A 1 321 ? -23.375 4.246 12.643 1.00 98.31 321 HIS A N 1
ATOM 2607 C CA . HIS A 1 321 ? -23.158 4.528 11.230 1.00 98.31 321 HIS A CA 1
ATOM 2608 C C . HIS A 1 321 ? -22.854 3.235 10.465 1.00 98.31 321 HIS A C 1
ATOM 2610 O O . HIS A 1 321 ? -23.505 2.965 9.458 1.00 98.31 321 HIS A O 1
ATOM 2616 N N . ILE A 1 322 ? -21.966 2.378 10.987 1.00 98.12 322 ILE A N 1
ATOM 2617 C CA . ILE A 1 322 ? -21.679 1.076 10.371 1.00 98.12 322 ILE A CA 1
ATOM 2618 C C . ILE A 1 322 ? -22.935 0.205 10.270 1.00 98.12 322 ILE A C 1
ATOM 2620 O O . ILE A 1 322 ? -23.211 -0.350 9.201 1.00 98.12 322 ILE A O 1
ATOM 2624 N N . LYS A 1 323 ? -23.716 0.110 11.358 1.00 96.62 323 LYS A N 1
ATOM 2625 C CA . LYS A 1 323 ? -24.978 -0.643 11.387 1.00 96.62 323 LYS A CA 1
ATOM 2626 C C . LYS A 1 323 ? -25.921 -0.176 10.283 1.00 96.62 323 LYS A C 1
ATOM 2628 O O . LYS A 1 323 ? -26.333 -0.984 9.459 1.00 96.62 323 LYS A O 1
ATOM 2633 N N . TYR A 1 324 ? -26.276 1.103 10.273 1.00 97.00 324 TYR A N 1
ATOM 2634 C CA . TYR A 1 324 ? -27.356 1.589 9.416 1.00 97.00 324 TYR A CA 1
ATOM 2635 C C . TYR A 1 324 ? -26.937 1.800 7.963 1.00 97.00 324 TYR A C 1
ATOM 2637 O O . TYR A 1 324 ? -27.777 1.654 7.080 1.00 97.00 324 TYR A O 1
ATOM 2645 N N . MET A 1 325 ? -25.664 2.108 7.703 1.00 97.81 325 MET A N 1
ATOM 2646 C CA . MET A 1 325 ? -25.191 2.366 6.342 1.00 97.81 325 MET A CA 1
ATOM 2647 C C . MET A 1 325 ? -24.661 1.125 5.630 1.00 97.81 325 MET A C 1
ATOM 2649 O O . MET A 1 325 ? -24.722 1.083 4.405 1.00 97.81 325 MET A O 1
ATOM 2653 N N . PHE A 1 326 ? -24.136 0.126 6.355 1.00 97.25 326 PHE A N 1
ATOM 2654 C CA . PHE A 1 326 ? -23.395 -0.966 5.715 1.00 97.25 326 PHE A CA 1
ATOM 2655 C C . PHE A 1 326 ? -23.873 -2.371 6.084 1.00 97.25 326 PHE A C 1
ATOM 2657 O O . PHE A 1 326 ? -24.120 -3.171 5.181 1.00 97.25 326 PHE A O 1
ATOM 2664 N N . VAL A 1 327 ? -23.955 -2.716 7.375 1.00 96.19 327 VAL A N 1
ATOM 2665 C CA . VAL A 1 327 ? -24.137 -4.127 7.789 1.00 96.19 327 VAL A CA 1
ATOM 2666 C C . VAL A 1 327 ? -25.576 -4.517 8.121 1.00 96.19 327 VAL A C 1
ATOM 2668 O O . VAL A 1 327 ? -25.893 -5.706 8.112 1.00 96.19 327 VAL A O 1
ATOM 2671 N N . GLY A 1 328 ? -26.448 -3.556 8.431 1.00 93.62 328 GLY A N 1
ATOM 2672 C CA . GLY A 1 328 ? -27.808 -3.809 8.903 1.00 93.62 328 GLY A CA 1
ATOM 2673 C C . GLY A 1 328 ? -27.825 -4.734 10.123 1.00 93.62 328 GLY A C 1
ATOM 2674 O O . GLY A 1 328 ? -27.286 -4.409 11.184 1.00 93.62 328 GLY A O 1
ATOM 2675 N N . ASP A 1 329 ? -28.427 -5.911 9.955 1.00 93.12 329 ASP A N 1
ATOM 2676 C CA . ASP A 1 329 ? -28.477 -6.968 10.972 1.00 93.12 329 ASP A CA 1
ATOM 2677 C C . ASP A 1 329 ? -27.529 -8.146 10.679 1.00 93.12 329 ASP A C 1
ATOM 2679 O O . ASP A 1 329 ? -27.546 -9.147 11.392 1.00 93.12 329 ASP A O 1
ATOM 2683 N N . GLY A 1 330 ? -26.659 -8.030 9.668 1.00 93.50 330 GLY A N 1
ATOM 2684 C CA . GLY A 1 330 ? -25.801 -9.123 9.190 1.00 93.50 330 GLY A CA 1
ATOM 2685 C C . GLY A 1 330 ? -24.764 -9.646 10.193 1.00 93.50 330 GLY A C 1
ATOM 2686 O O . GLY A 1 330 ? -24.231 -10.729 9.987 1.00 93.50 330 GLY A O 1
ATOM 2687 N N . VAL A 1 331 ? -24.488 -8.905 11.270 1.00 94.94 331 VAL A N 1
ATOM 2688 C CA . VAL A 1 331 ? -23.568 -9.295 12.363 1.00 94.94 331 VAL A CA 1
ATOM 2689 C C . VAL A 1 331 ? -24.240 -9.259 13.738 1.00 94.94 331 VAL A C 1
ATOM 2691 O O . VAL A 1 331 ? -23.573 -9.219 14.772 1.00 94.94 331 VAL A O 1
ATOM 2694 N N . ARG A 1 332 ? -25.576 -9.193 13.770 1.00 93.12 332 ARG A N 1
ATOM 2695 C CA . ARG A 1 332 ? -26.334 -8.911 14.992 1.00 93.12 332 ARG A CA 1
ATOM 2696 C C . ARG A 1 332 ? -26.045 -9.925 16.099 1.00 93.12 332 ARG A C 1
ATOM 2698 O O . ARG A 1 332 ? -25.757 -9.526 17.223 1.00 93.12 332 ARG A O 1
ATOM 2705 N N . SER A 1 333 ? -26.082 -11.219 15.782 1.00 92.50 333 SER A N 1
ATOM 2706 C CA . SER A 1 333 ? -25.953 -12.287 16.782 1.00 92.50 333 SER A CA 1
ATOM 2707 C C . SER A 1 333 ? -24.568 -12.341 17.437 1.00 92.50 333 SER A C 1
ATOM 2709 O O . SER A 1 333 ? -24.420 -12.721 18.598 1.00 92.50 333 SER A O 1
ATOM 2711 N N . GLU A 1 334 ? -23.538 -11.970 16.686 1.00 95.31 334 GLU A N 1
ATOM 2712 C CA . GLU A 1 334 ? -22.147 -11.912 17.100 1.00 95.31 334 GLU A CA 1
ATOM 2713 C C . GLU A 1 334 ? -21.919 -10.676 17.962 1.00 95.31 334 GLU A C 1
ATOM 2715 O O . GLU A 1 334 ? -21.396 -10.778 19.070 1.00 95.31 334 GLU A O 1
ATOM 2720 N N . VAL A 1 335 ? -22.391 -9.525 17.486 1.00 95.50 335 VAL A N 1
ATOM 2721 C CA . VAL A 1 335 ? -22.234 -8.234 18.156 1.00 95.50 335 VAL A CA 1
ATOM 2722 C C . VAL A 1 335 ? -23.016 -8.170 19.469 1.00 95.50 335 VAL A C 1
ATOM 2724 O O . VAL A 1 335 ? -22.493 -7.662 20.459 1.00 95.50 335 VAL A O 1
ATOM 2727 N N . GLU A 1 336 ? -24.224 -8.734 19.538 1.00 94.69 336 GLU A N 1
ATOM 2728 C CA . GLU A 1 336 ? -25.011 -8.809 20.778 1.00 94.69 336 GLU A CA 1
ATOM 2729 C C . GLU A 1 336 ? -24.238 -9.511 21.905 1.00 94.69 336 GLU A C 1
ATOM 2731 O O . GLU A 1 336 ? -24.161 -8.997 23.023 1.00 94.69 336 GLU A O 1
ATOM 2736 N N . LYS A 1 337 ? -23.570 -10.634 21.603 1.00 94.56 337 LYS A N 1
ATOM 2737 C CA . LYS A 1 337 ? -22.749 -11.377 22.580 1.00 94.56 337 LYS A CA 1
ATOM 2738 C C . LYS A 1 337 ? -21.596 -10.541 23.131 1.00 94.56 337 LYS A C 1
ATOM 2740 O O . LYS A 1 337 ? -21.179 -10.757 24.272 1.00 94.56 337 LYS A O 1
ATOM 2745 N N . VAL A 1 338 ? -21.067 -9.623 22.324 1.00 96.62 338 VAL A N 1
ATOM 2746 C CA . VAL A 1 338 ? -19.998 -8.705 22.723 1.00 96.62 338 VAL A CA 1
ATOM 2747 C C . VAL A 1 338 ? -20.564 -7.564 23.565 1.00 96.62 338 VAL A C 1
ATOM 2749 O O . VAL A 1 338 ? -20.062 -7.319 24.662 1.00 96.62 338 VAL A O 1
ATOM 2752 N N . ILE A 1 339 ? -21.652 -6.924 23.120 1.00 95.69 339 ILE A N 1
ATOM 2753 C CA . ILE A 1 339 ? -22.294 -5.805 23.831 1.00 95.69 339 ILE A CA 1
ATOM 2754 C C . ILE A 1 339 ? -22.708 -6.213 25.249 1.00 95.69 339 ILE A C 1
ATOM 2756 O O . ILE A 1 339 ? -22.488 -5.457 26.196 1.00 95.69 339 ILE A O 1
ATOM 2760 N N . CYS A 1 340 ? -23.217 -7.435 25.438 1.00 94.38 340 CYS A N 1
ATOM 2761 C CA . CYS A 1 340 ? -23.589 -7.959 26.755 1.00 94.38 340 CYS A CA 1
ATOM 2762 C C . CYS A 1 340 ? -22.429 -8.012 27.767 1.00 94.38 340 CYS A C 1
ATOM 2764 O O . CYS A 1 340 ? -22.682 -8.092 28.971 1.00 94.38 340 CYS A O 1
ATOM 2766 N N . LYS A 1 341 ? -21.171 -7.935 27.320 1.00 96.44 341 LYS A N 1
ATOM 2767 C CA . LYS A 1 341 ? -19.976 -7.961 28.178 1.00 96.44 341 LYS A CA 1
ATOM 2768 C C . LYS A 1 341 ? -19.359 -6.581 28.422 1.00 96.44 341 LYS A C 1
ATOM 2770 O O . LYS A 1 341 ? -18.468 -6.480 29.257 1.00 96.44 341 LYS A O 1
ATOM 2775 N N . LEU A 1 342 ? -19.825 -5.543 27.727 1.00 96.75 342 LEU A N 1
ATOM 2776 C CA . LEU A 1 342 ? -19.313 -4.179 27.879 1.00 96.75 342 LEU A CA 1
ATOM 2777 C C . LEU A 1 342 ? -19.770 -3.535 29.197 1.00 96.75 342 LEU A C 1
ATOM 2779 O O . LEU A 1 342 ? -20.779 -3.934 29.791 1.00 96.75 342 LEU A O 1
ATOM 2783 N N . ARG A 1 343 ? -19.083 -2.473 29.631 1.00 95.94 343 ARG A N 1
ATOM 2784 C CA . ARG A 1 343 ? -19.521 -1.666 30.782 1.00 95.94 343 ARG A CA 1
ATOM 2785 C C . ARG A 1 343 ? -20.946 -1.108 30.595 1.00 95.94 343 ARG A C 1
ATOM 2787 O O . ARG A 1 343 ? -21.339 -0.794 29.464 1.00 95.94 343 ARG A O 1
ATOM 2794 N N . PRO A 1 344 ? -21.716 -0.883 31.681 1.00 95.88 344 PRO A N 1
ATOM 2795 C CA . PRO A 1 344 ? -23.105 -0.408 31.599 1.00 95.88 344 PRO A CA 1
ATOM 2796 C C . PRO A 1 344 ? -23.289 0.856 30.749 1.00 95.88 344 PRO A C 1
ATOM 2798 O O . PRO A 1 344 ? -24.239 0.967 29.977 1.00 95.88 344 PRO A O 1
ATOM 2801 N N . ALA A 1 345 ? -22.336 1.788 30.829 1.00 96.06 345 ALA A N 1
ATOM 2802 C CA . ALA A 1 345 ? -22.373 3.029 30.065 1.00 96.06 345 ALA A CA 1
ATOM 2803 C C . ALA A 1 345 ? -22.293 2.816 28.536 1.00 96.06 345 ALA A C 1
ATOM 2805 O O . ALA A 1 345 ? -22.903 3.593 27.799 1.00 96.06 345 ALA A O 1
ATOM 2806 N N . LEU A 1 346 ? -21.576 1.787 28.057 1.00 96.56 346 LEU A N 1
ATOM 2807 C CA . LEU A 1 346 ? -21.526 1.416 26.634 1.00 96.56 346 LEU A CA 1
ATOM 2808 C C . LEU A 1 346 ? -22.792 0.658 26.228 1.00 96.56 346 LEU A C 1
ATOM 2810 O O . LEU A 1 346 ? -23.371 0.965 25.189 1.00 96.56 346 LEU A O 1
ATOM 2814 N N . LYS A 1 347 ? -23.273 -0.271 27.067 1.00 95.69 347 LYS A N 1
ATOM 2815 C CA . LYS A 1 347 ? -24.539 -0.991 26.834 1.00 95.69 347 LYS A CA 1
ATOM 2816 C C . LYS A 1 347 ? -25.705 -0.033 26.618 1.00 95.69 347 LYS A C 1
ATOM 2818 O O . LYS A 1 347 ? -26.444 -0.168 25.649 1.00 95.69 347 LYS A O 1
ATOM 2823 N N . LEU A 1 348 ? -25.827 0.977 27.482 1.00 93.75 348 LEU A N 1
ATOM 2824 C CA . LEU A 1 348 ? -26.888 1.976 27.388 1.00 93.75 348 LEU A CA 1
ATOM 2825 C C . LEU A 1 348 ? -26.825 2.772 26.076 1.00 93.75 348 LEU A C 1
ATOM 2827 O O . LEU A 1 348 ? -27.868 3.082 25.499 1.00 93.75 348 LEU A O 1
ATOM 2831 N N . ARG A 1 349 ? -25.619 3.101 25.598 1.00 96.12 349 ARG A N 1
ATOM 2832 C CA . ARG A 1 349 ? -25.409 3.816 24.330 1.00 96.12 349 ARG A CA 1
ATOM 2833 C C . ARG A 1 349 ? -25.706 2.931 23.123 1.00 96.12 349 ARG A C 1
ATOM 2835 O O . ARG A 1 349 ? -26.386 3.370 22.203 1.00 96.12 349 ARG A O 1
ATOM 2842 N N . LEU A 1 350 ? -25.286 1.667 23.158 1.00 95.81 350 LEU A N 1
ATOM 2843 C CA . LEU A 1 350 ? -25.446 0.683 22.078 1.00 95.81 350 LEU A CA 1
ATOM 2844 C C . LEU A 1 350 ? -26.769 -0.110 22.145 1.00 95.81 350 LEU A C 1
ATOM 2846 O O . LEU A 1 350 ? -26.939 -1.106 21.435 1.00 95.81 350 LEU A O 1
ATOM 2850 N N . ARG A 1 351 ? -27.727 0.322 22.976 1.00 91.62 351 ARG A N 1
ATOM 2851 C CA . ARG A 1 351 ? -28.993 -0.391 23.232 1.00 91.62 351 ARG A CA 1
ATOM 2852 C C . ARG A 1 351 ? -29.825 -0.670 21.978 1.00 91.62 351 ARG A C 1
ATOM 2854 O O . ARG A 1 351 ? -30.504 -1.686 21.916 1.00 91.62 351 ARG A O 1
ATOM 2861 N N . PHE A 1 352 ? -29.752 0.193 20.964 1.00 90.38 352 PHE A N 1
ATOM 2862 C CA . PHE A 1 352 ? -30.520 0.027 19.725 1.00 90.38 352 PHE A CA 1
ATOM 2863 C C . PHE A 1 352 ? -29.817 -0.864 18.693 1.00 90.38 352 PHE A C 1
ATOM 2865 O O . PHE A 1 352 ? -30.425 -1.236 17.696 1.00 90.38 352 PHE A O 1
ATOM 2872 N N . ILE A 1 353 ? -28.552 -1.233 18.921 1.00 88.31 353 ILE A N 1
ATOM 2873 C CA . ILE A 1 353 ? -27.856 -2.226 18.088 1.00 88.31 353 ILE A CA 1
ATOM 2874 C C . ILE A 1 353 ? -28.271 -3.642 18.486 1.00 88.31 353 ILE A C 1
ATOM 2876 O O . ILE A 1 353 ? -28.462 -4.489 17.618 1.00 88.31 353 ILE A O 1
ATOM 2880 N N . SER A 1 354 ? -28.410 -3.870 19.792 1.00 72.75 354 SER A N 1
ATOM 2881 C CA . SER A 1 354 ? -28.666 -5.176 20.409 1.00 72.75 354 SER A CA 1
ATOM 2882 C C . SER A 1 354 ? -30.122 -5.395 20.836 1.00 72.75 354 SER A C 1
ATOM 2884 O O . SER A 1 354 ? -30.471 -6.487 21.264 1.00 72.75 354 SER A O 1
ATOM 2886 N N . HIS A 1 355 ? -30.973 -4.363 20.751 1.00 69.38 355 HIS A N 1
ATOM 2887 C CA . HIS A 1 355 ? -32.347 -4.369 21.273 1.00 69.38 355 HIS A CA 1
ATOM 2888 C C . HIS A 1 355 ? -32.452 -4.920 22.711 1.00 69.38 355 HIS A C 1
ATOM 2890 O O . HIS A 1 355 ? -33.411 -5.611 23.048 1.00 69.38 355 HIS A O 1
ATOM 2896 N N . LEU A 1 356 ? -31.461 -4.627 23.562 1.00 60.72 356 LEU A N 1
ATOM 2897 C CA . LEU A 1 356 ? -31.478 -5.036 24.968 1.00 60.72 356 LEU A CA 1
ATOM 2898 C C . LEU A 1 356 ? -32.631 -4.338 25.702 1.00 60.72 356 LEU A C 1
ATOM 2900 O O . LEU A 1 356 ? -32.787 -3.116 25.605 1.00 60.72 356 LEU A O 1
ATOM 2904 N N . ASN A 1 357 ? -33.419 -5.103 26.462 1.00 53.16 357 ASN A N 1
ATOM 2905 C CA . ASN A 1 357 ? -34.452 -4.546 27.332 1.00 53.16 357 ASN A CA 1
ATOM 2906 C C . ASN A 1 357 ? -33.794 -3.703 28.439 1.00 53.16 357 ASN A C 1
ATOM 2908 O O . ASN A 1 357 ? -32.912 -4.165 29.160 1.00 53.16 357 ASN A O 1
ATOM 2912 N N . ILE A 1 358 ? -34.241 -2.452 28.571 1.00 53.25 358 ILE A N 1
ATOM 2913 C CA . ILE A 1 358 ? -33.647 -1.404 29.425 1.00 53.25 358 ILE A CA 1
ATOM 2914 C C . ILE A 1 358 ? -33.584 -1.807 30.916 1.00 53.25 358 ILE A C 1
ATOM 2916 O O . ILE A 1 358 ? -32.718 -1.317 31.649 1.00 53.25 358 ILE A O 1
ATOM 2920 N N . GLU A 1 359 ? -34.439 -2.737 31.348 1.00 48.66 359 GLU A N 1
ATOM 2921 C CA . GLU A 1 359 ? -34.577 -3.199 32.737 1.00 48.66 359 GLU A CA 1
ATOM 2922 C C . GLU A 1 359 ? -33.342 -3.938 33.291 1.00 48.66 359 GLU A C 1
ATOM 2924 O O . GLU A 1 359 ? -33.096 -3.890 34.493 1.00 48.66 359 GLU A O 1
ATOM 2929 N N . GLU A 1 360 ? -32.493 -4.543 32.451 1.00 50.44 360 GLU A N 1
ATOM 2930 C CA . GLU A 1 360 ? -31.279 -5.237 32.926 1.00 50.44 360 GLU A CA 1
ATOM 2931 C C . GLU A 1 360 ? -30.113 -4.288 33.262 1.00 50.44 360 GLU A C 1
ATOM 2933 O O . GLU A 1 360 ? -29.137 -4.686 33.899 1.00 50.44 360 GLU A O 1
ATOM 2938 N N . THR A 1 361 ? -30.186 -3.018 32.855 1.00 47.75 361 THR A N 1
ATOM 2939 C CA . THR A 1 361 ? -29.057 -2.073 32.970 1.00 47.75 361 THR A CA 1
ATOM 2940 C C . THR A 1 361 ? -28.988 -1.340 34.315 1.00 47.75 361 THR A C 1
ATOM 2942 O O . THR A 1 361 ? -27.978 -0.702 34.607 1.00 47.75 361 THR A O 1
ATOM 2945 N N . THR A 1 362 ? -30.047 -1.394 35.128 1.00 43.91 362 THR A N 1
ATOM 2946 C CA . THR A 1 362 ? -30.214 -0.570 36.345 1.00 43.91 362 THR A CA 1
ATOM 2947 C C . THR A 1 362 ? -30.003 -1.321 37.663 1.00 43.91 362 THR A C 1
ATOM 2949 O O . THR A 1 362 ? -30.002 -0.703 38.723 1.00 43.91 362 THR A O 1
ATOM 2952 N N . SER A 1 363 ? -29.760 -2.630 37.639 1.00 40.66 363 SER A N 1
ATOM 2953 C CA . SER A 1 363 ? -29.798 -3.491 38.832 1.00 40.66 363 SER A CA 1
ATOM 2954 C C . SER A 1 363 ? -28.515 -3.542 39.685 1.00 40.66 363 SER A C 1
ATOM 2956 O O . SER A 1 363 ? -28.413 -4.398 40.559 1.00 40.66 363 SER A O 1
ATOM 2958 N N . VAL A 1 364 ? -27.541 -2.635 39.504 1.00 41.72 364 VAL A N 1
ATOM 2959 C CA . VAL A 1 364 ? -26.233 -2.702 40.212 1.00 41.72 364 VAL A CA 1
ATOM 2960 C C . VAL A 1 364 ? -25.926 -1.492 41.108 1.00 41.72 364 VAL A C 1
ATOM 2962 O O . VAL A 1 364 ? -24.777 -1.268 41.473 1.00 41.72 364 VAL A O 1
ATOM 2965 N N . VAL A 1 365 ? -26.923 -0.711 41.531 1.00 35.56 365 VAL A N 1
ATOM 2966 C CA . VAL A 1 365 ? -26.712 0.265 42.619 1.00 35.56 365 VAL A CA 1
ATOM 2967 C C . VAL A 1 365 ? -27.330 -0.291 43.905 1.00 35.56 365 VAL A C 1
ATOM 2969 O O . VAL A 1 365 ? -28.557 -0.336 44.000 1.00 35.56 365 VAL A O 1
ATOM 2972 N N . PRO A 1 366 ? -26.539 -0.722 44.909 1.00 37.03 366 PRO A N 1
ATOM 2973 C CA . PRO A 1 366 ? -27.091 -1.024 46.217 1.00 37.03 366 PRO A CA 1
ATOM 2974 C C . PRO A 1 366 ? -27.522 0.296 46.856 1.00 37.03 366 PRO A C 1
ATOM 2976 O O . PRO A 1 366 ? -26.703 1.173 47.127 1.00 37.03 366 PRO A O 1
ATOM 2979 N N . VAL A 1 367 ? -28.825 0.443 47.078 1.00 36.38 367 VAL A N 1
ATOM 2980 C CA . VAL A 1 367 ? -29.385 1.530 47.877 1.00 36.38 367 VAL A CA 1
ATOM 2981 C C . VAL A 1 367 ? -28.994 1.275 49.328 1.00 36.38 367 VAL A C 1
ATOM 2983 O O . VAL A 1 367 ? -29.581 0.433 50.005 1.00 36.38 367 VAL A O 1
ATOM 2986 N N . THR A 1 368 ? -27.982 1.988 49.812 1.00 36.31 368 THR A N 1
ATOM 2987 C CA . THR A 1 368 ? -27.662 2.045 51.238 1.00 36.31 368 THR A CA 1
ATOM 2988 C C . THR A 1 368 ? -28.774 2.827 51.934 1.00 36.31 368 THR A C 1
ATOM 2990 O O . THR A 1 368 ? -28.793 4.057 51.935 1.00 36.31 368 THR A O 1
ATOM 2993 N N . THR A 1 369 ? -29.750 2.116 52.490 1.00 33.91 369 THR A N 1
ATOM 2994 C CA . THR A 1 369 ? -30.787 2.694 53.346 1.00 33.91 369 THR A CA 1
ATOM 2995 C C . THR A 1 369 ? -30.150 3.199 54.638 1.00 33.91 369 THR A C 1
ATOM 2997 O O . THR A 1 369 ? -29.737 2.407 55.484 1.00 33.91 369 THR A O 1
ATOM 3000 N N . VAL A 1 370 ? -30.065 4.520 54.793 1.00 37.56 370 VAL A N 1
ATOM 3001 C CA . VAL A 1 370 ? -29.748 5.168 56.072 1.00 37.56 370 VAL A CA 1
ATOM 3002 C C . VAL A 1 370 ? -31.015 5.139 56.940 1.00 37.56 370 VAL A C 1
ATOM 3004 O O . VAL A 1 370 ? -32.060 5.589 56.463 1.00 37.56 370 VAL A O 1
ATOM 3007 N N . PRO A 1 371 ? -30.982 4.636 58.189 1.00 37.19 371 PRO A N 1
ATOM 3008 C CA . PRO A 1 371 ? -32.144 4.681 59.064 1.00 37.19 371 PRO A CA 1
ATOM 3009 C C . PRO A 1 371 ? -32.364 6.110 59.566 1.00 37.19 371 PRO A C 1
ATOM 3011 O O . PRO A 1 371 ? -31.478 6.732 60.153 1.00 37.19 371 PRO A O 1
ATOM 3014 N N . THR A 1 372 ? -33.570 6.619 59.347 1.00 36.25 372 THR A N 1
ATOM 3015 C CA . THR A 1 372 ? -34.093 7.860 59.920 1.00 36.25 372 THR A CA 1
ATOM 3016 C C . THR A 1 372 ? -34.139 7.772 61.445 1.00 36.25 372 THR A C 1
ATOM 3018 O O . THR A 1 372 ? -34.853 6.936 62.000 1.00 36.25 372 THR A O 1
ATOM 3021 N N . CYS A 1 373 ? -33.401 8.654 62.118 1.00 34.34 373 CYS A N 1
ATOM 3022 C CA . CYS A 1 373 ? -33.486 8.853 63.560 1.00 34.34 373 CYS A CA 1
ATOM 3023 C C . CYS A 1 373 ? -34.727 9.706 63.880 1.00 34.34 373 CYS A C 1
ATOM 3025 O O . CYS A 1 373 ? -34.900 10.791 63.323 1.00 34.34 373 CYS A O 1
ATOM 3027 N N . VAL A 1 374 ? -35.604 9.190 64.742 1.00 38.53 374 VAL A N 1
ATOM 3028 C CA . VAL A 1 374 ? -36.815 9.864 65.241 1.00 38.53 374 VAL A CA 1
ATOM 3029 C C . VAL A 1 374 ? -36.421 10.807 66.388 1.00 38.53 374 VAL A C 1
ATOM 3031 O O . VAL A 1 374 ? -35.579 10.421 67.199 1.00 38.53 374 VAL A O 1
ATOM 3034 N N . PRO A 1 375 ? -37.001 12.016 66.506 1.00 43.62 375 PRO A N 1
ATOM 3035 C CA . PRO A 1 375 ? -36.696 12.915 67.608 1.00 43.62 375 PRO A CA 1
ATOM 3036 C C . PRO A 1 375 ? -37.568 12.591 68.827 1.00 43.62 375 PRO A C 1
ATOM 3038 O O . PRO A 1 375 ? -38.784 12.431 68.710 1.00 43.62 375 PRO A O 1
ATOM 3041 N N . SER A 1 376 ? -36.964 12.563 70.011 1.00 37.94 376 SER A N 1
ATOM 3042 C CA . SER A 1 376 ? -37.693 12.561 71.279 1.00 37.94 376 SER A CA 1
ATOM 3043 C C . SER A 1 376 ? -36.979 13.441 72.303 1.00 37.94 376 SER A C 1
ATOM 3045 O O . SER A 1 376 ? -35.870 13.103 72.705 1.00 37.94 376 SER A O 1
ATOM 3047 N N . GLN A 1 377 ? -37.680 14.537 72.625 1.00 36.25 377 GLN A N 1
ATOM 3048 C CA . GLN A 1 377 ? -37.725 15.382 73.834 1.00 36.25 377 GLN A CA 1
ATOM 3049 C C . GLN A 1 377 ? -36.437 15.743 74.575 1.00 36.25 377 GLN A C 1
ATOM 3051 O O . GLN A 1 377 ? -35.775 14.841 75.127 1.00 36.25 377 GLN A O 1
#

Sequence (377 aa):
MQKSLEIILDQIGGLYKFHDHPITYLYNTLFYYEKRLADKTNLKRKLVSAIIGAFSDIRPENWCLSEDYLLYLKRSQDESAWTPDHEYYIKLINRLRSTILGELPPPYQSADWRFNEFPNAAAHTLHSICVELMALPVSAQTVGEALIDVSLKPSSLLPPQKDMMSWYNAVGLVLTALPESYWSVLNDRILKAITSPMLETPAAHHSPFKILNVSLSHLQNAEHQCSTVLELCHGVWHHAGIGQLSHLPQFVKEKLKPVIKHENQFIFLCHLVGPFLQRFHMERTRCLLELTVELYDILLIVDSKSEHLYHMDAICDYLYHIKYMFVGDGVRSEVEKVICKLRPALKLRLRFISHLNIEETTSVVPVTTVPTCVPSQ

Organism: Lymnaea stagnalis (NCBI:txid6523)

InterPro domains:
  IPR021629 Mediator complex, subunit Med23 [PF11573] (2-328)
  IPR021629 Mediator complex, subunit Med23 [PTHR12691] (3-360)

Secondary structure (DSSP, 8-state):
-HHHHHHHHHHHGGGGGG-SSHHHHHHHHHHHTHHHHTT-HHHHHHHHHHHHHTTTTTS-TTSSS-HHHHHHHTS-STT------HHHHHHHHHHHHHHHHT-SS-SS----GGGSSSSSHHHHHHHHHHHHHHHSSS-HHHHHHHHHHHHHS--TTSPPGGGTHHHHHHHHHHHHTS-HHHHTHHHHHHHHHHTSHHHHS--TT--HHHHT-HHHHHHTT---HHHHHHHHHHHHHHHS-HHHHTTHHHHIIIIIHHH--SHHHHHHHHHHHGGGHHHHHHH-HHHHHHHHHHHHHHHHHHHHH-S--S-HHHHHHHHHHHIIIIITTTTHHHHHHHHTTS-HHHHHHTHHHHT--GGGGSTT-----PPPPPP--

Radius of gyration: 27.11 Å; chains: 1; bounding box: 69×48×107 Å

Foldseek 3Di:
DLVVVLVCLVPCLLVLLPPQALLVVLLCCLQVCVVVCQQVLVSLLSSCCSNVVSCPVPAPPQQFDDPVVVVLSPDDPVPNDDDDDLVVLLVLLVLLLCQVVVPPPRSHDDDDCVRHPDNGDNRRSLSSSLSSLSSRNDGLCSSLVSLLCSQQPDDPSDDPNLPCLSSLLSSLSNQQSHHPRNNVCLLVLQLCLLLDCCQVPNDPPDDLCCQLPPVNCVVVVPDDSNNSSLSSLCSNVVNHDVVVVLCVLVSCVPPLLVNQQAQSSLVSVCSNCVVCLVVCQPPPLVSNLSNLLSSLVSVLNNQVRDPDDPCLLVSLVSNVCSCPVGQPCVNQVSNLVSLVNGDLVNVVSCCVSNVDDPVVSPPPDPPPDDDDDDDDD

pLDDT: mean 89.32, std 14.14, range [33.91, 98.75]